Protein AF-S7SPP4-F1 (afdb_monomer)

Mean predicted aligned error: 5.61 Å

Secondary structure (DSSP, 8-state):
--HHHHHHHHHHHHTSHHHHHHHHHHHHHHHHHHTSTT--HHHHHHHHHHHHHHHHTTS-HHHHHHHHHHHHHHHHHHHHHHHHHHHHHHS--SSGGGHHHHHHHHHHIIIIIHHHHHHHHHHHHHHHHHHHHHHHHHHHHHHHHHHTT--HHHHHHHHHHHHHHHHHHSSS-HHHHHHHHHHHHHHHTSEE-TTT--EES-TT-GGGGG---HHHHHIIIIIIHHHHHHHHS-----PPPPP----SPPHHHHHHHHHHHHHHHHHHHHHHHSTTTHHHHHHHHHHHHHHHH-S-GGGTTTT-THHHHHHHHHHHHHHHHTHHHHHHHS--SSHHHHHHHHHHHHTT---STTHHHH-HHHHHHHHHHHHHHHHHHHHHHHHHHHHHHHHHTS-HHHHHHHHHHHHHHHHHHHH--HHHHHHHHHHHHHHHHHHHTT--HHHHHHHHHHT-

Foldseek 3Di:
DDLVVLLVLLLVLCPDPLNVVLLLQLLVQLLLQLLAFLRALLLQLLLCLLVLCVVLVPDDLLNSLQSSLSSSLSSNLSSLLNQLLCLLFQVRGSDLLNNLSNLQSVLCLQVLNNLLLSLLLLVLLLLLLVLLLVVLSVCQQVLLVVLVPDDPVRLVVVLVQLLQQQLCQFFDDSVLSVVLLVLLLVQLLFAQDPPPRDHDPCPPPPVRNHGQQLSLLSNLQRLLLSLVLCVVPVPPSPGDGRDNHDNDHDPVLCVQLVVLSVQLSVQLLVLLLRANSALNVSLVVSQVVLLVPDPCVVCGSNNDSSSSSNSSSSSSNSSSNQVNCCQAQVRGRHLSSLSSSSSCVVSVQHHHSCNCVPSSNSSSNSSSSSNVSSVSSSVCSRPCSVVSSVSNVPDSVVVSVVSVVSSQVSQCVVPVDVVSSVSSNVSNVVSNVCVVVRRGNSSSSSSNSSSD

Structure (mmCIF, N/CA/C/O backbone):
data_AF-S7SPP4-F1
#
_entry.id   AF-S7SPP4-F1
#
loop_
_atom_site.group_PDB
_atom_site.id
_atom_site.type_symbol
_atom_site.label_atom_id
_atom_site.label_alt_id
_atom_site.label_comp_id
_atom_site.label_asym_id
_atom_site.label_entity_id
_atom_site.label_seq_id
_atom_site.pdbx_PDB_ins_code
_atom_site.Cartn_x
_atom_si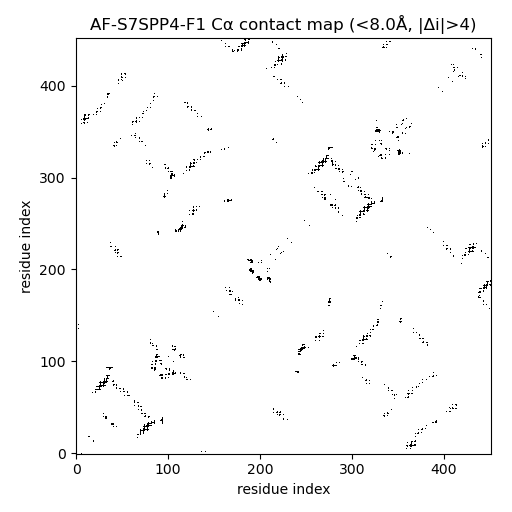te.Cartn_y
_atom_site.Cartn_z
_atom_site.occupancy
_atom_site.B_iso_or_equiv
_atom_site.auth_seq_id
_atom_site.auth_comp_id
_atom_site.auth_asym_id
_atom_site.auth_atom_id
_atom_site.pdbx_PDB_model_num
ATOM 1 N N . MET A 1 1 ? 26.192 -13.411 9.322 1.00 55.06 1 MET A N 1
ATOM 2 C CA . MET A 1 1 ? 25.969 -12.435 10.412 1.00 55.06 1 MET A CA 1
ATOM 3 C C . MET A 1 1 ? 24.574 -12.689 10.944 1.00 55.06 1 MET A C 1
ATOM 5 O O . MET A 1 1 ? 23.734 -13.089 10.152 1.00 55.06 1 MET A O 1
ATOM 9 N N . ASP A 1 2 ? 24.327 -12.522 12.241 1.00 80.06 2 ASP A N 1
ATOM 10 C CA . ASP A 1 2 ? 22.993 -12.778 12.797 1.00 80.06 2 ASP A CA 1
ATOM 11 C C . ASP A 1 2 ? 21.973 -11.763 12.252 1.00 80.06 2 ASP A C 1
ATOM 13 O O . ASP A 1 2 ? 22.281 -10.574 12.165 1.00 80.06 2 ASP A O 1
ATOM 17 N N . THR A 1 3 ? 20.745 -12.203 11.947 1.00 78.31 3 THR A N 1
ATOM 18 C CA . THR A 1 3 ? 19.615 -11.356 11.494 1.00 78.31 3 THR A CA 1
ATOM 19 C C . THR A 1 3 ? 19.429 -10.083 12.342 1.00 78.31 3 THR A C 1
ATOM 21 O O . THR A 1 3 ? 19.092 -9.018 11.826 1.00 78.31 3 THR A O 1
ATOM 24 N N . LEU A 1 4 ? 19.702 -10.148 13.651 1.00 81.06 4 LEU A N 1
ATOM 25 C CA . LEU A 1 4 ? 19.626 -8.982 14.541 1.00 81.06 4 LEU A CA 1
ATOM 26 C C . LEU A 1 4 ? 20.704 -7.923 14.260 1.00 81.06 4 LEU A C 1
ATOM 28 O O . LEU A 1 4 ? 20.439 -6.736 14.436 1.00 81.06 4 LEU A O 1
ATOM 32 N N . SER A 1 5 ? 21.895 -8.331 13.814 1.00 82.38 5 SER A N 1
ATOM 33 C CA . SER A 1 5 ? 22.956 -7.406 13.400 1.00 82.38 5 SER A CA 1
ATOM 34 C C . SER A 1 5 ? 22.534 -6.648 12.148 1.00 82.38 5 SER A C 1
ATOM 36 O O . SER A 1 5 ? 22.626 -5.427 12.116 1.00 82.38 5 SER A O 1
ATOM 38 N N . PHE A 1 6 ? 21.983 -7.352 11.159 1.00 82.62 6 PHE A N 1
ATOM 39 C CA . PHE A 1 6 ? 21.482 -6.710 9.948 1.00 82.62 6 PHE A CA 1
ATOM 40 C C . PHE A 1 6 ? 20.327 -5.746 10.228 1.00 82.62 6 PHE A C 1
ATOM 42 O O . PHE A 1 6 ? 20.269 -4.658 9.659 1.00 82.62 6 PHE A O 1
ATOM 49 N N . LEU A 1 7 ? 19.428 -6.100 11.152 1.00 84.38 7 LEU A N 1
ATOM 50 C CA . LEU A 1 7 ? 18.371 -5.190 11.583 1.00 84.38 7 LEU A CA 1
ATOM 51 C C . LEU A 1 7 ? 18.943 -3.940 12.267 1.00 84.38 7 LEU A C 1
ATOM 53 O O . LEU A 1 7 ? 18.442 -2.839 12.039 1.00 84.38 7 LEU A O 1
ATOM 57 N N . PHE A 1 8 ? 19.988 -4.088 13.085 1.00 89.44 8 PHE A N 1
ATOM 58 C CA . PHE A 1 8 ? 20.670 -2.956 13.712 1.00 89.44 8 PHE A CA 1
ATOM 59 C C . PHE A 1 8 ? 21.286 -2.016 12.668 1.00 89.44 8 PHE A C 1
ATOM 61 O O . PHE A 1 8 ? 21.084 -0.804 12.750 1.00 89.44 8 PHE A O 1
ATOM 68 N N . ASP A 1 9 ? 21.943 -2.566 11.647 1.00 85.25 9 ASP A N 1
ATOM 69 C CA . ASP A 1 9 ? 22.477 -1.797 10.516 1.00 85.25 9 ASP A CA 1
ATOM 70 C C . ASP A 1 9 ? 21.346 -1.117 9.720 1.00 85.25 9 ASP A C 1
ATOM 72 O O . ASP A 1 9 ? 21.438 0.054 9.344 1.00 85.25 9 ASP A O 1
ATOM 76 N N . GLY A 1 10 ? 20.210 -1.801 9.558 1.00 86.25 10 GLY A N 1
ATOM 77 C CA . GLY A 1 10 ? 18.984 -1.224 9.009 1.00 86.25 10 GLY A CA 1
ATOM 78 C C . GLY A 1 10 ? 18.494 -0.006 9.795 1.00 86.25 10 GLY A C 1
ATOM 79 O O . GLY A 1 10 ? 18.165 1.022 9.202 1.00 86.25 10 GLY A O 1
ATOM 80 N N . PHE A 1 11 ? 18.496 -0.071 11.130 1.00 91.50 11 PHE A N 1
ATOM 81 C CA . PHE A 1 11 ? 18.153 1.074 11.979 1.00 91.50 11 PHE A CA 1
ATOM 82 C C . PHE A 1 11 ? 19.154 2.222 11.847 1.00 91.50 11 PHE A C 1
ATOM 84 O O . PHE A 1 11 ? 18.726 3.375 11.873 1.00 91.50 11 PHE A O 1
ATOM 91 N N . GLN A 1 12 ? 20.448 1.948 11.655 1.00 89.88 12 GLN A N 1
ATOM 92 C CA . GLN A 1 12 ? 21.425 3.007 11.382 1.00 89.88 12 GLN A CA 1
ATOM 93 C C . GLN A 1 12 ? 21.085 3.759 10.097 1.00 89.88 12 GLN A C 1
ATOM 95 O O . GLN A 1 12 ? 21.124 4.987 10.092 1.00 89.88 12 GLN A O 1
ATOM 100 N N . THR A 1 13 ? 20.693 3.043 9.040 1.00 86.00 13 THR A N 1
ATOM 101 C CA . THR A 1 13 ? 20.234 3.646 7.782 1.00 86.00 13 THR A CA 1
ATOM 102 C C . THR A 1 13 ? 18.927 4.413 7.976 1.00 86.00 13 THR A C 1
ATOM 104 O O . THR A 1 13 ? 18.831 5.581 7.600 1.00 86.00 13 THR A O 1
ATOM 107 N N . ALA A 1 14 ? 17.923 3.804 8.610 1.00 87.94 14 ALA A N 1
ATOM 108 C CA . ALA A 1 14 ? 16.598 4.401 8.765 1.00 87.94 14 ALA A CA 1
ATOM 109 C C . ALA A 1 14 ? 16.587 5.640 9.679 1.00 87.94 14 ALA A C 1
ATOM 111 O O . ALA A 1 14 ? 15.794 6.555 9.460 1.00 87.94 14 ALA A O 1
ATOM 112 N N . LEU A 1 15 ? 17.475 5.696 10.678 1.00 91.56 15 LEU A N 1
ATOM 113 C CA . LEU A 1 15 ? 17.621 6.835 11.592 1.00 91.56 15 LEU A CA 1
ATOM 114 C C . LEU A 1 15 ? 18.440 7.991 11.003 1.00 91.56 15 LEU A C 1
ATOM 116 O O . LEU A 1 15 ? 18.564 9.035 11.650 1.00 91.56 15 LEU A O 1
ATOM 120 N N . GLN A 1 16 ? 18.985 7.851 9.790 1.00 91.31 16 GLN A N 1
ATOM 121 C CA . GLN A 1 16 ? 19.634 8.975 9.121 1.00 91.31 16 GLN A CA 1
ATOM 122 C C . GLN A 1 16 ? 18.628 10.128 8.953 1.00 91.31 16 GLN A C 1
ATOM 124 O O . GLN A 1 16 ? 17.482 9.883 8.570 1.00 91.31 16 GLN A O 1
ATOM 129 N N . PRO A 1 17 ? 19.024 11.394 9.196 1.00 90.38 17 PRO A N 1
ATOM 130 C CA . PRO A 1 17 ? 18.084 12.516 9.217 1.00 90.38 17 PRO A CA 1
ATOM 131 C C . PRO A 1 17 ? 17.241 12.662 7.945 1.00 90.38 17 PRO A C 1
ATOM 133 O O . PRO A 1 17 ? 16.060 12.992 8.025 1.00 90.38 17 PRO A O 1
ATOM 136 N N . HIS A 1 18 ? 17.826 12.385 6.775 1.00 88.88 18 HIS A N 1
ATOM 137 C CA . HIS A 1 18 ? 17.092 12.419 5.513 1.00 88.88 18 HIS A CA 1
ATOM 138 C C . HIS A 1 18 ? 16.077 11.270 5.415 1.00 88.88 18 HIS A C 1
ATOM 140 O O . HIS A 1 18 ? 14.932 11.526 5.063 1.00 88.88 18 HIS A O 1
ATOM 146 N N . ASN A 1 19 ? 16.432 10.041 5.804 1.00 92.06 19 ASN A N 1
ATOM 147 C CA . ASN A 1 19 ? 15.516 8.893 5.795 1.00 92.06 19 ASN A CA 1
ATOM 148 C C . ASN A 1 19 ? 14.365 9.055 6.791 1.00 92.06 19 ASN A C 1
ATOM 150 O O . ASN A 1 19 ? 13.228 8.726 6.463 1.00 92.06 19 ASN A O 1
ATOM 154 N N . LEU A 1 20 ? 14.619 9.642 7.964 1.00 93.12 20 LEU A N 1
ATOM 155 C CA . LEU A 1 20 ? 13.560 10.020 8.903 1.00 93.12 20 LEU A CA 1
ATOM 156 C C . LEU A 1 20 ? 12.610 11.062 8.310 1.00 93.12 20 LEU A C 1
ATOM 158 O O . LEU A 1 20 ? 11.398 10.956 8.493 1.00 93.12 20 LEU A O 1
ATOM 162 N N . LEU A 1 21 ? 13.142 12.053 7.589 1.00 93.19 21 LEU A N 1
ATOM 163 C CA . LEU A 1 21 ? 12.332 13.054 6.900 1.00 93.19 21 LEU A CA 1
ATOM 164 C C . LEU A 1 21 ? 11.496 12.421 5.779 1.00 93.19 21 LEU A C 1
ATOM 166 O O . LEU A 1 21 ? 10.303 12.696 5.688 1.00 93.19 21 LEU A O 1
ATOM 170 N N . PHE A 1 22 ? 12.087 11.546 4.964 1.00 93.88 22 PHE A N 1
ATOM 171 C CA . PHE A 1 22 ? 11.386 10.814 3.907 1.00 93.88 22 PHE A CA 1
ATOM 172 C C . PHE A 1 22 ? 10.305 9.886 4.468 1.00 93.88 22 PHE A C 1
ATOM 174 O O . PHE A 1 22 ? 9.185 9.893 3.960 1.00 93.88 22 PHE A O 1
ATOM 181 N N . ALA A 1 23 ? 10.594 9.161 5.553 1.00 95.06 23 ALA A N 1
ATOM 182 C CA . ALA A 1 23 ? 9.609 8.353 6.264 1.00 95.06 23 ALA A CA 1
ATOM 183 C C . ALA A 1 23 ? 8.459 9.224 6.785 1.00 95.06 23 ALA A C 1
ATOM 185 O O . ALA A 1 23 ? 7.300 8.905 6.536 1.00 95.06 23 ALA A O 1
ATOM 186 N N . PHE A 1 24 ? 8.767 10.353 7.436 1.00 94.56 24 PHE A N 1
ATOM 187 C CA . PHE A 1 24 ? 7.776 11.302 7.951 1.00 94.56 24 PHE A CA 1
ATOM 188 C C . PHE A 1 24 ? 6.881 11.881 6.845 1.00 94.56 24 PHE A C 1
ATOM 190 O O . PHE A 1 24 ? 5.657 11.888 6.974 1.00 94.56 24 PHE A O 1
ATOM 197 N N . ILE A 1 25 ? 7.479 12.344 5.744 1.00 94.06 25 ILE A N 1
ATOM 198 C CA . ILE A 1 25 ? 6.752 12.868 4.582 1.00 94.06 25 ILE A CA 1
ATOM 199 C C . ILE A 1 25 ? 5.885 11.767 3.969 1.00 94.06 25 ILE A C 1
ATOM 201 O O . ILE A 1 25 ? 4.707 11.999 3.704 1.00 94.06 25 ILE A O 1
ATOM 205 N N . GLY A 1 26 ? 6.439 10.565 3.801 1.00 94.75 26 GLY A N 1
ATOM 206 C CA . GLY A 1 26 ? 5.733 9.406 3.268 1.00 94.75 26 GLY A CA 1
ATOM 207 C C . GLY A 1 26 ? 4.500 9.054 4.092 1.00 94.75 26 GLY A C 1
ATOM 208 O O . GLY A 1 26 ? 3.405 8.984 3.543 1.00 94.75 26 GLY A O 1
ATOM 209 N N . VAL A 1 27 ? 4.635 8.908 5.415 1.00 94.38 27 VAL A N 1
ATOM 210 C CA . VAL A 1 27 ? 3.492 8.589 6.289 1.00 94.38 27 VAL A CA 1
ATOM 211 C C . VAL A 1 27 ? 2.464 9.716 6.346 1.00 94.38 27 VAL A C 1
ATOM 213 O O . VAL A 1 27 ? 1.263 9.442 6.395 1.00 94.38 27 VAL A O 1
ATOM 216 N N . LEU A 1 28 ? 2.901 10.979 6.306 1.00 92.50 28 LEU A N 1
ATOM 217 C CA . LEU A 1 28 ? 2.010 12.138 6.318 1.00 92.50 28 LEU A CA 1
ATOM 218 C C . LEU A 1 28 ? 1.191 12.223 5.026 1.00 92.50 28 LEU A C 1
ATOM 220 O O . LEU A 1 28 ? -0.036 12.326 5.089 1.00 92.50 28 LEU A O 1
ATOM 224 N N . ILE A 1 29 ? 1.856 12.156 3.868 1.00 91.31 29 ILE A N 1
ATOM 225 C CA . ILE A 1 29 ? 1.184 12.183 2.565 1.00 91.31 29 ILE A CA 1
ATOM 226 C C . ILE A 1 29 ? 0.342 10.924 2.389 1.00 91.31 29 ILE A C 1
ATOM 228 O O . ILE A 1 29 ? -0.805 11.032 1.978 1.00 91.31 29 ILE A O 1
ATOM 232 N N . GLY A 1 30 ? 0.856 9.752 2.761 1.00 92.31 30 GLY A N 1
ATOM 233 C CA . GLY A 1 30 ? 0.106 8.499 2.744 1.00 92.31 30 GLY A CA 1
ATOM 234 C C . GLY A 1 30 ? -1.192 8.597 3.522 1.00 92.31 30 GLY A C 1
ATOM 235 O O . GLY A 1 30 ? -2.253 8.288 2.991 1.00 92.31 30 GLY A O 1
ATOM 236 N N . THR A 1 31 ? -1.127 9.099 4.757 1.00 91.31 31 THR A N 1
ATOM 237 C CA . THR A 1 31 ? -2.329 9.294 5.578 1.00 91.31 31 THR A CA 1
ATOM 238 C C . THR A 1 31 ? -3.289 10.277 4.918 1.00 91.31 31 THR A C 1
ATOM 240 O O . THR A 1 31 ? -4.483 10.003 4.851 1.00 91.31 31 THR A O 1
ATOM 243 N N . ALA A 1 32 ? -2.787 11.389 4.373 1.00 88.62 32 ALA A N 1
ATOM 244 C CA . ALA A 1 32 ? -3.621 12.340 3.643 1.00 88.62 32 ALA A CA 1
ATOM 245 C C . ALA A 1 32 ? -4.289 11.704 2.412 1.00 88.62 32 ALA A C 1
ATOM 247 O O . ALA A 1 32 ? -5.474 11.935 2.199 1.00 88.62 32 ALA A O 1
ATOM 248 N N . VAL A 1 33 ? -3.571 10.875 1.648 1.00 87.25 33 VAL A N 1
ATOM 249 C CA . VAL A 1 33 ? -4.111 10.135 0.499 1.00 87.25 33 VAL A CA 1
ATOM 250 C C . VAL A 1 33 ? -5.182 9.144 0.940 1.00 87.25 33 VAL A C 1
ATOM 252 O O . VAL A 1 33 ? -6.273 9.176 0.390 1.00 87.25 33 VAL A O 1
ATOM 255 N N . GLY A 1 34 ? -4.932 8.327 1.966 1.00 86.44 34 GLY A N 1
ATOM 256 C CA . GLY A 1 34 ? -5.924 7.355 2.450 1.00 86.44 34 GLY A CA 1
ATOM 257 C C . GLY A 1 34 ? -7.200 8.001 2.999 1.00 86.44 34 GLY A C 1
ATOM 258 O O . GLY A 1 34 ? -8.273 7.402 2.983 1.00 86.44 34 GLY A O 1
ATOM 259 N N . VAL A 1 35 ? -7.097 9.246 3.470 1.00 85.56 35 VAL A N 1
ATOM 260 C CA . VAL A 1 35 ? -8.230 10.059 3.930 1.00 85.56 35 VAL A CA 1
ATOM 261 C C . VAL A 1 35 ? -9.017 10.671 2.759 1.00 85.56 35 VAL A C 1
ATOM 263 O O . VAL A 1 35 ? -10.101 11.206 2.966 1.00 85.56 35 VAL A O 1
ATOM 266 N N . LEU A 1 36 ? -8.531 10.621 1.522 1.00 82.50 36 LEU A N 1
ATOM 267 C CA . LEU A 1 36 ? -9.262 11.144 0.370 1.00 82.50 36 LEU A CA 1
ATOM 268 C C . LEU A 1 36 ? -10.137 10.034 -0.233 1.00 82.50 36 LEU A C 1
ATOM 270 O O . LEU A 1 36 ? -9.607 9.024 -0.696 1.00 82.50 36 LEU A O 1
ATOM 274 N N . PRO A 1 37 ? -11.477 10.187 -0.244 1.00 70.94 37 PRO A N 1
ATOM 275 C CA . PRO A 1 37 ? -12.360 9.195 -0.846 1.00 70.94 37 PRO A CA 1
ATOM 276 C C . PRO A 1 37 ? -12.009 8.964 -2.317 1.00 70.94 37 PRO A C 1
ATOM 278 O O . PRO A 1 37 ? -11.804 9.919 -3.066 1.00 70.94 37 PRO A O 1
ATOM 281 N N . GLY A 1 38 ? -11.943 7.697 -2.721 1.00 70.12 38 GLY A N 1
ATOM 282 C CA . GLY A 1 38 ? -11.657 7.310 -4.103 1.00 70.12 38 GLY A CA 1
ATOM 283 C C . GLY A 1 38 ? -10.181 7.361 -4.508 1.00 70.12 38 GLY A C 1
ATOM 284 O O . GLY A 1 38 ? -9.859 6.912 -5.602 1.00 70.12 38 GLY A O 1
ATOM 285 N N . ILE A 1 39 ? -9.266 7.839 -3.652 1.00 79.69 39 ILE A N 1
ATOM 286 C CA . ILE A 1 39 ? -7.822 7.782 -3.925 1.00 79.69 39 ILE A CA 1
ATOM 287 C C . ILE A 1 39 ? -7.189 6.704 -3.051 1.00 79.69 39 ILE A C 1
ATOM 289 O O . ILE A 1 39 ? -6.845 6.922 -1.892 1.00 79.69 39 ILE A O 1
ATOM 293 N N . GLY A 1 40 ? -7.022 5.521 -3.636 1.00 83.12 40 GLY A N 1
ATOM 294 C CA . GLY A 1 40 ? -6.407 4.388 -2.959 1.00 83.12 40 GLY A CA 1
ATOM 295 C C . GLY A 1 40 ? -4.880 4.509 -2.805 1.00 83.12 40 GLY A C 1
ATOM 296 O O . GLY A 1 40 ? -4.230 5.364 -3.417 1.00 83.12 40 GLY A O 1
ATOM 297 N N . PRO A 1 41 ? -4.260 3.586 -2.053 1.00 88.44 41 PRO A N 1
ATOM 298 C CA . PRO A 1 41 ? -2.814 3.503 -1.855 1.00 88.44 41 PRO A CA 1
ATOM 299 C C . PRO A 1 41 ? -2.063 3.262 -3.163 1.00 88.44 41 PRO A C 1
ATOM 301 O O . PRO A 1 41 ? -0.945 3.740 -3.307 1.00 88.44 41 PRO A O 1
ATOM 304 N N . MET A 1 42 ? -2.662 2.551 -4.127 1.00 89.19 42 MET A N 1
ATOM 305 C CA . ME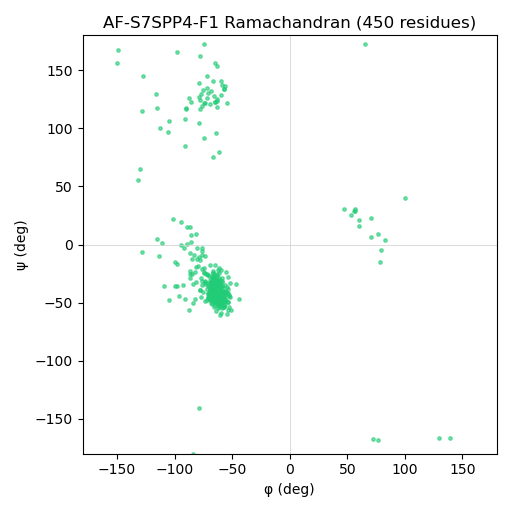T A 1 42 ? -2.056 2.314 -5.437 1.00 89.19 42 MET A CA 1
ATOM 306 C C . MET A 1 42 ? -1.823 3.639 -6.164 1.00 89.19 42 MET A C 1
ATOM 308 O O . MET A 1 42 ? -0.708 3.925 -6.594 1.00 89.19 42 MET A O 1
ATOM 312 N N . SER A 1 43 ? -2.856 4.481 -6.216 1.00 89.06 43 SER A N 1
ATOM 313 C CA . SER A 1 43 ? -2.791 5.830 -6.777 1.00 89.06 43 SER A CA 1
ATOM 314 C C . SER A 1 43 ? -1.833 6.720 -5.989 1.00 89.06 43 SER A C 1
ATOM 316 O O . SER A 1 43 ? -1.047 7.441 -6.594 1.00 89.06 43 SER A O 1
ATOM 318 N N . GLY A 1 44 ? -1.851 6.635 -4.653 1.00 91.31 44 GLY A N 1
ATOM 319 C CA . GLY A 1 44 ? -0.946 7.383 -3.778 1.00 91.31 44 GLY A CA 1
ATOM 320 C C . GLY A 1 44 ? 0.527 7.074 -4.016 1.00 91.31 44 GLY A C 1
ATOM 321 O O . GLY A 1 44 ? 1.326 7.987 -4.221 1.00 91.31 44 GLY A O 1
ATOM 322 N N . VAL A 1 45 ? 0.882 5.786 -4.012 1.00 93.75 45 VAL A N 1
ATOM 323 C CA . VAL A 1 45 ? 2.250 5.331 -4.274 1.00 93.75 45 VAL A CA 1
ATOM 324 C C . VAL A 1 45 ? 2.652 5.729 -5.689 1.00 93.75 45 VAL A C 1
ATOM 326 O O . VAL A 1 45 ? 3.676 6.385 -5.834 1.00 93.75 45 VAL A O 1
ATOM 329 N N . ALA A 1 46 ? 1.835 5.424 -6.706 1.00 90.81 46 ALA A N 1
ATOM 330 C CA . ALA A 1 46 ? 2.133 5.759 -8.100 1.00 90.81 46 ALA A CA 1
ATOM 331 C C . ALA A 1 46 ? 2.380 7.263 -8.296 1.00 90.81 46 ALA A C 1
ATOM 333 O O . ALA A 1 46 ? 3.395 7.646 -8.872 1.00 90.81 46 ALA A O 1
ATOM 334 N N . LEU A 1 47 ? 1.500 8.115 -7.760 1.00 91.06 47 LEU A N 1
ATOM 335 C CA . LEU A 1 47 ? 1.604 9.573 -7.859 1.00 91.06 47 LEU A CA 1
ATOM 336 C C . LEU A 1 47 ? 2.901 10.114 -7.246 1.00 91.06 47 LEU A C 1
ATOM 338 O O . LEU A 1 47 ? 3.460 11.087 -7.755 1.00 91.06 47 LEU A O 1
ATOM 342 N N . LEU A 1 48 ? 3.381 9.503 -6.158 1.00 92.38 48 LEU A N 1
ATOM 343 C CA . LEU A 1 48 ? 4.608 9.944 -5.504 1.00 92.38 48 LEU A CA 1
ATOM 344 C C . LEU A 1 48 ? 5.883 9.370 -6.113 1.00 92.38 48 LEU A C 1
ATOM 346 O O . LEU A 1 48 ? 6.939 9.919 -5.809 1.00 92.38 48 LEU A O 1
ATOM 350 N N . ILE A 1 49 ? 5.841 8.353 -6.982 1.00 91.62 49 ILE A N 1
ATOM 351 C CA . ILE A 1 49 ? 7.052 7.850 -7.659 1.00 91.62 49 ILE A CA 1
ATOM 352 C C . ILE A 1 49 ? 7.846 8.996 -8.316 1.00 91.62 49 ILE A C 1
ATOM 354 O O . ILE A 1 49 ? 9.009 9.179 -7.951 1.00 91.62 49 ILE A O 1
ATOM 358 N N . PRO A 1 50 ? 7.270 9.820 -9.217 1.00 88.31 50 PRO A N 1
ATOM 359 C CA . PRO A 1 50 ? 8.046 10.871 -9.873 1.00 88.31 50 PRO A CA 1
ATOM 360 C C . PRO A 1 50 ? 8.495 11.994 -8.929 1.00 88.31 50 PRO A C 1
ATOM 362 O O . PRO A 1 50 ? 9.585 12.549 -9.091 1.00 88.31 50 PRO A O 1
ATOM 365 N N . VAL A 1 51 ? 7.676 12.328 -7.926 1.00 90.38 51 VAL A N 1
ATOM 366 C CA . VAL A 1 51 ? 8.033 13.327 -6.904 1.00 90.38 51 VAL A CA 1
ATOM 367 C C . VAL A 1 51 ? 9.249 12.846 -6.121 1.00 90.38 51 VAL A C 1
ATOM 369 O O . VAL A 1 51 ? 10.204 13.592 -5.923 1.00 90.38 51 VAL A O 1
ATOM 372 N N . THR A 1 52 ? 9.237 11.577 -5.733 1.00 89.75 52 THR A N 1
ATOM 373 C CA . THR A 1 52 ? 10.300 10.953 -4.952 1.00 89.75 52 THR A CA 1
ATOM 374 C C . THR A 1 52 ? 11.586 10.859 -5.764 1.00 89.75 52 THR A C 1
ATOM 376 O O . THR A 1 52 ? 12.621 11.313 -5.286 1.00 89.75 52 THR A O 1
ATOM 379 N N . ALA A 1 53 ? 11.508 10.407 -7.020 1.00 86.88 53 ALA A N 1
ATOM 380 C CA . ALA A 1 53 ? 12.646 10.380 -7.941 1.00 86.88 53 ALA A CA 1
ATOM 381 C C . ALA A 1 53 ? 13.303 11.757 -8.099 1.00 86.88 53 ALA A C 1
ATOM 383 O O . ALA A 1 53 ? 14.530 11.875 -8.064 1.00 86.88 53 ALA A O 1
ATOM 384 N N . SER A 1 54 ? 12.490 12.814 -8.174 1.00 85.31 54 SER A N 1
ATOM 385 C CA . SER A 1 54 ? 12.985 14.191 -8.238 1.00 85.31 54 SER A CA 1
ATOM 386 C C . SER A 1 54 ? 13.669 14.619 -6.931 1.00 85.31 54 SER A C 1
ATOM 388 O O . SER A 1 54 ? 14.744 15.219 -6.967 1.00 85.31 54 SER A O 1
ATOM 390 N N . MET A 1 55 ? 13.090 14.278 -5.772 1.00 86.69 55 MET A N 1
ATOM 391 C CA . MET A 1 55 ? 13.626 14.623 -4.446 1.00 86.69 55 MET A CA 1
ATOM 392 C C . MET A 1 55 ? 14.924 13.883 -4.101 1.00 86.69 55 MET A C 1
ATOM 394 O O . MET A 1 55 ? 15.752 14.420 -3.368 1.00 86.69 55 MET A O 1
ATOM 398 N N . THR A 1 56 ? 15.110 12.664 -4.610 1.00 86.81 56 THR A N 1
ATOM 399 C CA . THR A 1 56 ? 16.288 11.832 -4.321 1.00 86.81 56 THR A CA 1
ATOM 400 C C . THR A 1 56 ? 17.402 11.957 -5.355 1.00 86.81 56 THR A C 1
ATOM 402 O O . THR A 1 56 ? 18.444 11.330 -5.191 1.00 86.81 56 THR A O 1
ATOM 405 N N . SER A 1 57 ? 17.220 12.764 -6.404 1.00 79.75 57 SER A N 1
ATOM 406 C CA . SER A 1 57 ? 18.171 12.895 -7.522 1.00 79.75 57 SER A CA 1
ATOM 407 C C . SER A 1 57 ? 19.578 13.367 -7.114 1.00 79.75 57 SER A C 1
ATOM 409 O O . SER A 1 57 ? 20.541 13.109 -7.829 1.00 79.75 57 SER A O 1
ATOM 411 N N . GLY A 1 58 ? 19.717 14.025 -5.957 1.00 81.56 58 GLY A N 1
ATOM 412 C CA . GLY A 1 58 ? 21.000 14.489 -5.415 1.00 81.56 58 GLY A CA 1
ATOM 413 C C . GLY A 1 58 ? 21.746 13.487 -4.523 1.00 81.56 58 GLY A C 1
ATOM 414 O O . GLY A 1 58 ? 22.798 13.837 -3.991 1.00 81.56 58 GLY A O 1
ATOM 415 N N . LEU A 1 59 ? 21.205 12.285 -4.306 1.00 87.56 59 LEU A N 1
ATOM 416 C CA . LEU A 1 59 ? 21.804 11.245 -3.459 1.00 87.56 59 LEU A CA 1
ATOM 417 C C . LEU A 1 59 ? 22.574 10.213 -4.297 1.00 87.56 59 LEU A C 1
ATOM 419 O O . LEU A 1 59 ? 22.407 10.137 -5.515 1.00 87.56 59 LEU A O 1
ATOM 423 N N . SER A 1 60 ? 23.410 9.389 -3.653 1.00 86.81 60 SER A N 1
ATOM 424 C CA . SER A 1 60 ? 24.002 8.233 -4.341 1.00 86.81 60 SER A CA 1
ATOM 425 C C . SER A 1 60 ? 22.901 7.247 -4.774 1.00 86.81 60 SER A C 1
ATOM 427 O O . SER A 1 60 ? 21.857 7.205 -4.122 1.00 86.81 60 SER A O 1
ATOM 429 N N . PRO A 1 61 ? 23.097 6.431 -5.829 1.00 84.00 61 PRO A N 1
ATOM 430 C CA . PRO A 1 61 ? 22.049 5.539 -6.338 1.00 84.00 61 PRO A CA 1
ATOM 431 C C . PRO A 1 61 ? 21.427 4.629 -5.269 1.00 84.00 61 PRO A C 1
ATOM 433 O O . PRO A 1 61 ? 20.207 4.519 -5.179 1.00 84.00 61 PRO A O 1
ATOM 436 N N . GLU A 1 62 ? 22.251 4.046 -4.398 1.00 82.75 62 GLU A N 1
ATOM 437 C CA . GLU A 1 62 ? 21.785 3.171 -3.318 1.00 82.75 62 GLU A CA 1
ATOM 438 C C . GLU A 1 62 ? 21.017 3.943 -2.229 1.00 82.75 62 GLU A C 1
ATOM 440 O O . GLU A 1 62 ? 19.966 3.500 -1.765 1.00 82.75 62 GLU A O 1
ATOM 445 N N . GLN A 1 63 ? 21.483 5.144 -1.863 1.00 86.75 63 GLN A N 1
ATOM 446 C CA . GLN A 1 63 ? 20.784 6.013 -0.910 1.00 86.75 63 GLN A CA 1
ATOM 447 C C . GLN A 1 63 ? 19.470 6.550 -1.478 1.00 86.75 63 GLN A C 1
ATOM 449 O O . GLN A 1 63 ? 18.487 6.668 -0.744 1.00 86.75 63 GLN A O 1
ATOM 454 N N . ALA A 1 64 ? 19.445 6.867 -2.774 1.00 88.44 64 ALA A N 1
ATOM 455 C CA . ALA A 1 64 ? 18.252 7.286 -3.486 1.00 88.44 64 ALA A CA 1
ATOM 456 C C . ALA A 1 64 ? 17.216 6.160 -3.492 1.00 88.44 64 ALA A C 1
ATOM 458 O O . ALA A 1 64 ? 16.065 6.414 -3.142 1.00 88.44 64 ALA A O 1
ATOM 459 N N . ALA A 1 65 ? 17.626 4.924 -3.792 1.00 89.44 65 ALA A N 1
ATOM 460 C CA . ALA A 1 65 ? 16.755 3.755 -3.729 1.00 89.44 65 ALA A CA 1
ATOM 461 C C . ALA A 1 65 ? 16.190 3.553 -2.314 1.00 89.44 65 ALA A C 1
ATOM 463 O O . ALA A 1 65 ? 14.972 3.514 -2.140 1.00 89.44 65 ALA A O 1
ATOM 464 N N . ALA A 1 66 ? 17.049 3.520 -1.289 1.00 91.00 66 ALA A N 1
ATOM 465 C CA . ALA A 1 66 ? 16.617 3.364 0.101 1.00 91.00 66 ALA A CA 1
ATOM 466 C C . ALA A 1 66 ? 15.629 4.470 0.514 1.00 91.00 66 ALA A C 1
ATOM 468 O O . ALA A 1 66 ? 14.507 4.173 0.919 1.00 91.00 66 ALA A O 1
ATOM 469 N N . SER A 1 67 ? 15.999 5.741 0.333 1.00 92.94 67 SER A N 1
ATOM 470 C CA . SER A 1 67 ? 15.160 6.900 0.680 1.00 92.94 67 SER A CA 1
ATOM 471 C C . SER A 1 67 ? 13.809 6.870 -0.033 1.00 92.94 67 SER A C 1
ATOM 473 O O . SER A 1 67 ? 12.769 7.151 0.568 1.00 92.94 67 SER A O 1
ATOM 475 N N . SER A 1 68 ? 13.820 6.506 -1.318 1.00 93.38 68 SER A N 1
ATOM 476 C CA . SER A 1 68 ? 12.620 6.507 -2.146 1.00 93.38 68 SER A CA 1
ATOM 477 C C . SER A 1 68 ? 11.647 5.428 -1.724 1.00 93.38 68 SER A C 1
ATOM 479 O O . SER A 1 68 ? 10.464 5.697 -1.523 1.00 93.38 68 SER A O 1
ATOM 481 N N . ILE A 1 69 ? 12.144 4.209 -1.529 1.00 94.50 69 ILE A N 1
ATOM 482 C CA . ILE A 1 69 ? 11.309 3.087 -1.113 1.00 94.50 69 ILE A CA 1
ATOM 483 C C . ILE A 1 69 ? 10.822 3.276 0.326 1.00 94.50 69 ILE A C 1
ATOM 485 O O . ILE A 1 69 ? 9.676 2.943 0.613 1.00 94.50 69 ILE A O 1
ATOM 489 N N . ILE A 1 70 ? 11.616 3.896 1.207 1.00 95.62 70 ILE A N 1
ATOM 490 C CA . ILE A 1 70 ? 11.175 4.303 2.551 1.00 95.62 70 ILE A CA 1
ATOM 491 C C . ILE A 1 70 ? 9.986 5.273 2.470 1.00 95.62 70 ILE A C 1
ATOM 493 O O . ILE A 1 70 ? 8.982 5.063 3.155 1.00 95.62 70 ILE A O 1
ATOM 497 N N . LEU A 1 71 ? 10.060 6.307 1.624 1.00 96.31 71 LEU A N 1
ATOM 498 C CA . LEU A 1 71 ? 8.951 7.247 1.436 1.00 96.31 71 LEU A CA 1
ATOM 499 C C . LEU A 1 71 ? 7.720 6.546 0.849 1.00 96.31 71 LEU A C 1
ATOM 501 O O . LEU A 1 71 ? 6.626 6.692 1.393 1.00 96.31 71 LEU A O 1
ATOM 505 N N . LEU A 1 72 ? 7.883 5.767 -0.224 1.00 95.75 72 LEU A N 1
ATOM 506 C CA . LEU A 1 72 ? 6.778 5.077 -0.900 1.00 95.75 72 LEU A CA 1
ATOM 507 C C . LEU A 1 72 ? 6.116 4.021 -0.002 1.00 95.75 72 LEU A C 1
ATOM 509 O O . LEU A 1 72 ? 4.891 3.893 0.009 1.00 95.75 72 LEU A O 1
ATOM 513 N N . ALA A 1 73 ? 6.895 3.308 0.812 1.00 95.12 73 ALA A N 1
ATOM 514 C CA . ALA A 1 73 ? 6.366 2.427 1.845 1.00 95.12 73 ALA A CA 1
ATOM 515 C C . ALA A 1 73 ? 5.604 3.225 2.910 1.00 95.12 73 ALA A C 1
ATOM 517 O O . ALA A 1 73 ? 4.495 2.845 3.283 1.00 95.12 73 ALA A O 1
ATOM 518 N N . GLY A 1 74 ? 6.136 4.373 3.343 1.00 95.75 74 GLY A N 1
ATOM 519 C CA . GLY A 1 74 ? 5.426 5.314 4.211 1.00 95.75 74 GLY A CA 1
ATOM 520 C C . GLY A 1 74 ? 4.069 5.737 3.638 1.00 95.75 74 GLY A C 1
ATOM 521 O O . GLY A 1 74 ? 3.082 5.753 4.373 1.00 95.75 74 GLY A O 1
ATOM 522 N N . VAL A 1 75 ? 3.992 5.993 2.327 1.00 95.44 75 VAL A N 1
ATOM 523 C CA . VAL A 1 75 ? 2.729 6.296 1.633 1.00 95.44 75 VAL A CA 1
ATOM 524 C C . VAL A 1 75 ? 1.764 5.122 1.711 1.00 95.44 75 VAL A C 1
ATOM 526 O O . VAL A 1 75 ? 0.599 5.314 2.052 1.00 95.44 75 VAL A O 1
ATOM 529 N N . TYR A 1 76 ? 2.246 3.909 1.436 1.00 94.12 76 TYR A N 1
ATOM 530 C CA . TYR A 1 76 ? 1.433 2.700 1.494 1.00 94.12 76 TYR A CA 1
ATOM 531 C C . TYR A 1 76 ? 0.827 2.483 2.886 1.00 94.12 76 TYR A C 1
ATOM 533 O O . TYR A 1 76 ? -0.396 2.401 3.010 1.00 94.12 76 TYR A O 1
ATOM 541 N N . TYR A 1 77 ? 1.649 2.450 3.939 1.00 90.88 77 TYR A N 1
ATOM 542 C CA . TYR A 1 77 ? 1.153 2.259 5.306 1.00 90.88 77 TYR A CA 1
ATOM 543 C C . TYR A 1 77 ? 0.302 3.435 5.777 1.00 90.88 77 TYR A C 1
ATOM 545 O O . TYR A 1 77 ? -0.734 3.231 6.404 1.00 90.88 77 TYR A O 1
ATOM 553 N N . GLY A 1 78 ? 0.688 4.666 5.441 1.00 92.62 78 GLY A N 1
ATOM 554 C CA . GLY A 1 78 ? -0.115 5.839 5.758 1.00 92.62 78 GLY A CA 1
ATOM 555 C C . GLY A 1 78 ? -1.501 5.768 5.137 1.00 92.62 78 GLY A C 1
ATOM 556 O O . GLY A 1 78 ? -2.483 6.024 5.828 1.00 92.62 78 GLY A O 1
ATOM 557 N N . ALA A 1 79 ? -1.606 5.342 3.879 1.00 92.19 79 ALA A N 1
ATOM 558 C CA . ALA A 1 79 ? -2.890 5.194 3.207 1.00 92.19 79 ALA A CA 1
ATOM 559 C C . ALA A 1 79 ? -3.762 4.110 3.860 1.00 92.19 79 ALA A C 1
ATOM 561 O O . ALA A 1 79 ? -4.952 4.349 4.073 1.00 92.19 79 ALA A O 1
ATOM 562 N N . MET A 1 80 ? -3.169 2.981 4.280 1.00 90.69 80 MET A N 1
ATOM 563 C CA . MET A 1 80 ? -3.878 1.940 5.044 1.00 90.69 80 MET A CA 1
ATOM 564 C C . MET A 1 80 ? -4.482 2.479 6.347 1.00 90.69 80 MET A C 1
ATOM 566 O O . MET A 1 80 ? -5.612 2.142 6.691 1.00 90.69 80 MET A O 1
ATOM 570 N N . TYR A 1 81 ? -3.747 3.329 7.069 1.00 89.81 81 TYR A N 1
ATOM 571 C CA . TYR A 1 81 ? -4.240 3.965 8.295 1.00 89.81 81 TYR A CA 1
ATOM 572 C C . TYR A 1 81 ? -5.311 5.016 7.985 1.00 89.81 81 TYR A C 1
ATOM 574 O O . TYR A 1 81 ? -6.361 5.054 8.633 1.00 89.81 81 TYR A O 1
ATOM 582 N N . GLY A 1 82 ? -5.061 5.859 6.980 1.00 86.56 82 GLY A N 1
ATOM 583 C CA . GLY A 1 82 ? -5.944 6.949 6.576 1.00 86.56 82 GLY A CA 1
ATOM 584 C C . GLY A 1 82 ? -7.325 6.471 6.124 1.00 86.56 82 GLY A C 1
ATOM 585 O O . GLY A 1 82 ? -8.325 7.093 6.489 1.00 86.56 82 GLY A O 1
ATOM 586 N N . GLY A 1 83 ? -7.398 5.328 5.430 1.00 85.75 83 GLY A N 1
ATOM 587 C CA . GLY A 1 83 ? -8.651 4.738 4.938 1.00 85.75 83 GLY A CA 1
ATOM 588 C C . GLY A 1 83 ? -9.669 4.417 6.037 1.00 85.75 83 GLY A C 1
ATOM 589 O O . GLY A 1 83 ? -10.882 4.512 5.823 1.00 85.75 83 GLY A O 1
ATOM 590 N N . SER A 1 84 ? -9.199 4.120 7.253 1.00 87.31 84 SER A N 1
ATOM 591 C CA . SER A 1 84 ? -10.077 3.923 8.412 1.00 87.31 84 SER A CA 1
ATOM 592 C C . SER A 1 84 ? -10.793 5.219 8.823 1.00 87.31 84 SER A C 1
ATOM 594 O O . SER A 1 84 ? -11.945 5.187 9.255 1.00 87.31 84 SER A O 1
ATOM 596 N N . THR A 1 85 ? -10.160 6.381 8.625 1.00 88.75 85 THR A N 1
ATOM 597 C CA . THR A 1 85 ? -10.698 7.681 9.050 1.00 88.75 85 THR A CA 1
ATOM 598 C C . THR A 1 85 ? -11.927 8.072 8.240 1.00 88.75 85 THR A C 1
ATOM 600 O O . THR A 1 85 ? -12.957 8.430 8.815 1.00 88.75 85 THR A O 1
ATOM 603 N N . THR A 1 86 ? -11.852 7.965 6.914 1.00 84.69 86 THR A N 1
ATOM 604 C CA . THR A 1 86 ? -12.996 8.188 6.016 1.00 84.69 86 THR A CA 1
ATOM 605 C C . THR A 1 86 ? -14.097 7.164 6.237 1.00 84.69 86 THR A C 1
ATOM 607 O O . THR A 1 86 ? -15.266 7.534 6.360 1.00 84.69 86 THR A O 1
ATOM 610 N N . SER A 1 87 ? -13.726 5.894 6.407 1.00 87.69 87 SER A N 1
ATOM 611 C CA . SER A 1 87 ? -14.677 4.810 6.673 1.00 87.69 87 SER A CA 1
ATOM 612 C C . SER A 1 87 ? -15.488 5.042 7.953 1.00 87.69 87 SER A C 1
ATOM 614 O O . SER A 1 87 ? -16.707 4.872 7.958 1.00 87.69 87 SER A O 1
ATOM 616 N N . ILE A 1 88 ? -14.829 5.471 9.033 1.00 90.31 88 ILE A N 1
ATOM 617 C CA . ILE A 1 88 ? -15.458 5.711 10.338 1.00 90.31 88 ILE A CA 1
ATOM 618 C C . ILE A 1 88 ? -16.275 7.008 10.346 1.00 90.31 88 ILE A C 1
ATOM 620 O O . ILE A 1 88 ? -17.352 7.046 10.936 1.00 90.31 88 ILE A O 1
ATOM 624 N N . LEU A 1 89 ? -15.783 8.090 9.737 1.00 87.31 89 LEU A N 1
ATOM 625 C CA . LEU A 1 89 ? -16.423 9.406 9.859 1.00 87.31 89 LEU A CA 1
ATOM 626 C C . LEU A 1 89 ? -17.530 9.661 8.834 1.00 87.31 89 LEU A C 1
ATOM 628 O O . LEU A 1 89 ? -18.440 10.440 9.127 1.00 87.31 89 LEU A O 1
ATOM 632 N N . LEU A 1 90 ? -17.439 9.042 7.656 1.00 83.06 90 LEU A N 1
ATOM 633 C CA . LEU A 1 90 ? -18.272 9.368 6.495 1.00 83.06 90 LEU A CA 1
ATOM 634 C C . LEU A 1 90 ? -18.967 8.176 5.852 1.00 83.06 90 LEU A C 1
ATOM 636 O O . LEU A 1 90 ? -19.778 8.388 4.959 1.00 83.06 90 LEU A O 1
ATOM 640 N N . ASN A 1 91 ? -18.676 6.946 6.285 1.00 86.81 91 ASN A N 1
ATOM 641 C CA . ASN A 1 91 ? -19.200 5.732 5.652 1.00 86.81 91 ASN A CA 1
ATOM 642 C C . ASN A 1 91 ? -18.795 5.576 4.171 1.00 86.81 91 ASN A C 1
ATOM 644 O O . ASN A 1 91 ? -19.382 4.771 3.453 1.00 86.81 91 ASN A O 1
ATOM 648 N N . THR A 1 92 ? -17.787 6.328 3.723 1.00 82.00 92 THR A N 1
ATOM 649 C CA . THR A 1 92 ? -17.233 6.258 2.368 1.00 82.00 92 THR A CA 1
ATOM 650 C C . THR A 1 92 ? -15.815 5.714 2.487 1.00 82.00 92 THR A C 1
ATOM 652 O O . THR A 1 92 ? -14.922 6.456 2.898 1.00 82.00 92 THR A O 1
ATOM 655 N N . PRO A 1 93 ? -15.585 4.422 2.219 1.00 75.62 93 PRO A N 1
ATOM 656 C CA . PRO A 1 93 ? -14.274 3.832 2.418 1.00 75.62 93 PRO A CA 1
ATOM 657 C C . PRO A 1 93 ? -13.266 4.400 1.416 1.00 75.62 93 PRO A C 1
ATOM 659 O O . PRO A 1 93 ? -13.539 4.449 0.218 1.00 75.62 93 PRO A O 1
ATOM 662 N N . GLY A 1 94 ? -12.090 4.808 1.907 1.00 71.62 94 GLY A N 1
ATOM 663 C CA . GLY A 1 94 ? -10.972 5.213 1.043 1.00 71.62 94 GLY A CA 1
ATOM 664 C C . GLY A 1 94 ? -10.407 4.044 0.227 1.00 71.62 94 GLY A C 1
ATOM 665 O O . GLY A 1 94 ? -9.864 4.243 -0.855 1.00 71.62 94 GLY A O 1
ATOM 666 N N . GLU A 1 95 ? -10.591 2.812 0.715 1.00 79.75 95 GLU A N 1
ATOM 667 C CA . GLU A 1 95 ? -10.178 1.594 0.029 1.00 79.75 95 GLU A CA 1
ATOM 668 C C . GLU A 1 95 ? -11.075 0.393 0.350 1.00 79.75 95 GLU A C 1
ATOM 670 O O . GLU A 1 95 ? -11.706 0.312 1.405 1.00 79.75 95 GLU A O 1
ATOM 675 N N . SER A 1 96 ? -11.084 -0.587 -0.560 1.00 82.62 96 SER A N 1
ATOM 676 C CA . SER A 1 96 ? -11.837 -1.836 -0.434 1.00 82.62 96 SER A CA 1
ATOM 677 C C . SER A 1 96 ? -11.600 -2.597 0.881 1.00 82.62 96 SER A C 1
ATOM 679 O O . SER A 1 96 ? -12.539 -3.205 1.394 1.00 82.62 96 SER A O 1
ATOM 681 N N . SER A 1 97 ? -10.399 -2.541 1.466 1.00 83.88 97 SER A N 1
ATOM 682 C CA . SER A 1 97 ? -10.087 -3.234 2.722 1.00 83.88 97 SER A CA 1
ATOM 683 C C . SER A 1 97 ? -10.697 -2.575 3.963 1.00 83.88 97 SER A C 1
ATOM 685 O O . SER A 1 97 ? -10.959 -3.276 4.943 1.00 83.88 97 SER A O 1
ATOM 687 N N . SER A 1 98 ? -11.003 -1.275 3.908 1.00 86.12 98 SER A N 1
ATOM 688 C CA . SER A 1 98 ? -11.662 -0.529 4.992 1.00 86.12 98 SER A CA 1
ATOM 689 C C . SER A 1 98 ? -13.192 -0.503 4.870 1.00 86.12 98 SER A C 1
ATOM 691 O O . SER A 1 98 ? -13.873 -0.024 5.777 1.00 86.12 98 SER A O 1
ATOM 693 N N . VAL A 1 99 ? -13.770 -1.079 3.804 1.00 88.12 99 VAL A N 1
ATOM 694 C CA . VAL A 1 99 ? -15.235 -1.234 3.654 1.00 88.12 99 VAL A CA 1
ATOM 695 C C . VAL A 1 99 ? -15.831 -1.933 4.873 1.00 88.12 99 VAL A C 1
ATOM 697 O O . VAL A 1 99 ? -16.864 -1.518 5.388 1.00 88.12 99 VAL A O 1
ATOM 700 N N . VAL A 1 100 ? -15.166 -2.969 5.381 1.00 91.31 100 VAL A N 1
ATOM 701 C CA . VAL A 1 100 ? -15.635 -3.731 6.548 1.00 91.31 100 VAL A CA 1
ATOM 702 C C . VAL A 1 100 ? -15.703 -2.855 7.802 1.00 91.31 100 VAL A C 1
ATOM 704 O O . VAL A 1 100 ? -16.633 -2.971 8.596 1.00 91.31 100 VAL A O 1
ATOM 707 N N . THR A 1 101 ? -14.772 -1.915 7.941 1.00 92.56 101 THR A N 1
ATOM 708 C CA . THR A 1 101 ? -14.709 -0.970 9.059 1.00 92.56 101 THR A CA 1
ATOM 709 C C . THR A 1 101 ? -15.885 -0.001 9.065 1.00 92.56 101 THR A C 1
ATOM 711 O O . THR A 1 101 ? -16.304 0.437 10.135 1.00 92.56 101 THR A O 1
ATOM 714 N N . THR A 1 102 ? -16.473 0.302 7.905 1.00 91.25 102 THR A N 1
ATOM 715 C CA . THR A 1 102 ? -17.675 1.151 7.827 1.00 91.25 102 THR A CA 1
ATOM 716 C C . THR A 1 102 ? -18.861 0.546 8.589 1.00 91.25 102 THR A C 1
ATOM 718 O O . THR A 1 102 ? -19.618 1.280 9.222 1.00 91.25 102 THR A O 1
ATOM 721 N N . LEU A 1 103 ? -18.975 -0.791 8.623 1.00 92.88 103 LEU A N 1
ATOM 722 C CA . LEU A 1 103 ? -20.120 -1.504 9.200 1.00 92.88 103 LEU A CA 1
ATOM 723 C C . LEU A 1 103 ? -20.338 -1.167 10.678 1.00 92.88 103 LEU A C 1
ATOM 725 O O . LEU A 1 103 ? -21.465 -0.913 11.097 1.00 92.88 103 LEU A O 1
ATOM 729 N N . ASP A 1 104 ? -19.262 -1.152 11.464 1.00 95.12 104 ASP A N 1
ATOM 730 C CA . ASP A 1 104 ? -19.313 -0.857 12.898 1.00 95.12 104 ASP A CA 1
ATOM 731 C C . ASP A 1 104 ? -18.698 0.504 13.238 1.00 95.12 104 ASP A C 1
ATOM 733 O O . ASP A 1 104 ? -19.215 1.224 14.093 1.00 95.12 104 ASP A O 1
ATOM 737 N N . GLY A 1 105 ? -17.642 0.914 12.537 1.00 93.38 105 GLY A N 1
ATOM 738 C CA . GLY A 1 105 ? -16.950 2.177 12.775 1.00 93.38 105 GLY A CA 1
ATOM 739 C C . GLY A 1 105 ? -17.851 3.390 12.578 1.00 93.38 105 GLY A C 1
ATOM 740 O O . GLY A 1 105 ? -17.913 4.260 13.451 1.00 93.38 105 GLY A O 1
ATOM 741 N N . TYR A 1 106 ? -18.626 3.412 11.491 1.00 93.19 106 TYR A N 1
ATOM 742 C CA . TYR A 1 106 ? -19.572 4.496 11.242 1.00 93.19 106 TYR A CA 1
ATOM 743 C C . TYR A 1 106 ? -20.711 4.522 12.269 1.00 93.19 106 TYR A C 1
ATOM 745 O O . TYR A 1 106 ? -21.096 5.589 12.751 1.00 93.19 106 TYR A O 1
ATOM 753 N N . GLN A 1 107 ? -21.210 3.359 12.699 1.00 92.56 107 GLN A N 1
ATOM 754 C CA . GLN A 1 107 ? -22.242 3.295 13.741 1.00 92.56 107 GLN A CA 1
ATOM 755 C C . GLN A 1 107 ? -21.714 3.791 15.094 1.00 92.56 107 GLN A C 1
ATOM 757 O O . GLN A 1 107 ? -22.397 4.564 15.770 1.00 92.56 107 GLN A O 1
ATOM 762 N N . MET A 1 108 ? -20.472 3.449 15.461 1.00 92.56 108 MET A N 1
ATOM 763 C CA . MET A 1 108 ? -19.805 4.026 16.635 1.00 92.56 108 MET A CA 1
ATOM 764 C C . MET A 1 108 ? -19.690 5.550 16.522 1.00 92.56 108 MET A C 1
ATOM 766 O O . MET A 1 108 ? -19.917 6.266 17.502 1.00 92.56 108 MET A O 1
ATOM 770 N N . ALA A 1 109 ? -19.365 6.066 15.336 1.00 90.75 109 ALA A N 1
ATOM 771 C CA . ALA A 1 109 ? -19.266 7.499 15.100 1.00 90.75 109 ALA A CA 1
ATOM 772 C C . ALA A 1 109 ? -20.616 8.213 15.269 1.00 90.75 109 ALA A C 1
ATOM 774 O O . ALA A 1 109 ? -20.685 9.223 15.976 1.00 90.75 109 ALA A O 1
ATOM 775 N N . ARG A 1 110 ? -21.705 7.641 14.736 1.00 90.00 110 ARG A N 1
ATOM 776 C CA . ARG A 1 110 ? -23.081 8.143 14.923 1.00 90.00 110 ARG A CA 1
ATOM 777 C C . ARG A 1 110 ? -23.535 8.142 16.383 1.00 90.00 110 ARG A C 1
ATOM 779 O O . ARG A 1 110 ? -24.319 8.998 16.778 1.00 90.00 110 ARG A O 1
ATOM 786 N N . GLN A 1 111 ? -23.004 7.235 17.198 1.00 89.94 111 GLN A N 1
ATOM 787 C CA . GLN A 1 111 ? -23.244 7.174 18.646 1.00 89.94 111 GLN A CA 1
ATOM 788 C C . GLN A 1 111 ? -22.362 8.150 19.453 1.00 89.94 111 GLN A C 1
ATOM 790 O O . GLN A 1 111 ? -22.305 8.070 20.680 1.00 89.94 111 GLN A O 1
ATOM 795 N N . GLY A 1 112 ? -21.625 9.053 18.795 1.00 87.31 112 GLY A N 1
ATOM 796 C CA . GLY A 1 112 ? -20.720 10.006 19.449 1.00 87.31 112 GLY A CA 1
ATOM 797 C C . GLY A 1 112 ? -19.393 9.396 19.918 1.00 87.31 112 GLY A C 1
ATOM 798 O O . GLY A 1 112 ? -18.614 10.062 20.604 1.00 87.31 112 GLY A O 1
ATOM 799 N N . ARG A 1 113 ? -19.100 8.146 19.532 1.00 90.25 113 ARG A N 1
ATOM 800 C CA . ARG A 1 113 ? -17.876 7.402 19.884 1.00 90.25 113 ARG A CA 1
ATOM 801 C C . ARG A 1 113 ? -16.843 7.368 18.751 1.00 90.25 113 ARG A C 1
ATOM 803 O O . ARG A 1 113 ? -15.955 6.520 18.764 1.00 90.25 113 ARG A O 1
ATOM 810 N N . ALA A 1 114 ? -16.914 8.313 17.808 1.00 88.25 114 ALA A N 1
ATOM 811 C CA . ALA A 1 114 ? -15.999 8.412 16.664 1.00 88.25 114 ALA A CA 1
ATOM 812 C C . ALA A 1 114 ? -14.520 8.397 17.084 1.00 88.25 114 ALA A C 1
ATOM 814 O O . ALA A 1 114 ? -13.716 7.660 16.527 1.00 88.25 114 ALA A O 1
ATOM 815 N N . GLY A 1 115 ? -14.170 9.168 18.118 1.00 88.31 115 GLY A N 1
ATOM 816 C CA . GLY A 1 115 ? -12.798 9.246 18.611 1.00 88.31 115 GLY A CA 1
ATOM 817 C C . GLY A 1 115 ? -12.267 7.913 19.148 1.00 88.31 115 GLY A C 1
ATOM 818 O O . GLY A 1 115 ? -11.146 7.537 18.830 1.00 88.31 115 GLY A O 1
ATOM 819 N N . ALA A 1 116 ? -13.094 7.159 19.879 1.00 90.50 116 ALA A N 1
ATOM 820 C CA . ALA A 1 116 ? -12.725 5.828 20.354 1.00 90.50 116 ALA A CA 1
ATOM 821 C C . ALA A 1 116 ? -12.545 4.839 19.192 1.00 90.50 116 ALA A C 1
ATOM 823 O O . ALA A 1 116 ? -11.578 4.087 19.198 1.00 90.50 116 ALA A O 1
ATOM 824 N N . ALA A 1 117 ? -13.428 4.864 18.186 1.00 92.25 117 ALA A N 1
ATOM 825 C CA . ALA A 1 117 ? -13.299 4.011 17.002 1.00 92.25 117 ALA A CA 1
ATOM 826 C C . ALA A 1 117 ? -11.985 4.282 16.249 1.00 92.25 117 ALA A C 1
ATOM 828 O O . ALA A 1 117 ? -11.239 3.349 15.969 1.00 92.25 117 ALA A O 1
ATOM 829 N N . LEU A 1 118 ? -11.660 5.556 16.009 1.00 91.19 118 LEU A N 1
ATOM 830 C CA . LEU A 1 118 ? -10.423 5.970 15.338 1.00 91.19 118 LEU A CA 1
ATOM 831 C C . LEU A 1 118 ? -9.173 5.596 16.136 1.00 91.19 118 LEU A C 1
ATOM 833 O O . LEU A 1 118 ? -8.194 5.116 15.572 1.00 91.19 118 LEU A O 1
ATOM 837 N N . ALA A 1 119 ? -9.205 5.782 17.456 1.00 91.38 119 ALA A N 1
ATOM 838 C CA . ALA A 1 119 ? -8.081 5.420 18.305 1.00 91.38 119 ALA A CA 1
ATOM 839 C C . ALA A 1 119 ? -7.851 3.908 18.352 1.00 91.38 119 ALA A C 1
ATOM 841 O O . ALA A 1 119 ? -6.709 3.460 18.287 1.00 91.38 119 ALA A O 1
ATOM 842 N N . ILE A 1 120 ? -8.920 3.114 18.450 1.00 93.75 120 ILE A N 1
ATOM 843 C CA . ILE A 1 120 ? -8.816 1.653 18.414 1.00 93.75 120 ILE A CA 1
ATOM 844 C C . ILE A 1 120 ? -8.346 1.169 17.041 1.00 93.75 120 ILE A C 1
ATOM 846 O O . ILE A 1 120 ? -7.507 0.273 17.002 1.00 93.75 120 ILE A O 1
ATOM 850 N N . ALA A 1 121 ? -8.813 1.777 15.946 1.00 93.44 121 ALA A N 1
ATOM 851 C CA . ALA A 1 121 ? -8.297 1.498 14.609 1.00 93.44 121 ALA A CA 1
ATOM 852 C C . ALA A 1 121 ? -6.785 1.764 14.547 1.00 93.44 121 ALA A C 1
ATOM 854 O O . ALA A 1 121 ? -6.026 0.844 14.275 1.00 93.44 121 ALA A O 1
ATOM 855 N N . ALA A 1 122 ? -6.326 2.959 14.936 1.00 92.81 122 ALA A N 1
ATOM 856 C CA . ALA A 1 122 ? -4.904 3.314 14.910 1.00 92.81 122 ALA A CA 1
ATOM 857 C C . ALA A 1 122 ? -4.029 2.405 15.797 1.00 92.81 122 ALA A C 1
ATOM 859 O O . ALA A 1 122 ? -2.945 1.994 15.386 1.00 92.81 122 ALA A O 1
ATOM 860 N N . ILE A 1 123 ? -4.493 2.060 17.005 1.00 94.12 123 ILE A N 1
ATOM 861 C CA . ILE A 1 123 ? -3.785 1.131 17.902 1.00 94.12 123 ILE A CA 1
ATOM 862 C C . ILE A 1 123 ? -3.758 -0.280 17.303 1.00 94.12 123 ILE A C 1
ATOM 864 O O . ILE A 1 123 ? -2.721 -0.940 17.332 1.00 94.12 123 ILE A O 1
ATOM 868 N N . GLY A 1 124 ? -4.883 -0.743 16.756 1.00 94.81 124 GLY A N 1
ATOM 869 C CA . GLY A 1 124 ? -4.995 -2.045 16.110 1.00 94.81 124 GLY A CA 1
ATOM 870 C C . GLY A 1 124 ? -4.071 -2.171 14.903 1.00 94.81 124 GLY A C 1
ATOM 871 O O . GLY A 1 124 ? -3.373 -3.180 14.781 1.00 94.81 124 GLY A O 1
ATOM 872 N N . SER A 1 125 ? -4.015 -1.133 14.069 1.00 94.69 125 SER A N 1
ATOM 873 C CA . SER A 1 125 ? -3.108 -1.017 12.928 1.00 94.69 125 SER A CA 1
ATOM 874 C C . SER A 1 125 ? -1.644 -1.017 13.363 1.00 94.69 125 SER A C 1
ATOM 876 O O . SER A 1 125 ? -0.841 -1.737 12.775 1.00 94.69 125 SER A O 1
ATOM 878 N N . PHE A 1 126 ? -1.306 -0.293 14.436 1.00 95.81 126 PHE A N 1
ATOM 879 C CA . PHE A 1 126 ? 0.050 -0.264 14.990 1.00 95.81 126 PHE A CA 1
ATOM 880 C C . PHE A 1 126 ? 0.495 -1.636 15.481 1.00 95.81 126 PHE A C 1
ATOM 882 O O . PHE A 1 126 ? 1.545 -2.129 15.076 1.00 95.81 126 PHE A O 1
ATOM 889 N N . VAL A 1 127 ? -0.317 -2.289 16.316 1.00 96.62 127 VAL A N 1
ATOM 890 C CA . VAL A 1 127 ? 0.009 -3.622 16.838 1.00 96.62 127 VAL A CA 1
ATOM 891 C C . VAL A 1 127 ? 0.144 -4.628 15.694 1.00 96.62 127 VAL A C 1
ATOM 893 O O . VAL A 1 127 ? 1.091 -5.412 15.689 1.00 96.62 127 VAL A O 1
ATOM 896 N N . ALA A 1 128 ? -0.753 -4.591 14.707 1.00 96.25 128 ALA A N 1
ATOM 897 C CA . ALA A 1 128 ? -0.684 -5.471 13.545 1.00 96.25 128 ALA A CA 1
ATOM 898 C C . ALA A 1 128 ? 0.544 -5.224 12.667 1.00 96.25 128 ALA A C 1
ATOM 900 O O . ALA A 1 128 ? 1.179 -6.183 12.220 1.00 96.25 128 ALA A O 1
ATOM 901 N N . GLY A 1 129 ? 0.904 -3.954 12.468 1.00 94.94 129 GLY A N 1
ATOM 902 C CA . GLY A 1 129 ? 2.128 -3.553 11.791 1.00 94.94 129 GLY A CA 1
ATOM 903 C C . GLY A 1 129 ? 3.349 -4.143 12.488 1.00 94.94 129 GLY A C 1
ATOM 904 O O . GLY A 1 129 ? 4.108 -4.876 11.866 1.00 94.94 129 GLY A O 1
ATOM 905 N N . ILE A 1 130 ? 3.489 -3.936 13.801 1.00 96.19 130 ILE A N 1
ATOM 906 C CA . ILE A 1 130 ? 4.610 -4.482 14.582 1.00 96.19 130 ILE A CA 1
ATOM 907 C C . ILE A 1 130 ? 4.658 -6.015 14.529 1.00 96.19 130 ILE A C 1
ATOM 909 O O . ILE A 1 130 ? 5.726 -6.577 14.297 1.00 96.19 130 ILE A O 1
ATOM 913 N N . VAL A 1 131 ? 3.523 -6.704 14.695 1.00 96.06 131 VAL A N 1
ATOM 914 C CA . VAL A 1 131 ? 3.458 -8.175 14.594 1.00 96.06 131 VAL A CA 1
ATOM 915 C C . VAL A 1 131 ? 3.932 -8.652 13.221 1.00 96.06 131 VAL A C 1
ATOM 917 O O . VAL A 1 131 ? 4.716 -9.597 13.134 1.00 96.06 131 VAL A O 1
ATOM 920 N N . SER A 1 132 ? 3.514 -7.972 12.155 1.00 94.62 132 SER A N 1
ATOM 921 C CA . SER A 1 132 ? 3.893 -8.340 10.789 1.00 94.62 132 SER A CA 1
ATOM 922 C C . SER A 1 132 ? 5.356 -8.060 10.493 1.00 94.62 132 SER A C 1
ATOM 924 O O . SER A 1 132 ? 5.995 -8.852 9.810 1.00 94.62 132 SER A O 1
ATOM 926 N N . LEU A 1 133 ? 5.908 -6.979 11.045 1.00 94.56 133 LEU A N 1
ATOM 927 C CA . LEU A 1 133 ? 7.327 -6.654 10.933 1.00 94.56 133 LEU A CA 1
ATOM 928 C C . LEU A 1 133 ? 8.209 -7.646 11.683 1.00 94.56 133 LEU A C 1
ATOM 930 O O . LEU A 1 133 ? 9.247 -8.047 11.167 1.00 94.56 133 LEU A O 1
ATOM 934 N N . ILE A 1 134 ? 7.789 -8.084 12.872 1.00 94.88 134 ILE A N 1
ATOM 935 C CA . ILE A 1 134 ? 8.468 -9.167 13.591 1.00 94.88 134 ILE A CA 1
ATOM 936 C C . ILE A 1 134 ? 8.438 -10.439 12.741 1.00 94.88 134 ILE A C 1
ATOM 938 O O . ILE A 1 134 ? 9.475 -11.067 12.546 1.00 94.88 134 ILE A O 1
ATOM 942 N N . GLY A 1 135 ? 7.276 -10.791 12.184 1.00 94.00 135 GLY A N 1
ATOM 943 C CA . GLY A 1 135 ? 7.156 -11.920 11.264 1.00 94.00 135 GLY A CA 1
ATOM 944 C C . GLY A 1 135 ? 8.057 -11.786 10.033 1.00 94.00 135 GLY A C 1
ATOM 945 O O . GLY A 1 135 ? 8.708 -12.753 9.655 1.00 94.00 135 GLY A O 1
ATOM 946 N N . LEU A 1 136 ? 8.163 -10.588 9.455 1.00 92.44 136 LEU A N 1
ATOM 947 C CA . LEU A 1 136 ? 9.048 -10.294 8.328 1.00 92.44 136 LEU A CA 1
ATOM 948 C C . LEU A 1 136 ? 10.519 -10.489 8.694 1.00 92.44 136 LEU A C 1
ATOM 950 O O . LEU A 1 136 ? 11.211 -11.199 7.978 1.00 92.44 136 LEU A O 1
ATOM 954 N N . VAL A 1 137 ? 10.986 -9.940 9.818 1.00 92.50 137 VAL A N 1
ATOM 955 C CA . VAL A 1 137 ? 12.372 -10.127 10.286 1.00 92.50 137 VAL A CA 1
ATOM 956 C C . VAL A 1 137 ? 12.682 -11.609 10.517 1.00 92.50 137 VAL A C 1
ATOM 958 O O . VAL A 1 137 ? 13.754 -12.074 10.148 1.00 92.50 137 VAL A O 1
ATOM 961 N N . LEU A 1 138 ? 11.742 -12.363 11.095 1.00 91.81 138 LEU A N 1
ATOM 962 C CA . LEU A 1 138 ? 11.933 -13.787 11.386 1.00 91.81 138 LEU A CA 1
ATOM 963 C C . LEU A 1 138 ? 11.876 -14.679 10.138 1.00 91.81 138 LEU A C 1
ATOM 965 O O . LEU A 1 138 ? 12.521 -15.725 10.118 1.00 91.81 138 LEU A O 1
ATOM 969 N N . LEU A 1 139 ? 11.091 -14.306 9.123 1.00 90.62 139 LEU A N 1
ATOM 970 C CA . LEU A 1 139 ? 10.890 -15.111 7.913 1.00 90.62 139 LEU A CA 1
ATOM 971 C C . LEU A 1 139 ? 11.758 -14.679 6.728 1.00 90.62 139 LEU A C 1
ATOM 973 O O . LEU A 1 139 ? 11.905 -15.477 5.805 1.00 90.62 139 LEU A O 1
ATOM 977 N N . ALA A 1 140 ? 12.339 -13.476 6.750 1.00 86.31 140 ALA A N 1
ATOM 978 C CA . ALA A 1 140 ? 13.140 -12.941 5.651 1.00 86.31 140 ALA A CA 1
ATOM 979 C C . ALA A 1 140 ? 14.282 -13.886 5.256 1.00 86.31 140 ALA A C 1
ATOM 981 O O . ALA A 1 140 ? 14.306 -14.398 4.140 1.00 86.31 140 ALA A O 1
ATOM 982 N N . GLU A 1 141 ? 15.186 -14.184 6.191 1.00 84.81 141 GLU A N 1
ATOM 983 C CA . GLU A 1 141 ? 16.345 -15.043 5.934 1.00 84.81 141 GLU A CA 1
ATOM 984 C C . GLU A 1 141 ? 15.950 -16.502 5.600 1.00 84.81 141 GLU A C 1
ATOM 986 O O . GLU A 1 141 ? 16.440 -17.031 4.597 1.00 84.81 141 GLU A O 1
ATOM 991 N N . PRO A 1 142 ? 15.038 -17.177 6.337 1.00 89.12 142 PRO A N 1
ATOM 992 C CA . PRO A 1 142 ? 14.606 -18.529 5.980 1.00 89.12 142 PRO A CA 1
ATOM 993 C C . PRO A 1 142 ? 13.986 -18.641 4.584 1.00 89.1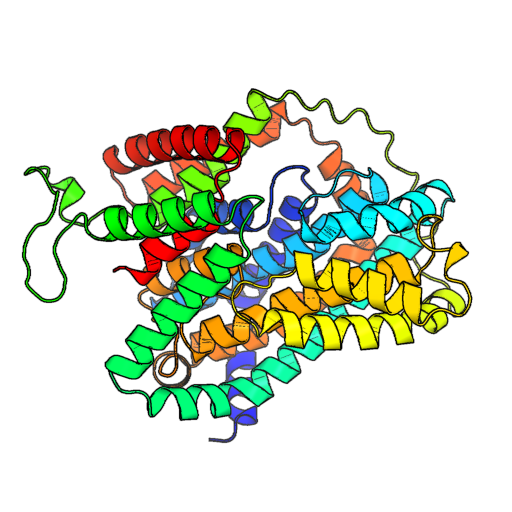2 142 PRO A C 1
ATOM 995 O O . PRO A 1 142 ? 14.294 -19.591 3.863 1.00 89.12 142 PRO A O 1
ATOM 998 N N . LEU A 1 143 ? 13.122 -17.698 4.193 1.00 88.00 143 LEU A N 1
ATOM 999 C CA . LEU A 1 143 ? 12.463 -17.732 2.885 1.00 88.00 143 LEU A CA 1
ATOM 1000 C C . LEU A 1 143 ? 13.441 -17.429 1.752 1.00 88.00 143 LEU A C 1
ATOM 1002 O O . LEU A 1 143 ? 13.440 -18.159 0.759 1.00 88.00 143 LEU A O 1
ATOM 1006 N N . SER A 1 144 ? 14.320 -16.437 1.923 1.00 85.69 144 SER A N 1
ATOM 1007 C CA . SER A 1 144 ? 15.376 -16.145 0.948 1.00 85.69 144 SER A CA 1
ATOM 1008 C C . SER A 1 144 ? 16.290 -17.358 0.748 1.00 85.69 144 SER A C 1
ATOM 1010 O O . SER A 1 144 ? 16.517 -17.778 -0.382 1.00 85.69 144 SER A O 1
ATOM 1012 N N . ASN A 1 145 ? 16.713 -18.030 1.822 1.00 87.06 145 ASN A N 1
ATOM 1013 C CA . ASN A 1 145 ? 17.550 -19.233 1.733 1.00 87.06 145 ASN A CA 1
ATOM 1014 C C . ASN A 1 145 ? 16.874 -20.420 1.027 1.00 87.06 145 ASN A C 1
ATOM 1016 O O . ASN A 1 145 ? 17.551 -21.248 0.412 1.00 87.06 145 ASN A O 1
ATOM 1020 N N . VAL A 1 146 ? 15.549 -20.548 1.131 1.00 87.75 146 VAL A N 1
ATOM 1021 C CA . VAL A 1 146 ? 14.794 -21.554 0.369 1.00 87.75 146 VAL A CA 1
ATOM 1022 C C . VAL A 1 146 ? 14.764 -21.180 -1.108 1.00 87.75 146 VAL A C 1
ATOM 1024 O O . VAL A 1 146 ? 15.033 -22.027 -1.956 1.00 87.75 146 VAL A O 1
ATOM 1027 N N . ALA A 1 147 ? 14.488 -19.918 -1.413 1.00 85.06 147 ALA A N 1
ATOM 1028 C CA . ALA A 1 147 ? 14.364 -19.440 -2.780 1.00 85.06 147 ALA A CA 1
ATOM 1029 C C . ALA A 1 147 ? 15.711 -19.358 -3.525 1.00 85.06 147 ALA A C 1
ATOM 1031 O O . ALA A 1 147 ? 15.750 -19.567 -4.734 1.00 85.06 147 ALA A O 1
ATOM 1032 N N . LEU A 1 148 ? 16.841 -19.203 -2.826 1.00 85.69 148 LEU A N 1
ATOM 1033 C CA . LEU A 1 148 ? 18.184 -19.360 -3.410 1.00 85.69 148 LEU A CA 1
ATOM 1034 C C . LEU A 1 148 ? 18.450 -20.772 -3.962 1.00 85.69 148 LEU A C 1
ATOM 1036 O O . LEU A 1 148 ? 19.337 -20.951 -4.791 1.00 85.69 148 LEU A O 1
ATOM 1040 N N . LYS A 1 149 ? 17.691 -21.785 -3.523 1.00 88.06 149 LYS A N 1
ATOM 1041 C CA . LYS A 1 149 ? 17.806 -23.164 -4.030 1.00 88.06 149 LYS A CA 1
ATOM 1042 C C . LYS A 1 149 ? 16.965 -23.412 -5.281 1.00 88.06 149 LYS A C 1
ATOM 1044 O O . LYS A 1 149 ? 17.040 -24.503 -5.840 1.00 88.06 149 LYS A O 1
ATOM 1049 N N . PHE A 1 150 ? 16.128 -22.458 -5.683 1.00 88.12 150 PHE A N 1
ATOM 1050 C CA . PHE A 1 150 ? 15.251 -22.612 -6.837 1.00 88.12 150 PHE A CA 1
ATOM 1051 C C . PHE A 1 150 ? 16.051 -22.473 -8.130 1.00 88.12 150 PHE A C 1
ATOM 1053 O O . PHE A 1 150 ? 16.849 -21.552 -8.292 1.00 88.12 150 PHE A O 1
ATOM 1060 N N . GLY A 1 151 ? 15.833 -23.401 -9.059 1.00 88.50 151 GLY A N 1
ATOM 1061 C CA . GLY A 1 151 ? 16.325 -23.282 -10.419 1.00 88.50 151 GLY A CA 1
ATOM 1062 C C . GLY A 1 151 ? 15.377 -22.442 -11.281 1.00 88.50 151 GLY A C 1
ATOM 1063 O O . GLY A 1 151 ? 14.325 -21.986 -10.820 1.00 88.50 151 GLY A O 1
ATOM 1064 N N . PRO A 1 152 ? 15.710 -22.251 -12.569 1.00 88.44 152 PRO A N 1
ATOM 1065 C CA . PRO A 1 152 ? 14.875 -21.481 -13.489 1.00 88.44 152 PRO A CA 1
ATOM 1066 C C . PRO A 1 152 ? 13.431 -21.996 -13.598 1.00 88.44 152 PRO A C 1
ATOM 1068 O O . PRO A 1 152 ? 12.505 -21.200 -13.726 1.00 88.44 152 PRO A O 1
ATOM 1071 N N . ALA A 1 153 ? 13.218 -23.316 -13.520 1.00 92.69 153 ALA A N 1
ATOM 1072 C CA . ALA A 1 153 ? 11.887 -23.919 -13.612 1.00 92.69 153 ALA A CA 1
ATOM 1073 C C . ALA A 1 153 ? 11.027 -23.620 -12.373 1.00 92.69 153 ALA A C 1
ATOM 1075 O O . ALA A 1 153 ? 9.841 -23.297 -12.500 1.00 92.69 153 ALA A O 1
ATOM 1076 N N . GLU A 1 154 ? 11.619 -23.692 -11.181 1.00 89.69 154 GLU A N 1
ATOM 1077 C CA . GLU A 1 154 ? 10.958 -23.357 -9.922 1.00 89.69 154 GLU A CA 1
ATOM 1078 C C . GLU A 1 154 ? 10.637 -21.863 -9.857 1.00 89.69 154 GLU A C 1
ATOM 1080 O O . GLU A 1 154 ? 9.507 -21.511 -9.527 1.00 89.69 154 GLU A O 1
ATOM 1085 N N . TYR A 1 155 ? 11.572 -20.990 -10.254 1.00 84.12 155 TYR A N 1
ATOM 1086 C CA . TYR A 1 155 ? 11.324 -19.546 -10.346 1.00 84.12 155 TYR A CA 1
ATOM 1087 C C . TYR A 1 155 ? 10.213 -19.207 -11.340 1.00 84.12 155 TYR A C 1
ATOM 1089 O O . TYR A 1 155 ? 9.311 -18.442 -11.007 1.00 84.12 155 TYR A O 1
ATOM 1097 N N . PHE A 1 156 ? 10.222 -19.811 -12.532 1.00 87.88 156 PHE A N 1
ATOM 1098 C CA . PHE A 1 156 ? 9.153 -19.618 -13.511 1.00 87.88 156 PHE A CA 1
ATOM 1099 C C . PHE A 1 156 ? 7.792 -20.061 -12.957 1.00 87.88 156 PHE A C 1
ATOM 1101 O O . PHE A 1 156 ? 6.805 -19.332 -13.051 1.00 87.88 156 PHE A O 1
ATOM 1108 N N . SER A 1 157 ? 7.740 -21.236 -12.323 1.00 90.06 157 SER A N 1
ATOM 1109 C CA . SER A 1 157 ? 6.516 -21.765 -11.707 1.00 90.06 157 SER A CA 1
ATOM 1110 C C . SER A 1 157 ? 6.022 -20.875 -10.567 1.00 90.06 157 SER A C 1
ATOM 1112 O O . SER A 1 157 ? 4.819 -20.672 -10.411 1.00 90.06 157 SER A O 1
ATOM 1114 N N . LEU A 1 158 ? 6.947 -20.314 -9.790 1.00 85.56 158 LEU A N 1
ATOM 1115 C CA . LEU A 1 158 ? 6.668 -19.397 -8.696 1.00 85.56 158 LEU A CA 1
ATOM 1116 C C . LEU A 1 158 ? 6.108 -18.057 -9.203 1.00 85.56 158 LEU A C 1
ATOM 1118 O O . LEU A 1 158 ? 5.111 -17.571 -8.667 1.00 85.56 158 LEU A O 1
ATOM 1122 N N . MET A 1 159 ? 6.683 -17.491 -10.268 1.00 86.75 159 MET A N 1
ATOM 1123 C CA . MET A 1 159 ? 6.153 -16.294 -10.934 1.00 86.75 159 MET A CA 1
ATOM 1124 C C . MET A 1 159 ? 4.757 -16.549 -11.511 1.00 86.75 159 MET A C 1
ATOM 1126 O O . MET A 1 159 ? 3.851 -15.736 -11.321 1.00 86.75 159 MET A O 1
ATOM 1130 N N . LEU A 1 160 ? 4.551 -17.703 -12.157 1.00 88.69 160 LEU A N 1
ATOM 1131 C CA . LEU A 1 160 ? 3.249 -18.110 -12.683 1.00 88.69 160 LEU A CA 1
ATOM 1132 C C . LEU A 1 160 ? 2.214 -18.273 -11.561 1.00 88.69 160 LEU A C 1
ATOM 1134 O O . LEU A 1 160 ? 1.075 -17.836 -11.714 1.00 88.69 160 LEU A O 1
ATOM 1138 N N . LEU A 1 161 ? 2.609 -18.845 -10.420 1.00 86.38 161 LEU A N 1
ATOM 1139 C CA . LEU A 1 161 ? 1.769 -18.943 -9.228 1.00 86.38 161 LEU A CA 1
ATOM 1140 C C . LEU A 1 161 ? 1.416 -17.557 -8.676 1.00 86.38 161 LEU A C 1
ATOM 1142 O O . LEU A 1 161 ? 0.257 -17.320 -8.352 1.00 86.38 161 LEU A O 1
ATOM 1146 N N . GLY A 1 162 ? 2.380 -16.635 -8.600 1.00 83.94 162 GLY A N 1
ATOM 1147 C CA . GLY A 1 162 ? 2.153 -15.255 -8.165 1.00 83.94 162 GLY A CA 1
ATOM 1148 C C . GLY A 1 162 ? 1.166 -14.514 -9.067 1.00 83.94 162 GLY A C 1
ATOM 1149 O O . GLY A 1 162 ? 0.183 -13.950 -8.583 1.00 83.94 162 GLY A O 1
ATOM 1150 N N . LEU A 1 163 ? 1.372 -14.595 -10.386 1.00 86.56 163 LEU A N 1
ATOM 1151 C CA . LEU A 1 163 ? 0.447 -14.066 -11.389 1.00 86.56 163 LEU A CA 1
ATOM 1152 C C . LEU A 1 163 ? -0.940 -14.696 -11.236 1.00 86.56 163 LEU A C 1
ATOM 1154 O O . LEU A 1 163 ? -1.931 -13.970 -11.175 1.00 86.56 163 LEU A O 1
ATOM 1158 N N . ALA A 1 164 ? -1.026 -16.022 -11.120 1.00 86.50 164 ALA A N 1
ATOM 1159 C CA . ALA A 1 164 ? -2.289 -16.736 -10.969 1.00 86.50 164 ALA A CA 1
ATOM 1160 C C . ALA A 1 164 ? -3.030 -16.356 -9.686 1.00 86.50 164 ALA A C 1
ATOM 1162 O O . ALA A 1 164 ? -4.242 -16.158 -9.720 1.00 86.50 164 ALA A O 1
ATOM 1163 N N . ALA A 1 165 ? -2.321 -16.227 -8.567 1.00 82.12 165 ALA A N 1
ATOM 1164 C CA . ALA A 1 165 ? -2.914 -15.927 -7.274 1.00 82.12 165 ALA A CA 1
ATOM 1165 C C . ALA A 1 165 ? -3.440 -14.486 -7.217 1.00 82.12 165 ALA A C 1
ATOM 1167 O O . ALA A 1 165 ? -4.590 -14.266 -6.835 1.00 82.12 165 ALA A O 1
ATOM 1168 N N . VAL A 1 166 ? -2.646 -13.510 -7.676 1.00 76.38 166 VAL A N 1
ATOM 1169 C CA . VAL A 1 166 ? -3.077 -12.104 -7.745 1.00 76.38 166 VAL A CA 1
ATOM 1170 C C . VAL A 1 166 ? -4.209 -11.927 -8.752 1.00 76.38 166 VAL A C 1
ATOM 1172 O O . VAL A 1 166 ? -5.169 -11.223 -8.460 1.00 76.38 166 VAL A O 1
ATOM 1175 N N . SER A 1 167 ? -4.158 -12.598 -9.905 1.00 81.25 167 SER A N 1
ATOM 1176 C CA . SER A 1 167 ? -5.238 -12.533 -10.901 1.00 81.25 167 SER A CA 1
ATOM 1177 C C . SER A 1 167 ? -6.510 -13.222 -10.411 1.00 81.25 167 SER A C 1
ATOM 1179 O O . SER A 1 167 ? -7.603 -12.688 -10.554 1.00 81.25 167 SER A O 1
ATOM 1181 N N . GLY A 1 168 ? -6.385 -14.405 -9.808 1.00 73.44 168 GLY A N 1
ATOM 1182 C CA . GLY A 1 168 ? -7.515 -15.224 -9.373 1.00 73.44 168 GLY A CA 1
ATOM 1183 C C . GLY A 1 168 ? -8.376 -14.563 -8.299 1.00 73.44 168 GLY A C 1
ATOM 1184 O O . GLY A 1 168 ? -9.569 -14.842 -8.209 1.00 73.44 168 GLY A O 1
ATOM 1185 N N . LEU A 1 169 ? -7.774 -13.670 -7.515 1.00 68.50 169 LEU A N 1
ATOM 1186 C CA . LEU A 1 169 ? -8.409 -12.984 -6.392 1.00 68.50 169 LEU A CA 1
ATOM 1187 C C . LEU A 1 169 ? -8.623 -11.483 -6.656 1.00 68.50 169 LEU A C 1
ATOM 1189 O O . LEU A 1 169 ? -9.166 -10.777 -5.804 1.00 68.50 169 LEU A O 1
ATOM 1193 N N . ALA A 1 170 ? -8.244 -10.988 -7.840 1.00 70.69 170 ALA A N 1
ATOM 1194 C CA . ALA A 1 170 ? -8.435 -9.596 -8.222 1.00 70.69 170 ALA A CA 1
ATOM 1195 C C . ALA A 1 170 ? -9.806 -9.346 -8.864 1.00 70.69 170 ALA A C 1
ATOM 1197 O O . ALA A 1 170 ? -10.167 -9.911 -9.897 1.00 70.69 170 ALA A O 1
ATOM 1198 N N . GLY A 1 171 ? -10.531 -8.378 -8.304 1.00 69.56 171 GLY A N 1
ATOM 1199 C CA . GLY A 1 171 ? -11.784 -7.880 -8.867 1.00 69.56 171 GLY A CA 1
ATOM 1200 C C . GLY A 1 171 ? -12.960 -8.851 -8.727 1.00 69.56 171 GLY A C 1
ATOM 1201 O O . GLY A 1 171 ? -12.931 -9.813 -7.967 1.00 69.56 171 GLY A O 1
ATOM 1202 N N . LYS A 1 172 ? -14.044 -8.558 -9.455 1.00 74.06 172 LYS A N 1
ATOM 1203 C CA . LYS A 1 172 ? -15.296 -9.337 -9.406 1.00 74.06 172 LYS A CA 1
ATOM 1204 C C . LYS A 1 172 ? -15.301 -10.536 -10.360 1.00 74.06 172 LYS A C 1
ATOM 1206 O O . LYS A 1 172 ? -16.087 -11.459 -10.180 1.00 74.06 172 LYS A O 1
ATOM 1211 N N . SER A 1 173 ? -14.478 -10.497 -11.412 1.00 85.06 173 SER A N 1
ATOM 1212 C CA . SER A 1 173 ? -14.447 -11.502 -12.478 1.00 85.06 173 SER A CA 1
ATOM 1213 C C . SER A 1 173 ? -13.027 -12.006 -12.697 1.00 85.06 173 SER A C 1
ATOM 1215 O O . SER A 1 173 ? -12.169 -11.279 -13.198 1.00 85.06 173 SER A O 1
ATOM 1217 N N . MET A 1 174 ? -12.822 -13.289 -12.401 1.00 87.50 174 MET A N 1
ATOM 1218 C CA . MET A 1 174 ? -11.551 -13.977 -12.625 1.00 87.50 174 MET A CA 1
ATOM 1219 C C . MET A 1 174 ? -11.124 -13.931 -14.101 1.00 87.50 174 MET A C 1
ATOM 1221 O O . MET A 1 174 ? -9.949 -13.749 -14.401 1.00 87.50 174 MET A O 1
ATOM 1225 N N . THR A 1 175 ? -12.069 -14.035 -15.041 1.00 91.00 175 THR A N 1
ATOM 1226 C CA . THR A 1 175 ? -11.776 -13.949 -16.481 1.00 91.00 175 THR A CA 1
ATOM 1227 C C . THR A 1 175 ? -11.203 -12.588 -16.859 1.00 91.00 175 THR A C 1
ATOM 1229 O O . THR A 1 175 ? -10.197 -12.526 -17.561 1.00 91.00 175 THR A O 1
ATOM 1232 N N . LYS A 1 176 ? -11.805 -11.495 -16.367 1.00 93.12 176 LYS A N 1
ATOM 1233 C CA . LYS A 1 176 ? -11.287 -10.143 -16.617 1.00 93.12 176 LYS A CA 1
ATOM 1234 C C . LYS A 1 176 ? -9.887 -9.987 -16.041 1.00 93.12 176 LYS A C 1
ATOM 1236 O O . LYS A 1 176 ? -9.023 -9.459 -16.726 1.00 93.12 176 LYS A O 1
ATOM 1241 N N . ALA A 1 177 ? -9.642 -10.495 -14.836 1.00 91.00 177 ALA A N 1
ATOM 1242 C CA . ALA A 1 177 ? -8.321 -10.440 -14.227 1.00 91.00 177 ALA A CA 1
ATOM 1243 C C . ALA A 1 177 ? -7.248 -11.146 -15.067 1.00 91.00 177 ALA A C 1
ATOM 1245 O O . ALA A 1 177 ? -6.214 -10.548 -15.339 1.00 91.00 177 ALA A O 1
ATOM 1246 N N . TRP A 1 178 ? -7.522 -12.354 -15.568 1.00 91.94 178 TRP A N 1
ATOM 1247 C CA . TRP A 1 178 ? -6.600 -13.059 -16.465 1.00 91.94 178 TRP A CA 1
ATOM 1248 C C . TRP A 1 178 ? -6.359 -12.329 -17.789 1.00 91.94 178 TRP A C 1
ATOM 1250 O O . TRP A 1 178 ? -5.221 -12.295 -18.256 1.00 91.94 178 TRP A O 1
ATOM 1260 N N . ILE A 1 179 ? -7.392 -11.709 -18.375 1.00 94.88 179 ILE A N 1
ATOM 1261 C CA . ILE A 1 179 ? -7.230 -10.852 -19.562 1.00 94.88 179 ILE A CA 1
ATOM 1262 C C . ILE A 1 179 ? -6.257 -9.712 -19.253 1.00 94.88 179 ILE A C 1
ATOM 1264 O O . ILE A 1 179 ? -5.351 -9.461 -20.042 1.00 94.88 179 ILE A O 1
ATOM 1268 N N . MET A 1 180 ? -6.402 -9.062 -18.095 1.00 95.12 180 MET A N 1
ATOM 1269 C CA . MET A 1 180 ? -5.516 -7.971 -17.686 1.00 95.12 180 MET A CA 1
ATOM 1270 C C . MET A 1 180 ? -4.076 -8.439 -17.485 1.00 95.12 180 MET A C 1
ATOM 1272 O O . MET A 1 180 ? -3.158 -7.749 -17.914 1.00 95.12 180 MET A O 1
ATOM 1276 N N . THR A 1 181 ? -3.873 -9.621 -16.911 1.00 93.19 181 THR A N 1
ATOM 1277 C CA . THR A 1 181 ? -2.544 -10.221 -16.725 1.00 93.19 181 THR A CA 1
ATOM 1278 C C . THR A 1 181 ? -1.858 -10.507 -18.048 1.00 93.19 181 THR A C 1
ATOM 1280 O O . THR A 1 181 ? -0.721 -10.089 -18.255 1.00 93.19 181 THR A O 1
ATOM 1283 N N . VAL A 1 182 ? -2.558 -11.174 -18.970 1.00 94.81 182 VAL A N 1
ATOM 1284 C CA . VAL A 1 182 ? -2.036 -11.442 -20.317 1.00 94.81 182 VAL A CA 1
ATOM 1285 C C . VAL A 1 182 ? -1.769 -10.133 -21.051 1.00 94.81 182 VAL A C 1
ATOM 1287 O O . VAL A 1 182 ? -0.739 -9.996 -21.699 1.00 94.81 182 VAL A O 1
ATOM 1290 N N . PHE A 1 183 ? -2.654 -9.146 -20.919 1.00 95.88 183 PHE A N 1
ATOM 1291 C CA . PHE A 1 183 ? -2.459 -7.838 -21.530 1.00 95.88 183 PHE A CA 1
ATOM 1292 C C . PHE A 1 183 ? -1.228 -7.111 -20.967 1.00 95.88 183 PHE A C 1
ATOM 1294 O O . PHE A 1 183 ? -0.435 -6.587 -21.742 1.00 95.88 183 PHE A O 1
ATOM 1301 N N . GLY A 1 184 ? -1.005 -7.151 -19.651 1.00 94.81 184 GLY A N 1
ATOM 1302 C CA . GLY A 1 184 ? 0.208 -6.632 -19.013 1.00 94.81 184 GLY A CA 1
ATOM 1303 C C . GLY A 1 184 ? 1.485 -7.306 -19.518 1.00 94.81 184 GLY A C 1
ATOM 1304 O O . GLY A 1 184 ? 2.435 -6.615 -19.879 1.00 94.81 184 GLY A O 1
ATOM 1305 N N . LEU A 1 185 ? 1.477 -8.640 -19.624 1.00 93.69 185 LEU A N 1
ATOM 1306 C CA . LEU A 1 185 ? 2.587 -9.417 -20.194 1.00 93.69 185 LEU A CA 1
ATOM 1307 C C . LEU A 1 185 ? 2.832 -9.078 -21.671 1.00 93.69 185 LEU A C 1
ATOM 1309 O O . LEU A 1 185 ? 3.969 -9.011 -22.112 1.00 93.69 185 LEU A O 1
ATOM 1313 N N . LEU A 1 186 ? 1.785 -8.829 -22.463 1.00 94.81 186 LEU A N 1
ATOM 1314 C CA . LEU A 1 186 ? 1.957 -8.392 -23.852 1.00 94.81 186 LEU A CA 1
ATOM 1315 C C . LEU A 1 186 ? 2.611 -7.008 -23.923 1.00 94.81 186 LEU A C 1
ATOM 1317 O O . LEU A 1 186 ? 3.515 -6.802 -24.732 1.00 94.81 186 LEU A O 1
ATOM 1321 N N . LEU A 1 187 ? 2.196 -6.078 -23.058 1.00 95.31 187 LEU A N 1
ATOM 1322 C CA . LEU A 1 187 ? 2.789 -4.742 -22.980 1.00 95.31 187 LEU A CA 1
ATOM 1323 C C . LEU A 1 187 ? 4.261 -4.779 -22.540 1.00 95.31 187 LEU A C 1
ATOM 1325 O O . LEU A 1 187 ? 5.042 -3.967 -23.035 1.00 95.31 187 LEU A O 1
ATOM 1329 N N . SER A 1 188 ? 4.659 -5.720 -21.674 1.00 92.69 188 SER A N 1
ATOM 1330 C CA . SER A 1 188 ? 6.064 -5.868 -21.259 1.00 92.69 188 SER A CA 1
ATOM 1331 C C . SER A 1 188 ? 6.977 -6.324 -22.397 1.00 92.69 188 SER A C 1
ATOM 1333 O O . SER A 1 188 ? 8.166 -6.028 -22.370 1.00 92.69 188 SER A O 1
ATOM 1335 N N . THR A 1 189 ? 6.435 -6.997 -23.421 1.00 92.50 189 THR A N 1
ATOM 1336 C CA . THR A 1 189 ? 7.224 -7.435 -24.584 1.00 92.50 189 THR A CA 1
ATOM 1337 C C . THR A 1 189 ? 7.571 -6.318 -25.568 1.00 92.50 189 THR A C 1
ATOM 1339 O O . THR A 1 189 ? 8.333 -6.565 -26.501 1.00 92.50 189 THR A O 1
ATOM 1342 N N . ILE A 1 190 ? 7.011 -5.114 -25.411 1.00 95.06 190 ILE A N 1
ATOM 1343 C CA . ILE A 1 190 ? 7.325 -3.962 -26.263 1.00 95.06 190 ILE A CA 1
ATOM 1344 C C . ILE A 1 190 ? 8.708 -3.437 -25.872 1.00 95.06 190 ILE A C 1
ATOM 1346 O O . ILE A 1 190 ? 8.902 -3.040 -24.726 1.00 95.06 190 ILE A O 1
ATOM 1350 N N . GLY A 1 191 ? 9.640 -3.390 -26.825 1.00 93.31 191 GLY A N 1
ATOM 1351 C CA . GLY A 1 191 ? 11.005 -2.905 -26.607 1.00 93.31 191 GLY A CA 1
ATOM 1352 C C . GLY A 1 191 ? 12.081 -3.855 -27.111 1.00 93.31 191 GLY A C 1
ATOM 1353 O O . GLY A 1 191 ? 11.819 -4.769 -27.897 1.00 93.31 191 GLY A O 1
ATOM 1354 N N . LEU A 1 192 ? 13.317 -3.601 -26.693 1.00 90.81 192 LEU A N 1
ATOM 1355 C CA . LEU A 1 192 ? 14.431 -4.521 -26.895 1.00 90.81 192 LEU A CA 1
ATOM 1356 C C . LEU A 1 192 ? 14.373 -5.648 -25.863 1.00 90.81 192 LEU A C 1
ATOM 1358 O O . LEU A 1 192 ? 14.315 -5.403 -24.663 1.00 90.81 192 LEU A O 1
ATOM 1362 N N . ASP A 1 193 ? 14.416 -6.890 -26.335 1.00 88.44 193 ASP A N 1
ATOM 1363 C CA . ASP A 1 193 ? 14.541 -8.052 -25.460 1.00 88.44 193 ASP A CA 1
ATOM 1364 C C . ASP A 1 193 ? 15.941 -8.092 -24.827 1.00 88.44 193 ASP A C 1
ATOM 1366 O O . ASP A 1 193 ? 16.940 -8.168 -25.542 1.00 88.44 193 ASP A O 1
ATOM 1370 N N . ASN A 1 194 ? 16.016 -8.066 -23.493 1.00 80.69 194 ASN A N 1
ATOM 1371 C CA . ASN A 1 194 ? 17.283 -7.977 -22.752 1.00 80.69 194 ASN A CA 1
ATOM 1372 C C . ASN A 1 194 ? 18.232 -9.165 -22.998 1.00 80.69 194 ASN A C 1
ATOM 1374 O O . ASN A 1 194 ? 19.442 -9.029 -22.835 1.00 80.69 194 ASN A O 1
ATOM 1378 N N . VAL A 1 195 ? 17.699 -10.327 -23.390 1.00 84.12 195 VAL A N 1
ATOM 1379 C CA . VAL A 1 195 ? 18.481 -11.559 -23.581 1.00 84.12 195 VAL A CA 1
ATOM 1380 C C . VAL A 1 195 ? 18.984 -11.689 -25.020 1.00 84.12 195 VAL A C 1
ATOM 1382 O O . VAL A 1 195 ? 20.150 -11.998 -25.252 1.00 84.12 195 VAL A O 1
ATOM 1385 N N . SER A 1 196 ? 18.108 -11.473 -26.000 1.00 88.88 196 SER A N 1
ATOM 1386 C CA . SER A 1 196 ? 18.383 -11.681 -27.429 1.00 88.88 196 SER A CA 1
ATOM 1387 C C . SER A 1 196 ? 18.729 -10.401 -28.192 1.00 88.88 196 SER A C 1
ATOM 1389 O O . SER A 1 196 ? 19.214 -10.484 -29.319 1.00 88.88 196 SER A O 1
ATOM 1391 N N . GLY A 1 197 ? 18.459 -9.221 -27.625 1.00 88.38 197 GLY A N 1
ATOM 1392 C CA . GLY A 1 197 ? 18.645 -7.918 -28.271 1.00 88.38 197 GLY A CA 1
ATOM 1393 C C . GLY A 1 197 ? 17.657 -7.627 -29.407 1.00 88.38 197 GLY A C 1
ATOM 1394 O O . GLY A 1 197 ? 17.799 -6.627 -30.109 1.00 88.38 197 GLY A O 1
ATOM 1395 N N . VAL A 1 198 ? 16.660 -8.493 -29.625 1.00 92.06 198 VAL A N 1
ATOM 1396 C CA . VAL A 1 198 ? 15.682 -8.340 -30.709 1.00 92.06 198 VAL A CA 1
ATOM 1397 C C . VAL A 1 198 ? 14.649 -7.280 -30.338 1.00 92.06 198 VAL A C 1
ATOM 1399 O O . VAL A 1 198 ? 14.023 -7.354 -29.282 1.00 92.06 198 VAL A O 1
ATOM 1402 N N . ALA A 1 199 ? 14.423 -6.324 -31.240 1.00 92.81 199 ALA A N 1
ATOM 1403 C CA . ALA A 1 199 ? 13.360 -5.335 -31.107 1.00 92.81 199 ALA A CA 1
ATOM 1404 C C . ALA A 1 199 ? 11.986 -5.967 -31.381 1.00 92.81 199 ALA A C 1
ATOM 1406 O O . ALA A 1 199 ? 11.730 -6.485 -32.471 1.00 92.81 199 ALA A O 1
ATOM 1407 N N . ARG A 1 200 ? 11.085 -5.897 -30.402 1.00 94.06 200 ARG A N 1
ATOM 1408 C CA . ARG A 1 200 ? 9.715 -6.418 -30.472 1.00 94.06 200 ARG A CA 1
ATOM 1409 C C . ARG A 1 200 ? 8.720 -5.269 -30.371 1.00 94.06 200 ARG A C 1
ATOM 1411 O O . ARG A 1 200 ? 8.813 -4.431 -29.481 1.00 94.06 200 ARG A O 1
ATOM 1418 N N . PHE A 1 201 ? 7.771 -5.217 -31.308 1.00 93.38 201 PHE A N 1
ATOM 1419 C CA . PHE A 1 201 ? 6.685 -4.224 -31.334 1.00 93.38 201 PHE A CA 1
ATOM 1420 C C . PHE A 1 201 ? 7.138 -2.750 -31.245 1.00 93.38 201 PHE A C 1
ATOM 1422 O O . PHE A 1 201 ? 6.370 -1.890 -30.826 1.00 93.38 201 PHE A O 1
ATOM 1429 N N . THR A 1 202 ? 8.369 -2.435 -31.668 1.00 91.31 202 THR A N 1
ATOM 1430 C CA . THR A 1 202 ? 8.893 -1.058 -31.659 1.00 91.31 202 THR A CA 1
ATOM 1431 C C . THR A 1 202 ? 8.420 -0.240 -32.858 1.00 91.31 202 THR A C 1
ATOM 1433 O O . THR A 1 202 ? 8.482 0.984 -32.828 1.00 91.31 202 THR A O 1
ATOM 1436 N N . TYR A 1 203 ? 7.967 -0.901 -33.932 1.00 91.56 203 TYR A N 1
ATOM 1437 C CA . TYR A 1 203 ? 7.491 -0.282 -35.180 1.00 91.56 203 TYR A CA 1
ATOM 1438 C C . TYR A 1 203 ? 8.427 0.808 -35.736 1.00 91.56 203 TYR A C 1
ATOM 1440 O O . TYR A 1 203 ? 7.982 1.756 -36.378 1.00 91.56 203 TYR A O 1
ATOM 1448 N N . ASN A 1 204 ? 9.733 0.668 -35.486 1.00 88.56 204 ASN A N 1
ATOM 1449 C CA . ASN A 1 204 ? 10.769 1.633 -35.854 1.00 88.56 204 ASN A CA 1
ATOM 1450 C C . ASN A 1 204 ? 10.604 3.040 -35.230 1.00 88.56 204 ASN A C 1
ATOM 1452 O O . ASN A 1 204 ? 11.170 4.014 -35.724 1.00 88.56 204 ASN A O 1
ATOM 1456 N N . ILE A 1 205 ? 9.848 3.151 -34.134 1.00 91.38 205 ILE A N 1
ATOM 1457 C CA . ILE A 1 205 ? 9.713 4.365 -33.324 1.00 91.38 205 ILE A CA 1
ATOM 1458 C C . ILE A 1 205 ? 10.799 4.339 -32.248 1.00 91.38 205 ILE A C 1
ATOM 1460 O O . ILE A 1 205 ? 10.773 3.478 -31.371 1.00 91.38 205 ILE A O 1
ATOM 1464 N N . SER A 1 206 ? 11.729 5.300 -32.278 1.00 90.19 206 SER A N 1
ATOM 1465 C CA . SER A 1 206 ? 12.887 5.347 -31.366 1.00 90.19 206 SER A CA 1
ATOM 1466 C C . SER A 1 206 ? 12.505 5.276 -29.882 1.00 90.19 206 SER A C 1
ATOM 1468 O O . SER A 1 206 ? 13.163 4.578 -29.119 1.00 90.19 206 SER A O 1
ATOM 1470 N N . TYR A 1 207 ? 11.408 5.927 -29.483 1.00 89.69 207 TYR A N 1
ATOM 1471 C CA . TYR A 1 207 ? 10.922 5.916 -28.097 1.00 89.69 207 TYR A CA 1
ATOM 1472 C C . TYR A 1 207 ? 10.464 4.533 -27.614 1.00 89.69 207 TYR A C 1
ATOM 1474 O O . TYR A 1 207 ? 10.539 4.254 -26.426 1.00 89.69 207 TYR A O 1
ATOM 1482 N N . LEU A 1 208 ? 10.030 3.645 -28.516 1.00 91.88 208 LEU A N 1
ATOM 1483 C CA . LEU A 1 208 ? 9.562 2.309 -28.144 1.00 91.88 208 LEU A CA 1
ATOM 1484 C C . LEU A 1 208 ? 10.698 1.299 -27.963 1.00 91.88 208 LEU A C 1
ATOM 1486 O O . LEU A 1 208 ? 10.434 0.210 -27.471 1.00 91.88 208 LEU A O 1
ATOM 1490 N N . TYR A 1 209 ? 11.945 1.623 -28.325 1.00 90.50 209 TYR A N 1
ATOM 1491 C CA . TYR A 1 209 ? 13.078 0.707 -28.128 1.00 90.50 209 TYR A CA 1
ATOM 1492 C C . TYR A 1 209 ? 13.390 0.463 -26.645 1.00 90.50 209 TYR A C 1
ATOM 1494 O O . TYR A 1 209 ? 13.774 -0.650 -26.294 1.00 90.50 209 TYR A O 1
ATOM 1502 N N . GLY A 1 210 ? 13.172 1.464 -25.783 1.00 86.88 210 GLY A N 1
ATOM 1503 C CA . GLY A 1 210 ? 13.254 1.318 -24.322 1.00 86.88 210 GLY A CA 1
ATOM 1504 C C . GLY A 1 210 ? 12.041 0.615 -23.697 1.00 86.88 210 GLY A C 1
ATOM 1505 O O . GLY A 1 210 ? 12.042 0.323 -22.506 1.00 86.88 210 GLY A O 1
ATOM 1506 N N . GLY A 1 211 ? 11.015 0.315 -24.499 1.00 90.94 211 GLY A N 1
ATOM 1507 C CA . GLY A 1 211 ? 9.747 -0.232 -24.036 1.00 90.94 211 GLY A CA 1
ATOM 1508 C C . GLY A 1 211 ? 8.839 0.804 -23.376 1.00 90.94 211 GLY A C 1
ATOM 1509 O O . GLY A 1 211 ? 9.031 2.011 -23.504 1.00 90.94 211 GLY A O 1
ATOM 1510 N N . LEU A 1 212 ? 7.783 0.328 -22.713 1.00 93.31 212 LEU A N 1
ATOM 1511 C CA . LEU A 1 212 ? 6.821 1.194 -22.025 1.00 93.31 212 LEU A CA 1
ATOM 1512 C C . LEU A 1 212 ? 7.233 1.426 -20.578 1.00 93.31 212 LEU A C 1
ATOM 1514 O O . LEU A 1 212 ? 7.099 0.520 -19.758 1.00 93.31 212 LEU A O 1
ATOM 1518 N N . GLU A 1 213 ? 7.686 2.633 -20.262 1.00 90.69 213 GLU A N 1
ATOM 1519 C CA . GLU A 1 213 ? 8.163 3.009 -18.933 1.00 90.69 213 GLU A CA 1
ATOM 1520 C C . GLU A 1 213 ? 7.144 2.730 -17.819 1.00 90.69 213 GLU A C 1
ATOM 1522 O O . GLU A 1 213 ? 6.023 3.249 -17.819 1.00 90.69 213 GLU A O 1
ATOM 1527 N N . PHE A 1 214 ? 7.550 1.918 -16.835 1.00 91.31 214 PHE A N 1
ATOM 1528 C CA . PHE A 1 214 ? 6.682 1.464 -15.744 1.00 91.31 214 PHE A CA 1
ATOM 1529 C C . PHE A 1 214 ? 6.070 2.639 -14.974 1.00 91.31 214 PHE A C 1
ATOM 1531 O O . PHE A 1 214 ? 4.866 2.639 -14.717 1.00 91.31 214 PHE A O 1
ATOM 1538 N N . LEU A 1 215 ? 6.882 3.654 -14.649 1.00 91.12 215 LEU A N 1
ATOM 1539 C CA . LEU A 1 215 ? 6.430 4.861 -13.955 1.00 91.12 215 LEU A CA 1
ATOM 1540 C C . LEU A 1 215 ? 5.287 5.525 -14.730 1.00 91.12 215 LEU A C 1
ATOM 1542 O O . LEU A 1 215 ? 4.225 5.782 -14.163 1.00 91.12 215 LEU A O 1
ATOM 1546 N N . THR A 1 216 ? 5.479 5.756 -16.031 1.00 94.19 216 THR A N 1
ATOM 1547 C CA . THR A 1 216 ? 4.503 6.413 -16.908 1.00 94.19 216 THR A CA 1
ATOM 1548 C C . THR A 1 216 ? 3.185 5.635 -16.954 1.00 94.19 216 THR A C 1
ATOM 1550 O O . THR A 1 216 ? 2.107 6.217 -16.796 1.00 94.19 216 THR A O 1
ATOM 1553 N N . VAL A 1 217 ? 3.261 4.308 -17.105 1.00 95.19 217 VAL A N 1
ATOM 1554 C CA . VAL A 1 217 ? 2.084 3.428 -17.150 1.00 95.19 217 VAL A CA 1
ATOM 1555 C C . VAL A 1 217 ? 1.358 3.384 -15.803 1.00 95.19 217 VAL A C 1
ATOM 1557 O O . VAL A 1 217 ? 0.134 3.519 -15.766 1.00 95.19 217 VAL A O 1
ATOM 1560 N N . ALA A 1 218 ? 2.083 3.235 -14.691 1.00 93.25 218 ALA A N 1
ATOM 1561 C CA . ALA A 1 218 ? 1.500 3.155 -13.353 1.00 93.25 218 ALA A CA 1
ATOM 1562 C C . ALA A 1 218 ? 0.803 4.463 -12.947 1.00 93.25 218 ALA A C 1
ATOM 1564 O O . ALA A 1 218 ? -0.329 4.430 -12.458 1.00 93.25 218 ALA A O 1
ATOM 1565 N N . VAL A 1 219 ? 1.439 5.616 -13.192 1.00 93.88 219 VAL A N 1
ATOM 1566 C CA . VAL A 1 219 ? 0.846 6.939 -12.931 1.00 93.88 219 VAL A CA 1
ATOM 1567 C C . VAL A 1 219 ? -0.380 7.163 -13.819 1.00 93.88 219 VAL A C 1
ATOM 1569 O O . VAL A 1 219 ? -1.407 7.639 -13.334 1.00 93.88 219 VAL A O 1
ATOM 1572 N N . GLY A 1 220 ? -0.322 6.769 -15.095 1.00 95.62 220 GLY A N 1
ATOM 1573 C CA . GLY A 1 220 ? -1.470 6.848 -15.999 1.00 95.62 220 GLY A CA 1
ATOM 1574 C C . GLY A 1 220 ? -2.649 6.032 -15.485 1.00 95.62 220 GLY A C 1
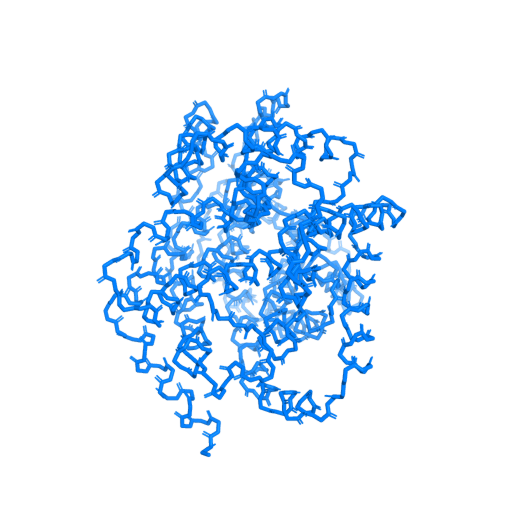ATOM 1575 O O . GLY A 1 220 ? -3.707 6.586 -15.195 1.00 95.62 220 GLY A O 1
ATOM 1576 N N . LEU A 1 221 ? -2.449 4.728 -15.298 1.00 94.75 221 LEU A N 1
ATOM 1577 C CA . LEU A 1 221 ? -3.511 3.804 -14.906 1.00 94.75 221 LEU A CA 1
ATOM 1578 C C . LEU A 1 221 ? -4.134 4.147 -13.546 1.00 94.75 221 LEU A C 1
ATOM 1580 O O . LEU A 1 221 ? -5.358 4.167 -13.438 1.00 94.75 221 LEU A O 1
ATOM 1584 N N . PHE A 1 222 ? -3.317 4.410 -12.519 1.00 89.88 222 PHE A N 1
ATOM 1585 C CA . PHE A 1 222 ? -3.809 4.546 -11.143 1.00 89.88 222 PHE A CA 1
ATOM 1586 C C . PHE A 1 222 ? -4.033 5.987 -10.686 1.00 89.88 222 PHE A C 1
ATOM 1588 O O . PHE A 1 222 ? -4.965 6.222 -9.920 1.00 89.88 222 PHE A O 1
ATOM 1595 N N . ALA A 1 223 ? -3.207 6.953 -11.098 1.00 91.06 223 ALA A N 1
ATOM 1596 C CA . ALA A 1 223 ? -3.389 8.342 -10.671 1.00 91.06 223 ALA A CA 1
ATOM 1597 C C . ALA A 1 223 ? -4.354 9.082 -11.605 1.00 91.06 223 ALA A C 1
ATOM 1599 O O . ALA A 1 223 ? -5.387 9.575 -11.153 1.00 91.06 223 ALA A O 1
ATOM 1600 N N . LEU A 1 224 ? -4.069 9.124 -12.913 1.00 93.38 224 LEU A N 1
ATOM 1601 C CA . LEU A 1 224 ? -4.946 9.821 -13.862 1.00 93.38 224 LEU A CA 1
ATOM 1602 C C . LEU A 1 224 ? -6.264 9.085 -14.108 1.00 93.38 224 LEU A C 1
ATOM 1604 O O . LEU A 1 224 ? -7.299 9.742 -14.193 1.00 93.38 224 LEU A O 1
ATOM 1608 N N . GLY A 1 225 ? -6.242 7.751 -14.183 1.00 91.38 225 GLY A N 1
ATOM 1609 C CA . GLY A 1 225 ? -7.454 6.944 -14.354 1.00 91.38 225 GLY A CA 1
ATOM 1610 C C . GLY A 1 225 ? -8.505 7.218 -13.274 1.00 91.38 225 GLY A C 1
ATOM 1611 O O . GLY A 1 225 ? -9.659 7.505 -13.599 1.00 91.38 225 GLY A O 1
ATOM 1612 N N . GLU A 1 226 ? -8.098 7.233 -12.001 1.00 86.38 226 GLU A N 1
ATOM 1613 C CA . GLU A 1 226 ? -8.996 7.563 -10.885 1.00 86.38 226 GLU A CA 1
ATOM 1614 C C . GLU A 1 226 ? -9.439 9.030 -10.905 1.00 86.38 226 GLU A C 1
ATOM 1616 O O . GLU A 1 226 ? -10.605 9.329 -10.648 1.00 86.38 226 GLU A O 1
ATOM 1621 N N . VAL A 1 227 ? -8.560 9.964 -11.288 1.00 89.38 227 VAL A N 1
ATOM 1622 C CA . VAL A 1 227 ? -8.956 11.372 -11.438 1.00 89.38 227 VAL A CA 1
ATOM 1623 C C . VAL A 1 227 ? -10.031 11.536 -12.511 1.00 89.38 227 VAL A C 1
ATOM 1625 O O . VAL A 1 227 ? -11.036 12.203 -12.268 1.00 89.38 227 VAL A O 1
ATOM 1628 N N . PHE A 1 228 ? -9.859 10.935 -13.688 1.00 91.38 228 PHE A N 1
ATOM 1629 C CA . PHE A 1 228 ? -10.854 11.012 -14.760 1.00 91.38 228 PHE A CA 1
ATOM 1630 C C . PHE A 1 228 ? -12.180 10.385 -14.338 1.00 91.38 228 PHE A C 1
ATOM 1632 O O . PHE A 1 228 ? -13.240 10.972 -14.577 1.00 91.38 228 PHE A O 1
ATOM 1639 N N . ARG A 1 229 ? -12.119 9.255 -13.628 1.00 87.38 229 ARG A N 1
ATOM 1640 C CA . ARG A 1 229 ? -13.297 8.621 -13.043 1.00 87.38 229 ARG A CA 1
ATOM 1641 C C . ARG A 1 229 ? -14.023 9.550 -12.073 1.00 87.38 229 ARG A C 1
ATOM 1643 O O . ARG A 1 229 ? -15.230 9.715 -12.218 1.00 87.38 229 ARG A O 1
ATOM 1650 N N . ALA A 1 230 ? -13.297 10.196 -11.161 1.00 84.19 230 ALA A N 1
ATOM 1651 C CA . ALA A 1 230 ? -13.840 11.125 -10.168 1.00 84.19 230 ALA A CA 1
ATOM 1652 C C . ALA A 1 230 ? -14.400 12.426 -10.777 1.00 84.19 230 ALA A C 1
ATOM 1654 O O . ALA A 1 230 ? -15.303 13.040 -10.214 1.00 84.19 230 ALA A O 1
ATOM 1655 N N . ILE A 1 231 ? -13.887 12.874 -11.930 1.00 86.56 231 ILE A N 1
ATOM 1656 C CA . ILE A 1 231 ? -14.452 14.027 -12.656 1.00 86.56 231 ILE A CA 1
ATOM 1657 C C . ILE A 1 231 ? -15.813 13.666 -13.266 1.00 86.56 231 ILE A C 1
ATOM 1659 O O . ILE A 1 231 ? -16.747 14.470 -13.212 1.00 86.56 231 ILE A O 1
ATOM 1663 N N . LEU A 1 232 ? -15.909 12.480 -13.874 1.00 85.94 232 LEU A N 1
ATOM 1664 C CA . LEU A 1 232 ? -17.101 12.025 -14.595 1.00 85.94 232 LEU A CA 1
ATOM 1665 C C . LEU A 1 232 ? -18.197 11.540 -13.643 1.00 85.94 232 LEU A C 1
ATOM 1667 O O . LEU A 1 232 ? -19.370 11.863 -13.827 1.00 85.94 232 LEU A O 1
ATOM 1671 N N . HIS A 1 233 ? -17.804 10.849 -12.578 1.00 76.56 233 HIS A N 1
ATOM 1672 C CA . HIS A 1 233 ? -18.664 10.495 -11.462 1.00 76.56 233 HIS A CA 1
ATOM 1673 C C . HIS A 1 233 ? -18.561 11.604 -10.427 1.00 76.56 233 HIS A C 1
ATOM 1675 O O . HIS A 1 233 ? -17.757 11.526 -9.503 1.00 76.56 233 HIS A O 1
ATOM 1681 N N . ARG A 1 234 ? -19.360 12.667 -10.604 1.00 61.53 234 ARG A N 1
ATOM 1682 C CA . ARG A 1 234 ? -19.539 13.715 -9.589 1.00 61.53 234 ARG A CA 1
ATOM 1683 C C . ARG A 1 234 ? -20.139 13.104 -8.321 1.00 61.53 234 ARG A C 1
ATOM 1685 O O . ARG A 1 234 ? -21.333 13.232 -8.072 1.00 61.53 234 ARG A O 1
ATOM 1692 N N . GLU A 1 235 ? -19.316 12.461 -7.509 1.00 56.00 235 GLU A N 1
ATOM 1693 C CA . GLU A 1 235 ? -19.672 12.109 -6.146 1.00 56.00 235 GLU A CA 1
ATOM 1694 C C . GLU A 1 235 ? -19.607 13.395 -5.325 1.00 56.00 235 GLU A C 1
ATOM 1696 O O . GLU A 1 235 ? -18.561 13.820 -4.826 1.00 56.00 235 GLU A O 1
ATOM 1701 N N . THR A 1 236 ? -20.741 14.083 -5.230 1.00 51.72 236 THR A N 1
ATOM 1702 C CA . THR A 1 236 ? -20.949 15.048 -4.162 1.00 51.72 236 THR A CA 1
ATOM 1703 C C . THR A 1 236 ? -20.941 14.260 -2.853 1.00 51.72 236 THR A C 1
ATOM 1705 O O . THR A 1 236 ? -21.936 13.660 -2.461 1.00 51.72 236 THR A O 1
ATOM 1708 N N . ASN A 1 237 ? -19.787 14.214 -2.178 1.00 53.22 237 ASN A N 1
ATOM 1709 C CA . ASN A 1 237 ? -19.686 13.741 -0.797 1.00 53.22 237 ASN A CA 1
ATOM 1710 C C . ASN A 1 237 ? -20.430 14.738 0.117 1.00 53.22 237 ASN A C 1
ATOM 1712 O O . ASN A 1 237 ? -19.826 15.562 0.796 1.00 53.22 237 ASN A O 1
ATOM 1716 N N . GLU A 1 238 ? -21.761 14.679 0.089 1.00 51.59 238 GLU A N 1
ATOM 1717 C CA . GLU A 1 238 ? -22.699 15.440 0.929 1.00 51.59 238 GLU A CA 1
ATOM 1718 C C . GLU A 1 238 ? -22.974 14.736 2.271 1.00 51.59 238 GLU A C 1
ATOM 1720 O O . GLU A 1 238 ? -23.920 15.069 2.981 1.00 51.59 238 GLU A O 1
ATOM 1725 N N . GLY A 1 239 ? -22.152 13.751 2.645 1.00 57.19 239 GLY A N 1
ATOM 1726 C CA . GLY A 1 239 ? -22.266 13.081 3.935 1.00 57.19 239 GLY A CA 1
ATOM 1727 C C . GLY A 1 239 ? -21.960 14.035 5.092 1.00 57.19 239 GLY A C 1
ATOM 1728 O O . GLY A 1 239 ? -20.904 14.668 5.129 1.00 57.19 239 GLY A O 1
ATOM 1729 N N . GLU A 1 240 ? -22.860 14.117 6.074 1.00 62.88 240 GLU A N 1
ATOM 1730 C CA . GLU A 1 240 ? -22.561 14.800 7.333 1.00 62.88 240 GLU A CA 1
ATOM 1731 C C . GLU A 1 240 ? -21.410 14.081 8.052 1.00 62.88 240 GLU A C 1
ATOM 1733 O O . GLU A 1 240 ? -21.527 12.918 8.446 1.00 62.88 240 GLU A O 1
ATOM 1738 N N . ILE A 1 241 ? -20.293 14.785 8.252 1.00 70.75 241 ILE A N 1
ATOM 1739 C CA . ILE A 1 241 ? -19.155 14.266 9.019 1.00 70.75 241 ILE A CA 1
ATOM 1740 C C . ILE A 1 241 ? -19.584 14.074 10.471 1.00 70.75 241 ILE A C 1
ATOM 1742 O O . ILE A 1 241 ? -19.981 15.028 11.151 1.00 70.75 241 ILE A O 1
ATOM 1746 N N . ALA A 1 242 ? -19.453 12.844 10.969 1.00 70.44 242 ALA A N 1
ATOM 1747 C CA . ALA A 1 242 ? -19.764 12.531 12.354 1.00 70.44 242 ALA A CA 1
ATOM 1748 C C . ALA A 1 242 ? -18.940 13.403 13.321 1.00 70.44 242 ALA A C 1
ATOM 1750 O O . ALA A 1 242 ? -17.723 13.562 13.182 1.00 70.44 242 ALA A O 1
ATOM 1751 N N . LYS A 1 243 ? -19.601 13.967 14.341 1.00 73.12 243 LYS A N 1
ATOM 1752 C CA . LYS A 1 243 ? -18.938 14.829 15.329 1.00 73.12 243 LYS A CA 1
ATOM 1753 C C . LYS A 1 243 ? -17.884 14.038 16.104 1.00 73.12 243 LYS A C 1
ATOM 1755 O O . LYS A 1 243 ? -18.176 13.026 16.740 1.00 73.12 243 LYS A O 1
ATOM 1760 N N . ILE A 1 244 ? -16.656 14.548 16.105 1.00 73.44 244 ILE A N 1
ATOM 1761 C CA . ILE A 1 244 ? -15.548 13.948 16.850 1.00 73.44 244 ILE A CA 1
ATOM 1762 C C . ILE A 1 244 ? -15.683 14.335 18.328 1.00 73.44 244 ILE A C 1
ATOM 1764 O O . ILE A 1 244 ? -15.406 15.472 18.713 1.00 73.44 244 ILE A O 1
ATOM 1768 N N . GLY A 1 245 ? -16.132 13.380 19.145 1.00 67.88 245 GLY A N 1
ATOM 1769 C CA . GLY A 1 245 ? -16.180 13.486 20.604 1.00 67.88 245 GLY A CA 1
ATOM 1770 C C . GLY A 1 245 ? -14.816 13.247 21.267 1.00 67.88 245 GLY A C 1
ATOM 1771 O O . GLY A 1 245 ? -13.767 13.668 20.778 1.00 67.88 245 GLY A O 1
ATOM 1772 N N . ARG A 1 246 ? -14.811 12.550 22.407 1.00 71.06 246 ARG A N 1
ATOM 1773 C CA . ARG A 1 246 ? -13.576 12.171 23.112 1.00 71.06 246 ARG A CA 1
ATOM 1774 C C . ARG A 1 246 ? -12.719 11.239 22.241 1.00 71.06 246 ARG A C 1
ATOM 1776 O O . ARG A 1 246 ? -13.185 10.179 21.839 1.00 71.06 246 ARG A O 1
ATOM 1783 N N . ILE A 1 247 ? -11.465 11.632 21.998 1.00 69.81 247 ILE A N 1
ATOM 1784 C CA . ILE A 1 247 ? -10.507 10.890 21.156 1.00 69.81 247 ILE A CA 1
ATOM 1785 C C . ILE A 1 247 ? -9.905 9.695 21.904 1.00 69.81 247 ILE A C 1
ATOM 1787 O O . ILE A 1 247 ? -9.739 8.627 21.334 1.00 69.81 247 ILE A O 1
ATOM 1791 N N . LEU A 1 248 ? -9.604 9.842 23.198 1.00 78.62 248 LEU A N 1
ATOM 1792 C CA . LEU A 1 248 ? -8.945 8.775 23.950 1.00 78.62 248 LEU A CA 1
ATOM 1793 C C . LEU A 1 248 ? -9.931 7.666 24.355 1.00 78.62 248 LEU A C 1
ATOM 1795 O O . LEU A 1 248 ? -10.899 7.973 25.071 1.00 78.62 248 LEU A O 1
ATOM 1799 N N . PRO A 1 249 ? -9.660 6.397 23.988 1.00 83.31 249 PRO A N 1
ATOM 1800 C CA . PRO A 1 249 ? -10.502 5.264 24.341 1.00 83.31 249 PRO A CA 1
ATOM 1801 C C . PRO A 1 249 ? -10.512 5.054 25.859 1.00 83.31 249 PRO A C 1
ATOM 1803 O O . PRO A 1 249 ? -9.616 5.489 26.593 1.00 83.31 249 PRO A O 1
ATOM 1806 N N . THR A 1 250 ? -11.561 4.412 26.363 1.00 88.62 250 THR A N 1
ATOM 1807 C CA . THR A 1 250 ? -11.628 4.032 27.776 1.00 88.62 250 THR A CA 1
ATOM 1808 C C . THR A 1 250 ? -10.785 2.783 28.043 1.00 88.62 250 THR A C 1
ATOM 1810 O O . THR A 1 250 ? -10.470 2.012 27.138 1.00 88.62 250 THR A O 1
ATOM 1813 N N . LYS A 1 251 ? -10.442 2.525 29.312 1.00 88.38 251 LYS A N 1
ATOM 1814 C CA . LYS A 1 251 ? -9.775 1.266 29.696 1.00 88.38 251 LYS A CA 1
ATOM 1815 C C . LYS A 1 251 ? -10.612 0.033 29.330 1.00 88.38 251 LYS A C 1
ATOM 1817 O O . LYS A 1 251 ? -10.047 -1.014 29.032 1.00 88.38 251 LYS A O 1
ATOM 1822 N N . SER A 1 252 ? -11.941 0.168 29.346 1.00 89.88 252 SER A N 1
ATOM 1823 C CA . SER A 1 252 ? -12.854 -0.887 28.901 1.00 89.88 252 SER A CA 1
ATOM 1824 C C . SER A 1 252 ? -12.693 -1.153 27.408 1.00 89.88 252 SER A C 1
ATOM 1826 O O . SER A 1 252 ? -12.528 -2.304 27.023 1.00 89.88 252 SER A O 1
ATOM 1828 N N . ASP A 1 253 ? -12.639 -0.094 26.595 1.00 91.12 253 ASP A N 1
ATOM 1829 C CA . ASP A 1 253 ? -12.467 -0.202 25.141 1.00 91.12 253 ASP A CA 1
ATOM 1830 C C . ASP A 1 253 ? -11.150 -0.899 24.778 1.00 91.12 253 ASP A C 1
ATOM 1832 O O . ASP A 1 253 ? -11.116 -1.768 23.910 1.00 91.12 253 ASP A O 1
ATOM 1836 N N . LEU A 1 254 ? -10.064 -0.568 25.484 1.00 91.38 254 LEU A N 1
ATOM 1837 C CA . LEU A 1 254 ? -8.761 -1.214 25.297 1.00 91.38 254 LEU A CA 1
ATOM 1838 C C . LEU A 1 254 ? -8.789 -2.697 25.686 1.00 91.38 254 LEU A C 1
ATOM 1840 O O . LEU A 1 254 ? -8.238 -3.539 24.983 1.00 91.38 254 LEU A O 1
ATOM 1844 N N . LYS A 1 255 ? -9.455 -3.041 26.793 1.00 91.88 255 LYS A N 1
ATOM 1845 C CA . LYS A 1 255 ? -9.573 -4.436 27.235 1.00 91.88 255 LYS A CA 1
ATOM 1846 C C . LYS A 1 255 ? -10.429 -5.267 26.277 1.00 91.88 255 LYS A C 1
ATOM 1848 O O . LYS A 1 255 ? -10.099 -6.420 26.018 1.00 91.88 255 LYS A O 1
ATOM 1853 N N . GLU A 1 256 ? -11.515 -4.693 25.766 1.00 90.56 256 GLU A N 1
ATOM 1854 C CA . GLU A 1 256 ? -12.423 -5.354 24.824 1.00 90.56 256 GLU A CA 1
ATOM 1855 C C . GLU A 1 256 ? -11.791 -5.517 23.433 1.00 90.56 256 GLU A C 1
ATOM 1857 O O . GLU A 1 256 ? -12.013 -6.532 22.780 1.00 90.56 256 GLU A O 1
ATOM 1862 N N . SER A 1 257 ? -10.947 -4.571 23.009 1.00 94.69 257 SER A N 1
ATOM 1863 C CA . SER A 1 257 ? -10.250 -4.615 21.713 1.00 94.69 257 SER A CA 1
ATOM 1864 C C . SER A 1 257 ? -8.983 -5.472 21.696 1.00 94.69 257 SER A C 1
ATOM 1866 O O . SER A 1 257 ? -8.628 -5.968 20.633 1.00 94.69 257 SER A O 1
ATOM 1868 N N . ALA A 1 258 ? -8.317 -5.715 22.830 1.00 95.44 258 ALA A N 1
ATOM 1869 C CA . ALA A 1 258 ? -7.037 -6.436 22.858 1.00 95.44 258 ALA A CA 1
ATOM 1870 C C . ALA A 1 258 ? -7.093 -7.839 22.214 1.00 95.44 258 ALA A C 1
ATOM 1872 O O . ALA A 1 258 ? -6.200 -8.215 21.455 1.00 95.44 258 ALA A O 1
ATOM 1873 N N . GLY A 1 259 ? -8.152 -8.608 22.487 1.00 96.00 259 GLY A N 1
ATOM 1874 C CA . GLY A 1 259 ? -8.365 -9.927 21.878 1.00 96.00 259 GLY A CA 1
ATOM 1875 C C . GLY A 1 259 ? -8.607 -9.863 20.361 1.00 96.00 259 GLY A C 1
ATOM 1876 O O . GLY A 1 259 ? -7.896 -10.547 19.622 1.00 96.00 259 GLY A O 1
ATOM 1877 N N . PRO A 1 260 ? -9.581 -9.054 19.897 1.00 96.69 260 PRO A N 1
ATOM 1878 C CA . PRO A 1 260 ? -9.813 -8.782 18.478 1.00 96.69 260 PRO A CA 1
ATOM 1879 C C . PRO A 1 260 ? -8.561 -8.307 17.728 1.00 96.69 260 PRO A C 1
ATOM 1881 O O . PRO A 1 260 ? -8.272 -8.830 16.657 1.00 96.69 260 PRO A O 1
ATOM 1884 N N . ILE A 1 261 ? -7.781 -7.387 18.312 1.00 97.75 261 ILE A N 1
ATOM 1885 C CA . ILE A 1 261 ? -6.520 -6.894 17.733 1.00 97.75 261 ILE A CA 1
ATOM 1886 C C . ILE A 1 261 ? -5.541 -8.051 17.555 1.00 97.75 261 ILE A C 1
ATOM 1888 O O . ILE A 1 261 ? -5.042 -8.262 16.459 1.00 97.75 261 ILE A O 1
ATOM 1892 N N . ALA A 1 262 ? -5.287 -8.844 18.601 1.00 96.94 262 ALA A N 1
ATOM 1893 C CA . ALA A 1 262 ? -4.328 -9.945 18.518 1.00 96.94 262 ALA A CA 1
ATOM 1894 C C . ALA A 1 262 ? -4.711 -10.982 17.445 1.00 96.94 262 ALA A C 1
ATOM 1896 O O . ALA A 1 262 ? -3.865 -11.388 16.646 1.00 96.94 262 ALA A O 1
ATOM 1897 N N . ARG A 1 263 ? -5.989 -11.387 17.394 1.00 97.00 263 ARG A N 1
ATOM 1898 C CA . ARG A 1 263 ? -6.492 -12.327 16.376 1.00 97.00 263 ARG A CA 1
ATOM 1899 C C . ARG A 1 263 ? -6.438 -11.733 14.974 1.00 97.00 263 ARG A C 1
ATOM 1901 O O . ARG A 1 263 ? -5.979 -12.412 14.061 1.00 97.00 263 ARG A O 1
ATOM 1908 N N . GLY A 1 264 ? -6.874 -10.482 14.821 1.00 96.44 264 GLY A N 1
ATOM 1909 C CA . GLY A 1 264 ? -6.852 -9.756 13.555 1.00 96.44 264 GLY A CA 1
ATOM 1910 C C . GLY A 1 264 ? -5.435 -9.608 13.014 1.00 96.44 264 GLY A C 1
ATOM 1911 O O . GLY A 1 264 ? -5.200 -9.935 11.859 1.00 96.44 264 GLY A O 1
ATOM 1912 N N . SER A 1 265 ? -4.474 -9.221 13.857 1.00 97.06 265 SER A N 1
ATOM 1913 C CA . SER A 1 265 ? -3.059 -9.091 13.487 1.00 97.06 265 SER A CA 1
ATOM 1914 C C . SER A 1 265 ? -2.470 -10.401 12.969 1.00 97.06 265 SER A C 1
ATOM 1916 O O . SER A 1 265 ? -1.831 -10.410 11.922 1.00 97.06 265 SER A O 1
ATOM 1918 N N . LEU A 1 266 ? -2.701 -11.515 13.675 1.00 96.25 266 LEU A N 1
ATOM 1919 C CA . LEU A 1 266 ? -2.183 -12.825 13.269 1.00 96.25 266 LEU A CA 1
ATOM 1920 C C . LEU A 1 266 ? -2.859 -13.335 11.994 1.00 96.25 266 LEU A C 1
ATOM 1922 O O . LEU A 1 266 ? -2.179 -13.776 11.072 1.00 96.25 266 LEU A O 1
ATOM 1926 N N . LEU A 1 267 ? -4.190 -13.261 11.927 1.00 96.12 267 LEU A N 1
ATOM 1927 C CA . LEU A 1 267 ? -4.940 -13.679 10.745 1.00 96.12 267 LEU A CA 1
ATOM 1928 C C . LEU A 1 267 ? -4.533 -12.850 9.521 1.00 96.12 267 LEU A C 1
ATOM 1930 O O . LEU A 1 267 ? -4.254 -13.410 8.464 1.00 96.12 267 LEU A O 1
ATOM 1934 N N . GLY A 1 268 ? -4.466 -11.528 9.687 1.00 95.00 268 GLY A N 1
ATOM 1935 C CA . GLY A 1 268 ? -4.030 -10.594 8.659 1.00 95.00 268 GLY A CA 1
ATOM 1936 C C . GLY A 1 268 ? -2.632 -10.913 8.165 1.00 95.00 268 GLY A C 1
ATOM 1937 O O . GLY A 1 268 ? -2.448 -11.061 6.965 1.00 95.00 268 GLY A O 1
ATOM 1938 N N . PHE A 1 269 ? -1.677 -11.109 9.075 1.00 95.38 269 PHE A N 1
ATOM 1939 C CA . PHE A 1 269 ? -0.311 -11.496 8.734 1.00 95.38 269 PHE A CA 1
ATOM 1940 C C . PHE A 1 269 ? -0.259 -12.736 7.831 1.00 95.38 269 PHE A C 1
ATOM 1942 O O . PHE A 1 269 ? 0.310 -12.676 6.743 1.00 95.38 269 PHE A O 1
ATOM 1949 N N . PHE A 1 270 ? -0.897 -13.841 8.233 1.00 93.44 270 PHE A N 1
ATOM 1950 C CA . PHE A 1 270 ? -0.867 -15.078 7.444 1.00 93.44 270 PHE A CA 1
ATOM 1951 C C . PHE A 1 270 ? -1.569 -14.935 6.094 1.00 93.44 270 PHE A C 1
ATOM 1953 O O . PHE A 1 270 ? -1.082 -15.473 5.105 1.00 93.44 270 PHE A O 1
ATOM 1960 N N . ILE A 1 271 ? -2.681 -14.198 6.033 1.00 91.56 271 ILE A N 1
ATOM 1961 C CA . ILE A 1 271 ? -3.360 -13.916 4.763 1.00 91.56 271 ILE A CA 1
ATOM 1962 C C . ILE A 1 271 ? -2.489 -13.023 3.873 1.00 91.56 271 ILE A C 1
ATOM 1964 O O . ILE A 1 271 ? -2.413 -13.265 2.676 1.00 91.56 271 ILE A O 1
ATOM 1968 N N . GLY A 1 272 ? -1.802 -12.029 4.436 1.00 89.81 272 GLY A N 1
ATOM 1969 C CA . GLY A 1 272 ? -0.927 -11.124 3.690 1.00 89.81 272 GLY A CA 1
ATOM 1970 C C . GLY A 1 272 ? 0.293 -11.808 3.084 1.00 89.81 272 GLY A C 1
ATOM 1971 O O . GLY A 1 272 ? 0.718 -11.434 1.996 1.00 89.81 272 GLY A O 1
ATOM 1972 N N . VAL A 1 273 ? 0.837 -12.823 3.762 1.00 90.56 273 VAL A N 1
ATOM 1973 C CA . VAL A 1 273 ? 1.937 -13.644 3.228 1.00 90.56 273 VAL A CA 1
ATOM 1974 C C . VAL A 1 273 ? 1.502 -14.424 1.982 1.00 90.56 273 VAL A C 1
ATOM 1976 O O . VAL A 1 273 ? 2.335 -14.710 1.124 1.00 90.56 273 VAL A O 1
ATOM 1979 N N . LEU A 1 274 ? 0.212 -14.757 1.856 1.00 86.69 274 LEU A N 1
ATOM 1980 C CA . LEU A 1 274 ? -0.319 -15.443 0.681 1.00 86.69 274 LEU A CA 1
ATOM 1981 C C . LEU A 1 274 ? -0.454 -14.459 -0.494 1.00 86.69 274 LEU A C 1
ATOM 1983 O O . LEU A 1 274 ? -1.231 -13.501 -0.403 1.00 86.69 274 LEU A O 1
ATOM 1987 N N . PRO A 1 275 ? 0.238 -14.697 -1.626 1.00 78.88 275 PRO A N 1
ATOM 1988 C CA . PRO A 1 275 ? 0.120 -13.837 -2.795 1.00 78.88 275 PRO A CA 1
ATOM 1989 C C . PRO A 1 275 ? -1.330 -13.718 -3.268 1.00 78.88 275 PRO A C 1
ATOM 1991 O O . PRO A 1 275 ? -2.062 -14.704 -3.321 1.00 78.88 275 PRO A O 1
ATOM 1994 N N . GLY A 1 276 ? -1.760 -12.504 -3.602 1.00 70.62 276 GLY A N 1
ATOM 1995 C CA . GLY A 1 276 ? -3.077 -12.243 -4.180 1.00 70.62 276 GLY A CA 1
ATOM 1996 C C . GLY A 1 276 ? -4.258 -12.235 -3.213 1.00 70.62 276 GLY A C 1
ATOM 1997 O O . GLY A 1 276 ? -5.301 -11.699 -3.575 1.00 70.62 276 GLY A O 1
ATOM 1998 N N . ALA A 1 277 ? -4.127 -12.749 -1.985 1.00 72.25 277 ALA A N 1
ATOM 1999 C CA . ALA A 1 277 ? -5.235 -12.736 -1.026 1.00 72.25 277 ALA A CA 1
ATOM 2000 C C . ALA A 1 277 ? -5.56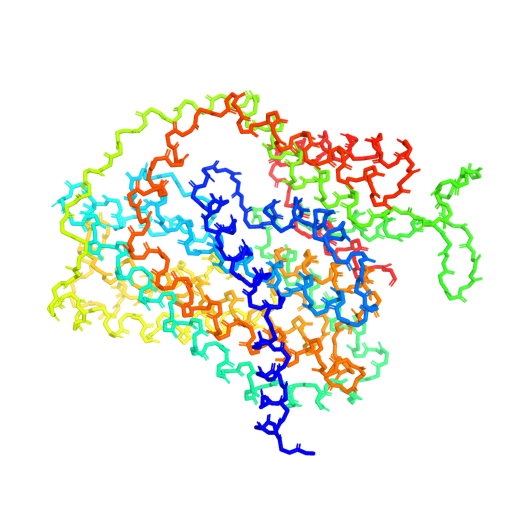7 -11.315 -0.538 1.00 72.25 277 ALA A C 1
ATOM 2002 O O . ALA A 1 277 ? -6.738 -10.952 -0.400 1.00 72.25 277 ALA A O 1
ATOM 2003 N N . GLY A 1 278 ? -4.535 -10.488 -0.357 1.00 77.38 278 GLY A N 1
ATOM 2004 C CA . GLY A 1 278 ? -4.661 -9.057 -0.102 1.00 77.38 278 GLY A CA 1
ATOM 2005 C C . GLY A 1 278 ? -5.337 -8.684 1.224 1.00 77.38 278 GLY A C 1
ATOM 2006 O O . GLY A 1 278 ? -5.878 -9.504 1.968 1.00 77.38 278 GLY A O 1
ATOM 2007 N N . ALA A 1 279 ? -5.314 -7.385 1.523 1.00 87.06 279 ALA A N 1
ATOM 2008 C CA . ALA A 1 279 ? -5.844 -6.851 2.773 1.00 87.06 279 ALA A CA 1
ATOM 2009 C C . ALA A 1 279 ? -7.380 -6.904 2.858 1.00 87.06 279 ALA A C 1
ATOM 2011 O O . ALA A 1 279 ? -7.946 -7.025 3.942 1.00 87.06 279 ALA A O 1
ATOM 2012 N N . THR A 1 280 ? -8.072 -6.888 1.718 1.00 88.56 280 THR A N 1
ATOM 2013 C CA . THR A 1 280 ? -9.539 -6.923 1.666 1.00 88.56 280 THR A CA 1
ATOM 2014 C C . THR A 1 280 ? -10.100 -8.239 2.190 1.00 88.56 280 THR A C 1
ATOM 2016 O O . THR A 1 280 ? -10.955 -8.224 3.077 1.00 88.56 280 THR A O 1
ATOM 2019 N N . LEU A 1 281 ? -9.592 -9.385 1.718 1.00 88.31 281 LEU A N 1
ATOM 2020 C CA . LEU A 1 281 ? -10.024 -10.687 2.238 1.00 88.31 281 LEU A CA 1
ATOM 2021 C C . LEU A 1 281 ? -9.661 -10.844 3.718 1.00 88.31 281 LEU A C 1
ATOM 2023 O O . LEU A 1 281 ? -10.467 -11.373 4.485 1.00 88.31 281 LEU A O 1
ATOM 2027 N N . ALA A 1 282 ? -8.499 -10.331 4.134 1.00 92.88 282 ALA A N 1
ATOM 2028 C CA . ALA A 1 282 ? -8.089 -10.336 5.534 1.00 92.88 282 ALA A CA 1
ATOM 2029 C C . ALA A 1 282 ? -9.094 -9.606 6.438 1.00 92.88 282 ALA A C 1
ATOM 2031 O O . ALA A 1 282 ? -9.548 -10.180 7.432 1.00 92.88 282 ALA A O 1
ATOM 2032 N N . SER A 1 283 ? -9.506 -8.390 6.068 1.00 93.19 283 SER A N 1
ATOM 2033 C CA . SER A 1 283 ? -10.519 -7.622 6.802 1.00 93.19 283 SER A CA 1
ATOM 2034 C C . SER A 1 283 ? -11.851 -8.367 6.909 1.00 93.19 283 SER A C 1
ATOM 2036 O O . SER A 1 283 ? -12.421 -8.466 8.000 1.00 93.19 283 SER A O 1
ATOM 2038 N N . PHE A 1 284 ? -12.344 -8.930 5.798 1.00 92.94 284 PHE A N 1
ATOM 2039 C CA . PHE A 1 284 ? -13.618 -9.660 5.776 1.00 92.94 284 PHE A CA 1
ATOM 2040 C C . PHE A 1 284 ? -13.570 -10.937 6.619 1.00 92.94 284 PHE A C 1
ATOM 2042 O O . PHE A 1 284 ? -14.470 -11.173 7.431 1.00 92.94 284 PHE A O 1
ATOM 2049 N N . PHE A 1 285 ? -12.525 -11.755 6.474 1.00 94.12 285 PHE A N 1
ATOM 2050 C CA . PHE A 1 285 ? -12.391 -12.979 7.263 1.00 94.12 285 PHE A CA 1
ATOM 2051 C C . PHE A 1 285 ? -12.218 -12.688 8.750 1.00 94.12 285 PHE A C 1
ATOM 2053 O O . PHE A 1 285 ? -12.816 -13.385 9.569 1.00 94.12 285 PHE A O 1
ATOM 2060 N N . SER A 1 286 ? -11.477 -11.636 9.101 1.00 96.19 286 SER A N 1
ATOM 2061 C CA . SER A 1 286 ? -11.329 -11.193 10.488 1.00 96.19 286 SER A CA 1
ATOM 2062 C C . SER A 1 286 ? -12.674 -10.816 11.108 1.00 96.19 286 SER A C 1
ATOM 2064 O O . SER A 1 286 ? -13.012 -11.286 12.194 1.00 96.19 286 SER A O 1
ATOM 2066 N N . TYR A 1 287 ? -13.505 -10.066 10.379 1.00 95.50 287 TYR A N 1
ATOM 2067 C CA . TYR A 1 287 ? -14.853 -9.711 10.824 1.00 95.50 287 TYR A CA 1
ATOM 2068 C C . TYR A 1 287 ? -15.756 -10.929 11.032 1.00 95.50 287 TYR A C 1
ATOM 2070 O O . TYR A 1 287 ? -16.428 -11.047 12.057 1.00 95.50 287 TYR A O 1
ATOM 2078 N N . ILE A 1 288 ? -15.761 -11.859 10.072 1.00 94.56 288 ILE A N 1
ATOM 2079 C CA . ILE A 1 288 ? -16.565 -13.087 10.144 1.00 94.56 288 ILE A CA 1
ATOM 2080 C C . ILE A 1 288 ? -16.117 -13.954 11.325 1.00 94.56 288 ILE A C 1
ATOM 2082 O O . ILE A 1 288 ? -16.956 -14.459 12.076 1.00 94.56 288 ILE A O 1
ATOM 2086 N N . LEU A 1 289 ? -14.805 -14.119 11.502 1.00 95.62 289 LEU A N 1
ATOM 2087 C CA . LEU A 1 289 ? -14.223 -14.880 12.601 1.00 95.62 289 LEU A CA 1
ATOM 2088 C C . LEU A 1 289 ? -14.607 -14.272 13.952 1.00 95.62 289 LEU A C 1
ATOM 2090 O O . LEU A 1 289 ? -15.064 -14.987 14.845 1.00 95.62 289 LEU A O 1
ATOM 2094 N N . GLU A 1 290 ? -14.472 -12.955 14.086 1.00 95.69 290 GLU A N 1
ATOM 2095 C CA . GLU A 1 290 ? -14.765 -12.253 15.330 1.00 95.69 290 GLU A CA 1
ATOM 2096 C C . GLU A 1 290 ? -16.263 -12.295 15.658 1.00 95.69 290 GLU A C 1
ATOM 2098 O O . GLU A 1 290 ? -16.639 -12.567 16.800 1.00 95.69 290 GLU A O 1
ATOM 2103 N N . LYS A 1 291 ? -17.131 -12.163 14.648 1.00 94.94 291 LYS A N 1
ATOM 2104 C CA . LYS A 1 291 ? -18.577 -12.357 14.807 1.00 94.94 291 LYS A CA 1
ATOM 2105 C C . LYS A 1 291 ? -18.924 -13.775 15.262 1.00 94.94 291 LYS A C 1
ATOM 2107 O O . LYS A 1 291 ? -19.800 -13.939 16.104 1.00 94.94 291 LYS A O 1
ATOM 2112 N N . LYS A 1 292 ? -18.239 -14.795 14.736 1.00 94.19 292 LYS A N 1
ATOM 2113 C CA . LYS A 1 292 ? -18.474 -16.206 15.084 1.00 94.19 292 LYS A CA 1
ATOM 2114 C C . LYS A 1 292 ? -18.015 -16.559 16.503 1.00 94.19 292 LYS A C 1
ATOM 2116 O O . LYS A 1 292 ? -18.640 -17.395 17.147 1.00 94.19 292 LYS A O 1
ATOM 2121 N N . ILE A 1 293 ? -16.917 -15.964 16.971 1.00 94.06 293 ILE A N 1
ATOM 2122 C CA . ILE A 1 293 ? -16.341 -16.230 18.302 1.00 94.06 293 ILE A CA 1
ATOM 2123 C C . ILE A 1 293 ? -17.010 -15.380 19.390 1.00 94.06 293 ILE A C 1
ATOM 2125 O O . ILE A 1 293 ? -17.008 -15.757 20.566 1.00 94.06 293 ILE A O 1
ATOM 2129 N N . SER A 1 294 ? -17.573 -14.228 19.024 1.00 92.69 294 SER A N 1
ATOM 2130 C CA . SER A 1 294 ? -18.192 -13.321 19.981 1.00 92.69 294 SER A CA 1
ATOM 2131 C C . SER A 1 294 ? -19.347 -13.973 20.739 1.00 92.69 294 SER A C 1
ATOM 2133 O O . SER A 1 294 ? -20.189 -14.669 20.177 1.00 92.69 294 SER A O 1
ATOM 2135 N N . LYS A 1 295 ? -19.435 -13.657 22.035 1.00 90.06 295 LYS A N 1
ATOM 2136 C CA . LYS A 1 295 ? -20.595 -13.988 22.876 1.00 90.06 295 LYS A CA 1
ATOM 2137 C C . LYS A 1 295 ? -21.845 -13.181 22.499 1.00 90.06 295 LYS A C 1
ATOM 2139 O O . LYS A 1 295 ? -22.937 -13.555 22.905 1.00 90.06 295 LYS A O 1
ATOM 2144 N N . HIS A 1 296 ? -21.659 -12.081 21.767 1.00 91.50 296 HIS A N 1
ATOM 2145 C CA . HIS A 1 296 ? -22.692 -11.127 21.364 1.00 91.50 296 HIS A CA 1
ATOM 2146 C C . HIS A 1 296 ? -22.630 -10.848 19.848 1.00 91.50 296 HIS A C 1
ATOM 2148 O O . HIS A 1 296 ? -22.283 -9.731 19.441 1.00 91.50 296 HIS A O 1
ATOM 2154 N N . PRO A 1 297 ? -22.892 -11.850 18.985 1.00 92.00 297 PRO A N 1
ATOM 2155 C CA . PRO A 1 297 ? -22.849 -11.694 17.528 1.00 92.00 297 PRO A CA 1
ATOM 2156 C C . PRO A 1 297 ? -23.877 -10.683 16.991 1.00 92.00 297 PRO A C 1
ATOM 2158 O O . PRO A 1 297 ? -23.694 -10.141 15.900 1.00 92.00 297 PRO A O 1
ATOM 2161 N N . GLU A 1 298 ? -24.937 -10.404 17.748 1.00 92.44 298 GLU A N 1
ATOM 2162 C CA . GLU A 1 298 ? -25.994 -9.447 17.420 1.00 92.44 298 GLU A CA 1
ATOM 2163 C C . GLU A 1 298 ? -25.515 -7.990 17.388 1.00 92.44 298 GLU A C 1
ATOM 2165 O O . GLU A 1 298 ? -26.129 -7.166 16.717 1.00 92.44 298 GLU A O 1
ATOM 2170 N N . LYS A 1 299 ? -24.410 -7.668 18.075 1.00 91.50 299 LYS A N 1
ATOM 2171 C CA . LYS A 1 299 ? -23.871 -6.299 18.156 1.00 91.50 299 LYS A CA 1
ATOM 2172 C C . LYS A 1 299 ? -23.045 -5.885 16.933 1.00 91.50 299 LYS A C 1
ATOM 2174 O O . LYS A 1 299 ? -22.728 -4.707 16.792 1.00 91.50 299 LYS A O 1
ATOM 2179 N N . PHE A 1 300 ? -22.681 -6.834 16.072 1.00 94.62 300 PHE A N 1
ATOM 2180 C CA . PHE A 1 300 ? -21.948 -6.568 14.832 1.00 94.62 300 PHE A CA 1
ATOM 2181 C C . PHE A 1 300 ? -22.853 -5.857 13.824 1.00 94.62 300 PHE A C 1
ATOM 2183 O O . PHE A 1 300 ? -23.979 -6.293 13.582 1.00 94.62 300 PHE A O 1
ATOM 2190 N N . GLY A 1 301 ? -22.362 -4.762 13.252 1.00 91.75 301 GLY A N 1
ATOM 2191 C CA . GLY A 1 301 ? -23.127 -3.831 12.424 1.00 91.75 301 GLY A CA 1
ATOM 2192 C C . GLY A 1 301 ? -23.929 -2.805 13.232 1.00 91.75 301 GLY A C 1
ATOM 2193 O O . GLY A 1 301 ? -24.672 -2.020 12.650 1.00 91.75 301 GLY A O 1
ATOM 2194 N N . GLN A 1 302 ? -23.805 -2.803 14.566 1.00 92.31 302 GLN A N 1
ATOM 2195 C CA . GLN A 1 302 ? -24.455 -1.837 15.463 1.00 92.31 302 GLN A CA 1
ATOM 2196 C C . GLN A 1 302 ? -23.445 -0.942 16.199 1.00 92.31 302 GLN A C 1
ATOM 2198 O O . GLN A 1 302 ? -23.838 -0.147 17.053 1.00 92.31 302 GLN A O 1
ATOM 2203 N N . GLY A 1 303 ? -22.151 -1.050 15.886 1.00 91.06 303 GLY A N 1
ATOM 2204 C CA . GLY A 1 303 ? -21.090 -0.254 16.498 1.00 91.06 303 GLY A CA 1
ATOM 2205 C C . GLY A 1 303 ? -20.323 -0.982 17.598 1.00 91.06 303 GLY A C 1
ATOM 2206 O O . GLY A 1 303 ? -19.996 -0.385 18.628 1.00 91.06 303 GLY A O 1
ATOM 2207 N N . THR A 1 304 ? -20.039 -2.274 17.414 1.00 94.19 304 THR A N 1
ATOM 2208 C CA . THR A 1 304 ? -19.163 -3.012 18.335 1.00 94.19 304 THR A CA 1
ATOM 2209 C C . THR A 1 304 ? -17.684 -2.717 18.071 1.00 94.19 304 THR A C 1
ATOM 2211 O O . THR A 1 304 ? -17.235 -2.673 16.927 1.00 94.19 304 THR A O 1
ATOM 2214 N N . ILE A 1 305 ? -16.895 -2.567 19.141 1.00 94.31 305 ILE A N 1
ATOM 2215 C CA . ILE A 1 305 ? -15.453 -2.270 19.061 1.00 94.31 305 ILE A CA 1
ATOM 2216 C C . ILE A 1 305 ? -14.708 -3.383 18.325 1.00 94.31 305 ILE A C 1
ATOM 2218 O O . ILE A 1 305 ? -13.805 -3.110 17.538 1.00 94.31 305 ILE A O 1
ATOM 2222 N N . ALA A 1 306 ? -15.102 -4.639 18.547 1.00 94.44 306 ALA A N 1
ATOM 2223 C CA . ALA A 1 306 ? -14.483 -5.794 17.907 1.00 94.44 306 ALA A CA 1
ATOM 2224 C C . ALA A 1 306 ? -14.629 -5.760 16.372 1.00 94.44 306 ALA A C 1
ATOM 2226 O O . ALA A 1 306 ? -13.717 -6.179 15.662 1.00 94.44 306 ALA A O 1
ATOM 2227 N N . GLY A 1 307 ? -15.730 -5.188 15.873 1.00 93.31 307 GLY A N 1
ATOM 2228 C CA . GLY A 1 307 ? -16.025 -5.007 14.450 1.00 93.31 307 GLY A CA 1
ATOM 2229 C C . GLY A 1 307 ? -15.205 -3.905 13.774 1.00 93.31 307 GLY A C 1
ATOM 2230 O O . GLY A 1 307 ? -15.208 -3.821 12.553 1.00 93.31 307 GLY A O 1
ATOM 2231 N N . VAL A 1 308 ? -14.471 -3.095 14.545 1.00 95.50 308 VAL A N 1
ATOM 2232 C CA . VAL A 1 308 ? -13.482 -2.120 14.047 1.00 95.50 308 VAL A CA 1
ATOM 2233 C C . VAL A 1 308 ? -12.065 -2.636 14.282 1.00 95.50 308 VAL A C 1
ATOM 2235 O O . VAL A 1 308 ? -11.237 -2.646 13.377 1.00 95.50 308 VAL A O 1
ATOM 2238 N N . ALA A 1 309 ? -11.798 -3.116 15.496 1.00 96.75 309 ALA A N 1
ATOM 2239 C CA . ALA A 1 309 ? -10.482 -3.560 15.930 1.00 96.75 309 ALA A CA 1
ATOM 2240 C C . ALA A 1 309 ? -9.950 -4.747 15.112 1.00 96.75 309 ALA A C 1
ATOM 2242 O O . ALA A 1 309 ? -8.810 -4.713 14.660 1.00 96.75 309 ALA A O 1
ATOM 2243 N N . ALA A 1 310 ? -10.763 -5.791 14.905 1.00 96.62 310 ALA A N 1
ATOM 2244 C CA . ALA A 1 310 ? -10.302 -6.992 14.210 1.00 96.62 310 ALA A CA 1
ATOM 2245 C C . ALA A 1 310 ? -10.053 -6.752 12.708 1.00 96.62 310 ALA A C 1
ATOM 2247 O O . ALA A 1 310 ? -9.003 -7.187 12.223 1.00 96.62 310 ALA A O 1
ATOM 2248 N N . PRO A 1 311 ? -10.953 -6.083 11.954 1.00 95.38 311 PRO A N 1
ATOM 2249 C CA . PRO A 1 311 ? -10.720 -5.823 10.535 1.00 95.38 311 PRO A CA 1
ATOM 2250 C C . PRO A 1 311 ? -9.557 -4.865 10.290 1.00 95.38 311 PRO A C 1
ATOM 2252 O O . PRO A 1 311 ? -8.749 -5.143 9.416 1.00 95.38 311 PRO A O 1
ATOM 2255 N N . GLU A 1 312 ? -9.401 -3.801 11.085 1.00 94.81 312 GLU A N 1
ATOM 2256 C CA . GLU A 1 312 ? -8.289 -2.854 10.893 1.00 94.81 312 GLU A CA 1
ATOM 2257 C C . GLU A 1 312 ? -6.927 -3.455 11.250 1.00 94.81 312 GLU A C 1
ATOM 2259 O O . GLU A 1 312 ? -5.941 -3.236 10.537 1.00 94.81 312 GLU A O 1
ATOM 2264 N N . SER A 1 313 ? -6.866 -4.287 12.296 1.00 97.00 313 SER A N 1
ATOM 2265 C CA . SER A 1 313 ? -5.672 -5.086 12.572 1.00 97.00 313 SER A CA 1
ATOM 2266 C C . SER A 1 313 ? -5.392 -6.091 11.454 1.00 97.00 313 SER A C 1
ATOM 2268 O O . SER A 1 313 ? -4.241 -6.260 11.068 1.00 97.00 313 SER A O 1
ATOM 2270 N N . ALA A 1 314 ? -6.411 -6.733 10.880 1.00 96.62 314 ALA A N 1
ATOM 2271 C CA . ALA A 1 314 ? -6.201 -7.671 9.779 1.00 96.62 314 ALA A CA 1
ATOM 2272 C C . ALA A 1 314 ? -5.758 -6.983 8.481 1.00 96.62 314 ALA A C 1
ATOM 2274 O O . ALA A 1 314 ? -4.848 -7.481 7.824 1.00 96.62 314 ALA A O 1
ATOM 2275 N N . ASN A 1 315 ? -6.336 -5.824 8.157 1.00 94.56 315 ASN A N 1
ATOM 2276 C CA . ASN A 1 315 ? -5.947 -4.967 7.038 1.00 94.56 315 ASN A CA 1
ATOM 2277 C C . ASN A 1 315 ? -4.447 -4.643 7.098 1.00 94.56 315 ASN A C 1
ATOM 2279 O O . ASN A 1 315 ? -3.682 -4.978 6.200 1.00 94.56 315 ASN A O 1
ATOM 2283 N N . ASN A 1 316 ? -4.004 -4.069 8.218 1.00 94.00 316 ASN A N 1
ATOM 2284 C CA . ASN A 1 316 ? -2.617 -3.637 8.388 1.00 94.00 316 ASN A CA 1
ATOM 2285 C C . ASN A 1 316 ? -1.652 -4.812 8.581 1.00 94.00 316 ASN A C 1
ATOM 2287 O O . ASN A 1 316 ? -0.512 -4.755 8.117 1.00 94.00 316 ASN A O 1
ATOM 2291 N N . GLY A 1 317 ? -2.119 -5.896 9.205 1.00 95.06 317 GLY A N 1
ATOM 2292 C CA . GLY A 1 317 ? -1.367 -7.140 9.308 1.00 95.06 317 GLY A CA 1
ATOM 2293 C C . GLY A 1 317 ? -1.100 -7.754 7.935 1.00 95.06 317 GLY A C 1
ATOM 2294 O O . GLY A 1 317 ? 0.022 -8.145 7.621 1.00 95.06 317 GLY A O 1
ATOM 2295 N N . ALA A 1 318 ? -2.113 -7.762 7.068 1.00 94.19 318 ALA A N 1
ATOM 2296 C CA . ALA A 1 318 ? -1.972 -8.236 5.699 1.00 94.19 318 ALA A CA 1
ATOM 2297 C C . ALA A 1 318 ? -1.061 -7.331 4.867 1.00 94.19 318 ALA A C 1
ATOM 2299 O O . ALA A 1 318 ? -0.229 -7.830 4.112 1.00 94.19 318 ALA A O 1
ATOM 2300 N N . SER A 1 319 ? -1.157 -6.013 5.044 1.00 92.00 319 SER A N 1
ATOM 2301 C CA . SER A 1 319 ? -0.300 -5.060 4.338 1.00 92.00 319 SER A CA 1
ATOM 2302 C C . SER A 1 319 ? 1.180 -5.219 4.684 1.00 92.00 319 SER A C 1
ATOM 2304 O O . SER A 1 319 ? 2.014 -5.157 3.781 1.00 92.00 319 SER A O 1
ATOM 2306 N N . GLY A 1 320 ? 1.504 -5.479 5.957 1.00 91.12 320 GLY A N 1
ATOM 2307 C CA . GLY A 1 320 ? 2.862 -5.830 6.383 1.00 91.12 320 GLY A CA 1
ATOM 2308 C C . GLY A 1 320 ? 3.285 -7.231 5.926 1.00 91.12 320 GLY A C 1
ATOM 2309 O O . GLY A 1 320 ? 4.399 -7.406 5.440 1.00 91.12 320 GLY A O 1
ATOM 2310 N N . GLY A 1 321 ? 2.386 -8.218 6.013 1.00 92.38 321 GLY A N 1
ATOM 2311 C CA . GLY A 1 321 ? 2.630 -9.585 5.542 1.00 92.38 321 GLY A CA 1
ATOM 2312 C C . GLY A 1 321 ? 2.937 -9.662 4.043 1.00 92.38 321 GLY A C 1
ATOM 2313 O O . GLY A 1 321 ? 3.821 -10.413 3.642 1.00 92.38 321 GLY A O 1
ATOM 2314 N N . ALA A 1 322 ? 2.295 -8.819 3.228 1.00 92.00 322 ALA A N 1
ATOM 2315 C CA . ALA A 1 322 ? 2.504 -8.744 1.780 1.00 92.00 322 ALA A CA 1
ATOM 2316 C C . ALA A 1 322 ? 3.911 -8.272 1.372 1.00 92.00 322 ALA A C 1
ATOM 2318 O O . ALA A 1 322 ? 4.322 -8.505 0.235 1.00 92.00 322 ALA A O 1
ATOM 2319 N N . MET A 1 323 ? 4.667 -7.644 2.283 1.00 93.25 323 MET A N 1
ATOM 2320 C CA . MET A 1 323 ? 6.075 -7.301 2.039 1.00 93.25 323 MET A CA 1
ATOM 2321 C C . MET A 1 323 ? 6.994 -8.515 2.074 1.00 93.25 323 MET A C 1
ATOM 2323 O O . MET A 1 323 ? 8.047 -8.486 1.447 1.00 93.25 323 MET A O 1
ATOM 2327 N N . ILE A 1 324 ? 6.618 -9.581 2.783 1.00 92.88 324 ILE A N 1
ATOM 2328 C CA . ILE A 1 324 ? 7.449 -10.780 2.904 1.00 92.88 324 ILE A CA 1
ATOM 2329 C C . ILE A 1 324 ? 7.705 -11.408 1.532 1.00 92.88 324 ILE A C 1
ATOM 2331 O O . ILE A 1 324 ? 8.870 -11.462 1.132 1.00 92.88 324 ILE A O 1
ATOM 2335 N N . PRO A 1 325 ? 6.682 -11.846 0.773 1.00 90.81 325 PRO A N 1
ATOM 2336 C CA . PRO A 1 325 ? 6.917 -12.436 -0.541 1.00 90.81 325 PRO A CA 1
ATOM 2337 C C . PRO A 1 325 ? 7.488 -11.419 -1.538 1.00 90.81 325 PRO A C 1
ATOM 2339 O O . PRO A 1 325 ? 8.278 -11.805 -2.397 1.00 90.81 325 PRO A O 1
ATOM 2342 N N . LEU A 1 326 ? 7.176 -10.124 -1.397 1.00 92.44 326 LEU A N 1
ATOM 2343 C CA . LEU A 1 326 ? 7.746 -9.088 -2.258 1.00 92.44 326 LEU A CA 1
ATOM 2344 C C . LEU A 1 326 ? 9.269 -9.023 -2.102 1.00 92.44 326 LEU A C 1
ATOM 2346 O O . LEU A 1 326 ? 9.992 -9.108 -3.089 1.00 92.44 326 LEU A O 1
ATOM 2350 N N . LEU A 1 327 ? 9.746 -8.861 -0.867 1.00 93.31 327 LEU A N 1
ATOM 2351 C CA . LEU A 1 327 ? 11.164 -8.642 -0.590 1.00 93.31 327 LEU A CA 1
ATOM 2352 C C . LEU A 1 327 ? 11.976 -9.932 -0.714 1.00 93.31 327 LEU A C 1
ATOM 2354 O O . LEU A 1 327 ? 13.112 -9.875 -1.162 1.00 93.31 327 LEU A O 1
ATOM 2358 N N . THR A 1 328 ? 11.404 -11.081 -0.338 1.00 91.25 328 THR A N 1
ATOM 2359 C CA . THR A 1 328 ? 12.136 -12.361 -0.309 1.00 91.25 328 THR A CA 1
ATOM 2360 C C . THR A 1 328 ? 12.012 -13.162 -1.597 1.00 91.25 328 THR A C 1
ATOM 2362 O O . THR A 1 328 ? 12.968 -13.816 -1.980 1.00 91.25 328 THR A O 1
ATOM 2365 N N . LEU A 1 329 ? 10.865 -13.131 -2.282 1.00 89.31 329 LEU A N 1
ATOM 2366 C CA . LEU A 1 329 ? 10.607 -13.957 -3.471 1.00 89.31 329 LEU A CA 1
ATOM 2367 C C . LEU A 1 329 ? 10.459 -13.137 -4.757 1.00 89.31 329 LEU A C 1
ATOM 2369 O O . LEU A 1 329 ? 10.380 -13.720 -5.834 1.00 89.31 329 LEU A O 1
ATOM 2373 N N . GLY A 1 330 ? 10.378 -11.806 -4.659 1.00 88.81 330 GLY A N 1
ATOM 2374 C CA . GLY A 1 330 ? 10.067 -10.947 -5.801 1.00 88.81 330 GLY A CA 1
ATOM 2375 C C . GLY A 1 330 ? 8.615 -11.074 -6.267 1.00 88.81 330 GLY A C 1
ATOM 2376 O O . GLY A 1 330 ? 8.317 -10.786 -7.421 1.00 88.81 330 GLY A O 1
ATOM 2377 N N . ILE A 1 331 ? 7.704 -11.523 -5.394 1.00 87.94 331 ILE A N 1
ATOM 2378 C CA . ILE A 1 331 ? 6.287 -11.712 -5.729 1.00 87.94 331 ILE A CA 1
ATOM 2379 C C . ILE A 1 331 ? 5.433 -10.753 -4.903 1.00 87.94 331 ILE A C 1
ATOM 2381 O O . ILE A 1 331 ? 5.369 -10.882 -3.680 1.00 87.94 331 ILE A O 1
ATOM 2385 N N . PRO A 1 332 ? 4.711 -9.821 -5.531 1.00 85.69 332 PRO A N 1
ATOM 2386 C CA . PRO A 1 332 ? 3.863 -8.901 -4.794 1.00 85.69 332 PRO A CA 1
ATOM 2387 C C . PRO A 1 332 ? 2.621 -9.605 -4.232 1.00 85.69 332 PRO A C 1
ATOM 2389 O O . PRO A 1 332 ? 1.926 -10.348 -4.926 1.00 85.69 332 PRO A O 1
ATOM 2392 N N . GLY A 1 333 ? 2.315 -9.334 -2.960 1.00 80.31 333 GLY A N 1
ATOM 2393 C CA . GLY A 1 333 ? 1.122 -9.852 -2.281 1.00 80.31 333 GLY A CA 1
ATOM 2394 C C . GLY A 1 333 ? -0.173 -9.088 -2.593 1.00 80.31 333 GLY A C 1
ATOM 2395 O O . GLY A 1 333 ? -1.268 -9.608 -2.389 1.00 80.31 333 GLY A O 1
ATOM 2396 N N . SER A 1 334 ? -0.064 -7.860 -3.103 1.00 83.94 334 SER A N 1
ATOM 2397 C CA . SER A 1 334 ? -1.169 -6.955 -3.443 1.00 83.94 334 SER A CA 1
ATOM 2398 C C . SER A 1 334 ? -0.827 -6.040 -4.629 1.00 83.94 334 SER A C 1
ATOM 2400 O O . SER A 1 334 ? 0.340 -5.883 -4.997 1.00 83.94 334 SER A O 1
ATOM 2402 N N . GLY A 1 335 ? -1.834 -5.363 -5.192 1.00 84.25 335 GLY A N 1
ATOM 2403 C CA . GLY A 1 335 ? -1.626 -4.371 -6.256 1.00 84.25 335 GLY A CA 1
ATOM 2404 C C . GLY A 1 335 ? -0.662 -3.247 -5.862 1.00 84.25 335 GLY A C 1
ATOM 2405 O O . GLY A 1 335 ? 0.226 -2.904 -6.636 1.00 84.25 335 GLY A O 1
ATOM 2406 N N . THR A 1 336 ? -0.744 -2.734 -4.630 1.00 89.44 336 THR A N 1
ATOM 2407 C CA . THR A 1 336 ? 0.189 -1.701 -4.149 1.00 89.44 336 THR A CA 1
ATOM 2408 C C . THR A 1 336 ? 1.614 -2.229 -4.033 1.00 89.44 336 THR A C 1
ATOM 2410 O O . THR A 1 336 ? 2.556 -1.542 -4.421 1.00 89.44 336 THR A O 1
ATOM 2413 N N . THR A 1 337 ? 1.795 -3.468 -3.561 1.00 91.25 337 THR A N 1
ATOM 2414 C CA . THR A 1 337 ? 3.132 -4.080 -3.529 1.00 91.25 337 THR A CA 1
ATOM 2415 C C . THR A 1 337 ? 3.698 -4.336 -4.926 1.00 91.25 337 THR A C 1
ATOM 2417 O O . THR A 1 337 ? 4.909 -4.280 -5.085 1.00 91.25 337 THR A O 1
ATOM 2420 N N . ALA A 1 338 ? 2.858 -4.533 -5.952 1.00 89.62 338 ALA A N 1
ATOM 2421 C CA . ALA A 1 338 ? 3.318 -4.615 -7.342 1.00 89.62 338 ALA A CA 1
ATOM 2422 C C . ALA A 1 338 ? 3.843 -3.260 -7.841 1.00 89.62 338 ALA A C 1
ATOM 2424 O O . ALA A 1 338 ? 4.836 -3.206 -8.562 1.00 89.62 338 ALA A O 1
ATOM 2425 N N . ILE A 1 339 ? 3.230 -2.155 -7.400 1.00 91.94 339 ILE A N 1
ATOM 2426 C CA . ILE A 1 339 ? 3.742 -0.815 -7.704 1.00 91.94 339 ILE A CA 1
ATOM 2427 C C . ILE A 1 339 ? 5.080 -0.572 -6.991 1.00 91.94 339 ILE A C 1
ATOM 2429 O O . ILE A 1 339 ? 6.015 -0.058 -7.600 1.00 91.94 339 ILE A O 1
ATOM 2433 N N . LEU A 1 340 ? 5.199 -0.987 -5.725 1.00 93.81 340 LEU A N 1
ATOM 2434 C CA . LEU A 1 340 ? 6.459 -0.916 -4.974 1.00 93.81 340 LEU A CA 1
ATOM 2435 C C . LEU A 1 340 ? 7.554 -1.805 -5.585 1.00 93.81 340 LEU A C 1
ATOM 2437 O O . LEU A 1 340 ? 8.709 -1.394 -5.618 1.00 93.81 340 LEU A O 1
ATOM 2441 N N . MET A 1 341 ? 7.197 -2.978 -6.116 1.00 92.12 341 MET A N 1
ATOM 2442 C CA . MET A 1 341 ? 8.103 -3.836 -6.884 1.00 92.12 341 MET A CA 1
ATOM 2443 C C . MET A 1 341 ? 8.647 -3.107 -8.114 1.00 92.12 341 MET A C 1
ATOM 2445 O O . MET A 1 341 ? 9.856 -3.063 -8.320 1.00 92.12 341 MET A O 1
ATOM 2449 N N . GLY A 1 342 ? 7.760 -2.506 -8.912 1.00 90.06 342 GLY A N 1
ATOM 2450 C CA . GLY A 1 342 ? 8.175 -1.742 -10.084 1.00 90.06 342 GLY A CA 1
ATOM 2451 C C . GLY A 1 342 ? 9.017 -0.518 -9.716 1.00 90.06 342 GLY A C 1
ATOM 2452 O O . GLY A 1 342 ? 9.961 -0.199 -10.430 1.00 90.06 342 GLY A O 1
ATOM 2453 N N . ALA A 1 343 ? 8.750 0.122 -8.571 1.00 92.31 343 ALA A N 1
ATOM 2454 C CA . ALA A 1 343 ? 9.597 1.191 -8.049 1.00 92.31 343 ALA A CA 1
ATOM 2455 C C . ALA A 1 343 ? 10.998 0.682 -7.665 1.00 92.31 343 ALA A C 1
ATOM 2457 O O . ALA A 1 343 ? 11.977 1.312 -8.041 1.00 92.31 343 ALA A O 1
ATOM 2458 N N . LEU A 1 344 ? 11.116 -0.460 -6.977 1.00 93.06 344 LEU A N 1
ATOM 2459 C CA . LEU A 1 344 ? 12.413 -1.082 -6.665 1.00 93.06 344 LEU A CA 1
ATOM 2460 C C . LEU A 1 344 ? 13.218 -1.348 -7.948 1.00 93.06 344 LEU A C 1
ATOM 2462 O O . LEU A 1 344 ? 14.361 -0.905 -8.060 1.00 93.06 344 LEU A O 1
ATOM 2466 N N . ILE A 1 345 ? 12.583 -1.959 -8.952 1.00 90.88 345 ILE A N 1
ATOM 2467 C CA . ILE A 1 345 ? 13.209 -2.257 -10.249 1.00 90.88 345 ILE A CA 1
ATOM 2468 C C . ILE A 1 345 ? 13.607 -0.975 -10.993 1.00 90.88 345 ILE A C 1
ATOM 2470 O O . ILE A 1 345 ? 14.674 -0.930 -11.595 1.00 90.88 345 ILE A O 1
ATOM 2474 N N . MET A 1 346 ? 12.809 0.094 -10.907 1.00 88.00 346 MET A N 1
ATOM 2475 C CA . MET A 1 346 ? 13.146 1.403 -11.483 1.00 88.00 346 MET A CA 1
ATOM 2476 C C . MET A 1 346 ? 14.439 1.993 -10.893 1.00 88.00 346 MET A C 1
ATOM 2478 O O . MET A 1 346 ? 15.169 2.691 -11.590 1.00 88.00 346 MET A O 1
ATOM 2482 N N . TYR A 1 347 ? 14.748 1.694 -9.628 1.00 89.31 347 TYR A N 1
ATOM 2483 C CA . TYR A 1 347 ? 16.014 2.064 -8.985 1.00 89.31 347 TYR A CA 1
ATOM 2484 C C . TYR A 1 347 ? 17.121 1.009 -9.166 1.00 89.31 347 TYR A C 1
ATOM 2486 O O . TYR A 1 347 ? 18.127 1.064 -8.462 1.00 89.31 347 TYR A O 1
ATOM 2494 N N . ASN A 1 348 ? 16.959 0.061 -10.098 1.00 88.31 348 ASN A N 1
ATOM 2495 C CA . ASN A 1 348 ? 17.855 -1.081 -10.310 1.00 88.31 348 ASN A CA 1
ATOM 2496 C C . ASN A 1 348 ? 18.050 -1.959 -9.063 1.00 88.31 348 ASN A C 1
ATOM 2498 O O . ASN A 1 348 ? 19.094 -2.584 -8.901 1.00 88.31 348 ASN A O 1
ATOM 2502 N N . VAL A 1 349 ? 17.049 -2.018 -8.185 1.00 91.75 349 VAL A N 1
ATOM 2503 C CA . VAL A 1 349 ? 17.040 -2.913 -7.028 1.00 91.75 349 VAL A CA 1
ATOM 2504 C C . VAL A 1 349 ? 16.091 -4.062 -7.337 1.00 91.75 349 VAL A C 1
ATOM 2506 O O . VAL A 1 349 ? 14.875 -3.884 -7.334 1.00 91.75 349 VAL A O 1
ATOM 2509 N N . GLN A 1 350 ? 16.635 -5.247 -7.611 1.00 89.69 350 GLN A N 1
ATOM 2510 C CA . GLN A 1 350 ? 15.837 -6.437 -7.907 1.00 89.69 350 GLN A CA 1
ATOM 2511 C C . GLN A 1 350 ? 15.283 -7.037 -6.599 1.00 89.69 350 GLN A C 1
ATOM 2513 O O . GLN A 1 350 ? 16.061 -7.495 -5.759 1.00 89.69 350 GLN A O 1
ATOM 2518 N N . PRO A 1 351 ? 13.955 -7.080 -6.388 1.00 90.31 351 PRO A N 1
ATOM 2519 C CA . PRO A 1 351 ? 13.384 -7.757 -5.228 1.00 90.31 351 PRO A CA 1
ATOM 2520 C C . PRO A 1 351 ? 13.516 -9.274 -5.384 1.00 90.31 351 PRO A C 1
ATOM 2522 O O . PRO A 1 351 ? 13.386 -9.796 -6.493 1.00 90.31 351 PRO A O 1
ATOM 2525 N N . GLY A 1 352 ? 13.737 -9.990 -4.282 1.00 88.56 352 GLY A N 1
ATOM 2526 C CA . GLY A 1 352 ? 13.941 -11.436 -4.310 1.00 88.56 352 GLY A CA 1
ATOM 2527 C C . GLY A 1 352 ? 15.040 -11.899 -3.357 1.00 88.56 352 GLY A C 1
ATOM 2528 O O . GLY A 1 352 ? 15.491 -11.132 -2.506 1.00 88.56 352 GLY A O 1
ATOM 2529 N N . PRO A 1 353 ? 15.509 -13.147 -3.493 1.00 83.50 353 PRO A N 1
ATOM 2530 C CA . PRO A 1 353 ? 16.344 -13.757 -2.458 1.00 83.50 353 PRO A CA 1
ATOM 2531 C C . PRO A 1 353 ? 17.701 -13.085 -2.280 1.00 83.50 353 PRO A C 1
ATOM 2533 O O . PRO A 1 353 ? 18.218 -13.043 -1.169 1.00 83.50 353 PRO A O 1
ATOM 2536 N N . LEU A 1 354 ? 18.236 -12.516 -3.364 1.00 88.19 354 LEU A N 1
ATOM 2537 C CA . LEU A 1 354 ? 19.510 -11.798 -3.382 1.00 88.19 354 LEU A CA 1
ATOM 2538 C C . LEU A 1 354 ? 19.414 -10.376 -2.817 1.00 88.19 354 LEU A C 1
ATOM 2540 O O . LEU A 1 354 ? 20.440 -9.784 -2.506 1.00 88.19 354 LEU A O 1
ATOM 2544 N N . LEU A 1 355 ? 18.208 -9.827 -2.627 1.00 91.12 355 LEU A N 1
ATOM 2545 C CA . LEU A 1 355 ? 18.014 -8.443 -2.181 1.00 91.12 355 LEU A CA 1
ATOM 2546 C C . LEU A 1 355 ? 18.736 -8.149 -0.856 1.00 91.12 355 LEU A C 1
ATOM 2548 O O . LEU A 1 355 ? 19.305 -7.075 -0.673 1.00 91.12 355 LEU A O 1
ATOM 2552 N N . PHE A 1 356 ? 18.700 -9.108 0.069 1.00 88.75 356 PHE A N 1
ATOM 2553 C CA . PHE A 1 356 ? 19.291 -8.973 1.400 1.00 88.75 356 PHE A CA 1
ATOM 2554 C C . PHE A 1 356 ? 20.822 -9.074 1.395 1.00 88.75 356 PHE A C 1
ATOM 2556 O O . PHE A 1 356 ? 21.444 -8.578 2.333 1.00 88.75 356 PHE A O 1
ATOM 2563 N N . ASP A 1 357 ? 21.403 -9.654 0.342 1.00 86.75 357 ASP A N 1
ATOM 2564 C CA . ASP A 1 357 ? 22.849 -9.812 0.169 1.00 86.75 357 ASP A CA 1
ATOM 2565 C C . ASP A 1 357 ? 23.439 -8.687 -0.699 1.00 86.75 357 ASP A C 1
ATOM 2567 O O . ASP A 1 357 ? 24.472 -8.115 -0.352 1.00 86.75 357 ASP A O 1
ATOM 2571 N N . GLU A 1 358 ? 22.775 -8.337 -1.806 1.00 89.31 358 GLU A N 1
ATOM 2572 C CA . GLU A 1 358 ? 23.244 -7.338 -2.779 1.00 89.31 358 GLU A CA 1
ATOM 2573 C C . GLU A 1 358 ? 22.889 -5.898 -2.385 1.00 89.31 358 GLU A C 1
ATOM 2575 O O . GLU A 1 358 ? 23.665 -4.977 -2.639 1.00 89.31 358 GLU A O 1
ATOM 2580 N N . HIS A 1 359 ? 21.740 -5.691 -1.733 1.00 91.25 359 HIS A N 1
ATOM 2581 C CA . HIS A 1 359 ? 21.257 -4.369 -1.319 1.00 91.25 359 HIS A CA 1
ATOM 2582 C C . HIS A 1 359 ? 20.805 -4.343 0.154 1.00 91.25 359 HIS A C 1
ATOM 2584 O O . HIS A 1 359 ? 19.677 -3.925 0.460 1.00 91.25 359 HIS A O 1
ATOM 2590 N N . PRO A 1 360 ? 21.671 -4.739 1.110 1.00 89.06 360 PRO A N 1
ATOM 2591 C CA . PRO A 1 360 ? 21.306 -4.851 2.521 1.00 89.06 360 PRO A CA 1
ATOM 2592 C C . PRO A 1 360 ? 20.827 -3.520 3.111 1.00 89.06 360 PRO A C 1
ATOM 2594 O O . PRO A 1 360 ? 19.893 -3.506 3.915 1.00 89.06 360 PRO A O 1
ATOM 2597 N N . ALA A 1 361 ? 21.408 -2.392 2.685 1.00 87.44 361 ALA A N 1
ATOM 2598 C CA . ALA A 1 361 ? 21.010 -1.066 3.152 1.00 87.44 361 ALA A CA 1
ATOM 2599 C C . ALA A 1 361 ? 19.575 -0.704 2.734 1.00 87.44 361 ALA A C 1
ATOM 2601 O O . ALA A 1 361 ? 18.844 -0.100 3.519 1.00 87.44 361 ALA A O 1
ATOM 2602 N N . VAL A 1 362 ? 19.147 -1.109 1.534 1.00 90.94 362 VAL A N 1
ATOM 2603 C CA . VAL A 1 362 ? 17.777 -0.889 1.047 1.00 90.94 362 VAL A CA 1
ATOM 2604 C C . VAL A 1 362 ? 16.809 -1.829 1.763 1.00 90.94 362 VAL A C 1
ATOM 2606 O O . VAL A 1 362 ? 15.797 -1.373 2.291 1.00 90.94 362 VAL A O 1
ATOM 2609 N N . ALA A 1 363 ? 17.134 -3.124 1.835 1.00 92.19 363 ALA A N 1
ATOM 2610 C CA . ALA A 1 363 ? 16.267 -4.146 2.419 1.00 92.19 363 ALA A CA 1
ATOM 2611 C C . ALA A 1 363 ? 16.029 -3.917 3.919 1.00 92.19 363 ALA A C 1
ATOM 2613 O O . ALA A 1 363 ? 14.893 -3.741 4.370 1.00 92.19 363 ALA A O 1
ATOM 2614 N N . TRP A 1 364 ? 17.107 -3.866 4.703 1.00 91.75 364 TRP A N 1
ATOM 2615 C CA . TRP A 1 364 ? 17.024 -3.696 6.151 1.00 91.75 364 TRP A CA 1
ATOM 2616 C C . TRP A 1 364 ? 16.699 -2.257 6.544 1.00 91.75 364 TRP A C 1
ATOM 2618 O O . TRP A 1 364 ? 15.994 -2.049 7.532 1.00 91.75 364 TRP A O 1
ATOM 2628 N N . GLY A 1 365 ? 17.137 -1.268 5.755 1.00 92.44 365 GLY A N 1
ATOM 2629 C CA . GLY A 1 365 ? 16.748 0.131 5.939 1.00 92.44 365 GLY A CA 1
ATOM 2630 C C . GLY A 1 365 ? 15.244 0.340 5.767 1.00 92.44 365 GLY A C 1
ATOM 2631 O O . GLY A 1 365 ? 14.629 1.023 6.586 1.00 92.44 365 GLY A O 1
ATOM 2632 N N . LEU A 1 366 ? 14.625 -0.308 4.775 1.00 94.12 366 LEU A N 1
ATOM 2633 C CA . LEU A 1 366 ? 13.172 -0.327 4.604 1.00 94.12 366 LEU A CA 1
ATOM 2634 C C . LEU A 1 366 ? 12.466 -1.007 5.785 1.00 94.12 366 LEU A C 1
ATOM 2636 O O . LEU A 1 366 ? 11.537 -0.443 6.355 1.00 94.12 366 LEU A O 1
ATOM 2640 N N . ILE A 1 367 ? 12.905 -2.203 6.186 1.00 93.94 367 ILE A N 1
ATOM 2641 C CA . ILE A 1 367 ? 12.283 -2.925 7.309 1.00 93.94 367 ILE A CA 1
ATOM 2642 C C . ILE A 1 367 ? 12.346 -2.087 8.593 1.00 93.94 367 ILE A C 1
ATOM 2644 O O . ILE A 1 367 ? 11.337 -1.923 9.282 1.00 93.94 367 ILE A O 1
ATOM 2648 N N . ALA A 1 368 ? 13.509 -1.509 8.897 1.00 94.06 368 ALA A N 1
ATOM 2649 C CA . ALA A 1 368 ? 13.695 -0.648 10.059 1.00 94.06 368 ALA A CA 1
ATOM 2650 C C . ALA A 1 368 ? 12.855 0.637 9.971 1.00 94.06 368 ALA A C 1
ATOM 2652 O O . ALA A 1 368 ? 12.222 1.034 10.955 1.00 94.06 368 ALA A O 1
ATOM 2653 N N . SER A 1 369 ? 12.776 1.267 8.794 1.00 94.19 369 SER A N 1
ATOM 2654 C CA . SER A 1 369 ? 11.940 2.454 8.594 1.00 94.19 369 SER A CA 1
ATOM 2655 C C . SER A 1 369 ? 10.457 2.143 8.769 1.00 94.19 369 SER A C 1
ATOM 2657 O O . SER A 1 369 ? 9.719 2.999 9.243 1.00 94.19 369 SER A O 1
ATOM 2659 N N . MET A 1 370 ? 10.011 0.921 8.468 1.00 94.25 370 MET A N 1
ATOM 2660 C CA . MET A 1 370 ? 8.627 0.502 8.678 1.00 94.25 370 MET A CA 1
ATOM 2661 C C . MET A 1 370 ? 8.276 0.399 10.170 1.00 94.25 370 MET A C 1
ATOM 2663 O O . MET A 1 370 ? 7.154 0.751 10.547 1.00 94.25 370 MET A O 1
ATOM 2667 N N . PHE A 1 371 ? 9.217 0.012 11.045 1.00 95.06 371 PHE A N 1
ATOM 2668 C CA . PHE A 1 371 ? 9.018 0.103 12.502 1.00 95.06 371 PHE A CA 1
ATOM 2669 C C . PHE A 1 371 ? 8.836 1.558 12.939 1.00 95.06 371 PHE A C 1
ATOM 2671 O O . PHE A 1 371 ? 7.869 1.890 13.628 1.00 95.06 371 PHE A O 1
ATOM 2678 N N . ILE A 1 372 ? 9.743 2.433 12.498 1.00 94.38 372 ILE A N 1
ATOM 2679 C CA . ILE A 1 372 ? 9.711 3.865 12.817 1.00 94.38 372 ILE A CA 1
ATOM 2680 C C . ILE A 1 372 ? 8.428 4.507 12.271 1.00 94.38 372 ILE A C 1
ATOM 2682 O O . ILE A 1 372 ? 7.743 5.241 12.981 1.00 94.38 372 ILE A O 1
ATOM 2686 N N . GLY A 1 373 ? 8.065 4.186 11.033 1.00 93.94 373 GLY A N 1
ATOM 2687 C CA . GLY A 1 373 ? 6.887 4.683 10.337 1.00 93.94 373 GLY A CA 1
ATOM 2688 C C . GLY A 1 373 ? 5.592 4.293 11.038 1.00 93.94 373 GLY A C 1
ATOM 2689 O O . GLY A 1 373 ? 4.725 5.143 11.196 1.00 93.94 373 GLY A O 1
ATOM 2690 N N . ASN A 1 374 ? 5.469 3.063 11.552 1.00 93.88 374 ASN A N 1
ATOM 2691 C CA . ASN A 1 374 ? 4.306 2.664 12.355 1.00 93.88 374 ASN A CA 1
ATOM 2692 C C . ASN A 1 374 ? 4.194 3.485 13.650 1.00 93.88 374 ASN A C 1
ATOM 2694 O O . ASN A 1 374 ? 3.100 3.919 14.015 1.00 93.88 374 ASN A O 1
ATOM 2698 N N . VAL A 1 375 ? 5.318 3.762 14.321 1.00 94.00 375 VAL A N 1
ATOM 2699 C CA . VAL A 1 375 ? 5.333 4.645 15.500 1.00 94.00 375 VAL A CA 1
ATOM 2700 C C . VAL A 1 375 ? 4.914 6.068 15.116 1.00 94.00 375 VAL A C 1
ATOM 2702 O O . VAL A 1 375 ? 4.049 6.649 15.773 1.00 94.00 375 VAL A O 1
ATOM 2705 N N . MET A 1 376 ? 5.468 6.617 14.031 1.00 93.88 376 MET A N 1
ATOM 2706 C CA . MET A 1 376 ? 5.083 7.932 13.510 1.00 93.88 376 MET A CA 1
ATOM 2707 C C . MET A 1 376 ? 3.596 7.981 13.150 1.00 93.88 376 MET A C 1
ATOM 2709 O O . MET A 1 376 ? 2.918 8.932 13.521 1.00 93.88 376 MET A O 1
ATOM 2713 N N . LEU A 1 377 ? 3.063 6.952 12.491 1.00 91.69 377 LEU A N 1
ATOM 2714 C CA . LEU A 1 377 ? 1.653 6.856 12.124 1.00 91.69 377 LEU A CA 1
ATOM 2715 C C . LEU A 1 377 ? 0.748 6.855 13.346 1.00 91.69 377 LEU A C 1
ATOM 2717 O O . LEU A 1 377 ? -0.241 7.584 13.344 1.00 91.69 377 LEU A O 1
ATOM 2721 N N . LEU A 1 378 ? 1.083 6.105 14.396 1.00 90.44 378 LEU A N 1
ATOM 2722 C CA . LEU A 1 378 ? 0.320 6.121 15.643 1.00 90.44 378 LEU A CA 1
ATOM 2723 C C . LEU A 1 378 ? 0.333 7.518 16.287 1.00 90.44 378 LEU A C 1
ATOM 2725 O O . LEU A 1 378 ? -0.712 8.025 16.703 1.00 90.44 378 LEU A O 1
ATOM 2729 N N . ILE A 1 379 ? 1.508 8.154 16.332 1.00 88.88 379 ILE A N 1
ATOM 2730 C CA . ILE A 1 379 ? 1.691 9.497 16.900 1.00 88.88 379 ILE A CA 1
ATOM 2731 C C . ILE A 1 379 ? 0.981 10.565 16.069 1.00 88.88 379 ILE A C 1
ATOM 2733 O O . ILE A 1 379 ? 0.486 11.523 16.648 1.00 88.88 379 ILE A O 1
ATOM 2737 N N . LEU A 1 380 ? 0.920 10.430 14.744 1.00 86.06 380 LEU A N 1
ATOM 2738 C CA . LEU A 1 380 ? 0.297 11.404 13.846 1.00 86.06 380 LEU A CA 1
ATOM 2739 C C . LEU A 1 380 ? -1.218 11.221 13.770 1.00 86.06 380 LEU A C 1
ATOM 2741 O O . LEU A 1 380 ? -1.954 12.198 13.907 1.00 86.06 380 LEU A O 1
ATOM 2745 N N . ASN A 1 381 ? -1.699 9.987 13.602 1.00 82.31 381 ASN A N 1
ATOM 2746 C CA . ASN A 1 381 ? -3.122 9.713 13.407 1.00 82.31 381 ASN A CA 1
ATOM 2747 C C . ASN A 1 381 ? -3.960 10.096 14.627 1.00 82.31 381 ASN A C 1
ATOM 2749 O O . ASN A 1 381 ? -5.042 10.636 14.452 1.00 82.31 381 ASN A O 1
ATOM 2753 N N . MET A 1 382 ? -3.459 9.917 15.852 1.00 76.69 382 MET A N 1
ATOM 2754 C CA . MET A 1 382 ? -4.199 10.237 17.082 1.00 76.69 382 MET A CA 1
ATOM 2755 C C . MET A 1 382 ? -4.513 11.745 17.282 1.00 76.69 382 MET A C 1
ATOM 2757 O O . MET A 1 382 ? -5.675 12.088 17.514 1.00 76.69 382 MET A O 1
ATOM 2761 N N . PRO A 1 383 ? -3.545 12.682 17.212 1.00 77.00 383 PRO A N 1
ATOM 2762 C CA . PRO A 1 383 ? -3.787 14.119 17.359 1.00 77.00 383 PRO A CA 1
ATOM 2763 C C . PRO A 1 383 ? -4.291 14.790 16.075 1.00 77.00 383 PRO A C 1
ATOM 2765 O O . PRO A 1 383 ? -5.076 15.740 16.158 1.00 77.00 383 PRO A O 1
ATOM 2768 N N . LEU A 1 384 ? -3.870 14.320 14.894 1.00 79.06 384 LEU A N 1
ATOM 2769 C CA . LEU A 1 384 ? -4.207 14.964 13.621 1.00 79.06 384 LEU A CA 1
ATOM 2770 C C . LEU A 1 384 ? -5.549 14.513 13.041 1.00 79.06 384 LEU A C 1
ATOM 2772 O O . LEU A 1 384 ? -5.935 15.053 12.010 1.00 79.06 384 LEU A O 1
ATOM 2776 N N . VAL A 1 385 ? -6.323 13.643 13.709 1.00 76.56 385 VAL A N 1
ATOM 2777 C CA . VAL A 1 385 ? -7.690 13.271 13.275 1.00 76.56 385 VAL A CA 1
ATOM 2778 C C . VAL A 1 385 ? -8.503 14.493 12.841 1.00 76.56 385 VAL A C 1
ATOM 2780 O O . VAL A 1 385 ? -9.144 14.482 11.796 1.00 76.56 385 VAL A O 1
ATOM 2783 N N . LYS A 1 386 ? -8.489 15.571 13.638 1.00 74.19 386 LYS A N 1
ATOM 2784 C CA . LYS A 1 386 ? -9.261 16.787 13.333 1.00 74.19 386 LYS A CA 1
ATOM 2785 C C . LYS A 1 386 ? -8.754 17.504 12.082 1.00 74.19 386 LYS A C 1
ATOM 2787 O O . LYS A 1 386 ? -9.544 18.147 11.397 1.00 74.19 386 LYS A O 1
ATOM 2792 N N . LEU A 1 387 ? -7.451 17.430 11.809 1.00 79.25 387 LEU A N 1
ATOM 2793 C CA . LEU A 1 387 ? -6.851 17.971 10.594 1.00 79.25 387 LEU A CA 1
ATOM 2794 C C . LEU A 1 387 ? -7.230 17.104 9.391 1.00 79.25 387 LEU A C 1
ATOM 2796 O O . LEU A 1 387 ? -7.718 17.637 8.403 1.00 79.25 387 LEU A O 1
ATOM 2800 N N . PHE A 1 388 ? -7.100 15.783 9.504 1.00 79.19 388 PHE A N 1
ATOM 2801 C CA . PHE A 1 388 ? -7.500 14.839 8.462 1.00 79.19 388 PHE A CA 1
ATOM 2802 C C . PHE A 1 388 ? -8.991 14.954 8.131 1.00 79.19 388 PHE A C 1
ATOM 2804 O O . PHE A 1 388 ? -9.345 15.045 6.963 1.00 79.19 388 PHE A O 1
ATOM 2811 N N . ALA A 1 389 ? -9.861 15.117 9.129 1.00 72.94 389 ALA A N 1
ATOM 2812 C CA . ALA A 1 389 ? -11.283 15.379 8.907 1.00 72.94 389 ALA A CA 1
ATOM 2813 C C . ALA A 1 389 ? -11.545 16.657 8.084 1.00 72.94 389 ALA A C 1
ATOM 2815 O O . ALA A 1 389 ? -12.498 16.699 7.309 1.00 72.94 389 ALA A O 1
ATOM 2816 N N . LYS A 1 390 ? -10.694 17.689 8.206 1.00 74.94 390 LYS A N 1
ATOM 2817 C CA . LYS A 1 390 ? -10.752 18.873 7.332 1.00 74.94 390 LYS A CA 1
ATOM 2818 C C . LYS A 1 390 ? -10.233 18.586 5.927 1.00 74.94 390 LYS A C 1
ATOM 2820 O O . LYS A 1 390 ? -10.766 19.155 4.983 1.00 74.94 390 LYS A O 1
ATOM 2825 N N . ILE A 1 391 ? -9.232 17.714 5.774 1.00 75.25 391 ILE A N 1
ATOM 2826 C CA . ILE A 1 391 ? -8.748 17.291 4.450 1.00 75.25 391 ILE A CA 1
ATOM 2827 C C . ILE A 1 391 ? -9.881 16.636 3.662 1.00 75.25 391 ILE A C 1
ATOM 2829 O O . ILE A 1 391 ? -10.028 16.952 2.485 1.00 75.25 391 ILE A O 1
ATOM 2833 N N . ILE A 1 392 ? -10.743 15.844 4.309 1.00 71.12 392 ILE A N 1
ATOM 2834 C CA . ILE A 1 392 ? -11.906 15.251 3.631 1.00 71.12 392 ILE A CA 1
ATOM 2835 C C . ILE A 1 392 ? -12.876 16.318 3.097 1.00 71.12 392 ILE A C 1
ATOM 2837 O O . ILE A 1 392 ? -13.494 16.139 2.053 1.00 71.12 392 ILE A O 1
ATOM 2841 N N . GLN A 1 393 ? -12.990 17.456 3.787 1.00 68.25 393 GLN A N 1
ATOM 2842 C CA . GLN A 1 393 ? -13.818 18.587 3.350 1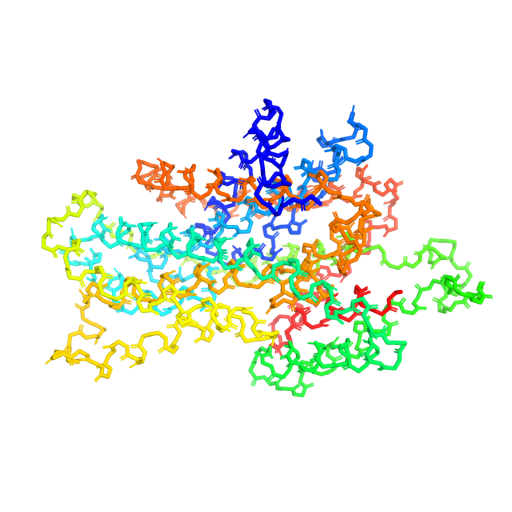.00 68.25 393 GLN A CA 1
ATOM 2843 C C . GLN A 1 393 ? -13.170 19.403 2.221 1.00 68.25 393 GLN A C 1
ATOM 2845 O O . GLN A 1 393 ? -13.774 20.366 1.742 1.00 68.25 393 GLN A O 1
ATOM 2850 N N . THR A 1 394 ? -11.943 19.069 1.806 1.00 72.62 394 THR A N 1
ATOM 2851 C CA . THR A 1 394 ? -11.262 19.785 0.727 1.00 72.62 394 THR A CA 1
ATOM 2852 C C . THR A 1 394 ? -12.032 19.570 -0.571 1.00 72.62 394 THR A C 1
ATOM 2854 O O . THR A 1 394 ? -12.198 18.431 -1.004 1.00 72.62 394 THR A O 1
ATOM 2857 N N . PRO A 1 395 ? -12.480 20.644 -1.238 1.00 72.44 395 PRO A N 1
ATOM 2858 C CA . PRO A 1 395 ? -13.233 20.506 -2.471 1.00 72.44 395 PRO A CA 1
ATOM 2859 C C . PRO A 1 395 ? -12.429 19.774 -3.553 1.00 72.44 395 PRO A C 1
ATOM 2861 O O . PRO A 1 395 ? -11.325 20.198 -3.910 1.00 72.44 395 PRO A O 1
ATOM 2864 N N . THR A 1 396 ? -13.025 18.735 -4.143 1.00 75.38 396 THR A N 1
ATOM 2865 C CA . THR A 1 396 ? -12.433 17.941 -5.238 1.00 75.38 396 THR A CA 1
ATOM 2866 C C . THR A 1 396 ? -11.986 18.807 -6.421 1.00 75.38 396 THR A C 1
ATOM 2868 O O . THR A 1 396 ? -10.991 18.499 -7.073 1.00 75.38 396 THR A O 1
ATOM 2871 N N . LYS A 1 397 ? -12.629 19.968 -6.628 1.00 80.12 397 LYS A N 1
ATOM 2872 C CA . LYS A 1 397 ? -12.245 20.984 -7.627 1.00 80.12 397 LYS A CA 1
ATOM 2873 C C . LYS A 1 397 ? -10.797 21.488 -7.524 1.00 80.12 397 LYS A C 1
ATOM 2875 O O . LYS A 1 397 ? -10.292 21.992 -8.518 1.00 80.12 397 LYS A O 1
ATOM 2880 N N . TYR A 1 398 ? -10.145 21.394 -6.362 1.00 83.88 398 TYR A N 1
ATOM 2881 C CA . TYR A 1 398 ? -8.730 21.771 -6.204 1.00 83.88 398 TYR A CA 1
ATOM 2882 C C . TYR A 1 398 ? -7.798 20.561 -6.241 1.00 83.88 398 TYR A C 1
ATOM 2884 O O . TYR A 1 398 ? -6.702 20.640 -6.789 1.00 83.88 398 TYR A O 1
ATOM 2892 N N . LEU A 1 399 ? -8.248 19.439 -5.683 1.00 82.25 399 LEU A N 1
ATOM 2893 C CA . LEU A 1 399 ? -7.459 18.219 -5.574 1.00 82.25 399 LEU A CA 1
ATOM 2894 C C . LEU A 1 399 ? -7.184 17.585 -6.944 1.00 82.25 399 LEU A C 1
ATOM 2896 O O . LEU A 1 399 ? -6.043 17.252 -7.248 1.00 82.25 399 LEU A O 1
ATOM 2900 N N . LEU A 1 400 ? -8.214 17.454 -7.784 1.00 88.00 400 LEU A N 1
ATOM 2901 C CA . LEU A 1 400 ? -8.095 16.763 -9.070 1.00 88.00 400 LEU A CA 1
ATOM 2902 C C . LEU A 1 400 ? -7.137 17.489 -10.038 1.00 88.00 400 LEU A C 1
ATOM 2904 O O . LEU A 1 400 ? -6.241 16.829 -10.568 1.00 88.00 400 LEU A O 1
ATOM 2908 N N . PRO A 1 401 ? -7.212 18.828 -10.223 1.00 90.19 401 PRO A N 1
ATOM 2909 C CA . PRO A 1 401 ? -6.220 19.545 -11.027 1.00 90.19 401 PRO A CA 1
ATOM 2910 C C . PRO A 1 401 ? -4.795 19.438 -10.479 1.00 90.19 401 PRO A C 1
ATOM 2912 O O . PRO A 1 401 ? -3.851 19.356 -11.261 1.00 90.19 401 PRO A O 1
ATOM 2915 N N . LEU A 1 402 ? -4.626 19.414 -9.151 1.00 89.56 402 LEU A N 1
ATOM 2916 C CA . LEU A 1 402 ? -3.312 19.261 -8.528 1.00 89.56 402 LEU A CA 1
ATOM 2917 C C . LEU A 1 402 ? -2.701 17.888 -8.838 1.00 89.56 402 LEU A C 1
ATOM 2919 O O . LEU A 1 402 ? -1.526 17.818 -9.185 1.00 89.56 402 LEU A O 1
ATOM 2923 N N . ILE A 1 403 ? -3.488 16.811 -8.768 1.00 89.62 403 ILE A N 1
ATOM 2924 C CA . ILE A 1 403 ? -3.021 15.457 -9.107 1.00 89.62 403 ILE A CA 1
ATOM 2925 C C . ILE A 1 403 ? -2.625 15.373 -10.582 1.00 89.62 403 ILE A C 1
ATOM 2927 O O . ILE A 1 403 ? -1.573 14.813 -10.896 1.00 89.62 403 ILE A O 1
ATOM 2931 N N . ILE A 1 404 ? -3.421 15.962 -11.483 1.00 92.88 404 ILE A N 1
ATOM 2932 C CA . ILE A 1 404 ? -3.087 16.026 -12.915 1.00 92.88 404 ILE A CA 1
ATOM 2933 C C . ILE A 1 404 ? -1.767 16.771 -13.112 1.00 92.88 404 ILE A C 1
ATOM 2935 O O . ILE A 1 404 ? -0.887 16.272 -13.810 1.00 92.88 404 ILE A O 1
ATOM 2939 N N . ALA A 1 405 ? -1.602 17.930 -12.467 1.00 92.94 405 ALA A N 1
ATOM 2940 C CA . ALA A 1 405 ? -0.373 18.708 -12.553 1.00 92.94 405 ALA A CA 1
ATOM 2941 C C . ALA A 1 405 ? 0.834 17.899 -12.057 1.00 92.94 405 ALA A C 1
ATOM 2943 O O . ALA A 1 405 ? 1.803 17.750 -12.797 1.00 92.94 405 ALA A O 1
ATOM 2944 N N . ILE A 1 406 ? 0.764 17.315 -10.857 1.00 90.88 406 ILE A N 1
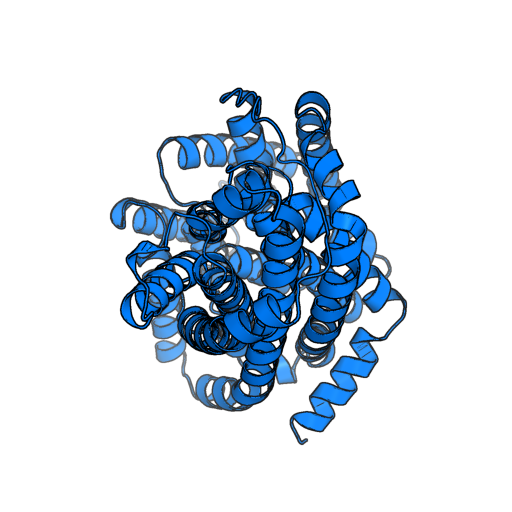ATOM 2945 C CA . ILE A 1 406 ? 1.850 16.497 -10.294 1.00 90.88 406 ILE A CA 1
ATOM 2946 C C . ILE A 1 406 ? 2.175 15.307 -11.206 1.00 90.88 406 ILE A C 1
ATOM 2948 O O . ILE A 1 406 ? 3.347 15.025 -11.429 1.00 90.88 406 ILE A O 1
ATOM 2952 N N . SER A 1 407 ? 1.166 14.646 -11.778 1.00 91.94 407 SER A N 1
ATOM 2953 C CA . SER A 1 407 ? 1.364 13.500 -12.675 1.00 91.94 407 SER A CA 1
ATOM 2954 C C . SER A 1 407 ? 2.077 13.905 -13.967 1.00 91.94 407 SER A C 1
ATOM 2956 O O . SER A 1 407 ? 3.069 13.288 -14.344 1.00 91.94 407 SER A O 1
ATOM 2958 N N . VAL A 1 408 ? 1.607 14.967 -14.630 1.00 93.69 408 VAL A N 1
ATOM 2959 C CA . VAL A 1 408 ? 2.172 15.438 -15.904 1.00 93.69 408 VAL A CA 1
ATOM 2960 C C . VAL A 1 408 ? 3.576 16.005 -15.706 1.00 93.69 408 VAL A C 1
ATOM 2962 O O . VAL A 1 408 ? 4.502 15.600 -16.408 1.00 93.69 408 VAL A O 1
ATOM 2965 N N . PHE A 1 409 ? 3.757 16.908 -14.736 1.00 91.62 409 PHE A N 1
ATOM 2966 C CA . PHE A 1 409 ? 5.072 17.477 -14.438 1.00 91.62 409 PHE A CA 1
ATOM 2967 C C . PHE A 1 409 ? 6.037 16.416 -13.921 1.00 91.62 409 PHE A C 1
ATOM 2969 O O . PHE A 1 409 ? 7.201 16.428 -14.301 1.00 91.62 409 PHE A O 1
ATOM 2976 N N . GLY A 1 410 ? 5.560 15.488 -13.094 1.00 87.81 410 GLY A N 1
ATOM 2977 C CA . GLY A 1 410 ? 6.368 14.420 -12.531 1.00 87.81 410 GLY A CA 1
ATOM 2978 C C . GLY A 1 410 ? 6.898 13.457 -13.590 1.00 87.81 410 GLY A C 1
ATOM 2979 O O . GLY A 1 410 ? 8.099 13.204 -13.635 1.00 87.81 410 GLY A O 1
ATOM 2980 N N . VAL A 1 411 ? 6.030 12.959 -14.476 1.00 91.19 411 VAL A N 1
ATOM 2981 C CA . VAL A 1 411 ? 6.450 12.086 -15.586 1.00 91.19 411 VAL A CA 1
ATOM 2982 C C . VAL A 1 411 ? 7.433 12.811 -16.501 1.00 91.19 411 VAL A C 1
ATOM 2984 O O . VAL A 1 411 ? 8.476 12.257 -16.841 1.00 91.19 411 VAL A O 1
ATOM 2987 N N . TYR A 1 412 ? 7.147 14.068 -16.851 1.00 91.38 412 TYR A N 1
ATOM 2988 C CA . TYR A 1 412 ? 8.042 14.847 -17.704 1.00 91.38 412 TYR A CA 1
ATOM 2989 C C . TYR A 1 412 ? 9.392 15.144 -17.034 1.00 91.38 412 TYR A C 1
ATOM 2991 O O . TYR A 1 412 ? 10.416 15.132 -17.708 1.00 91.38 412 TYR A O 1
ATOM 2999 N N . ALA A 1 413 ? 9.419 15.382 -15.720 1.00 87.75 413 ALA A N 1
ATOM 3000 C CA . ALA A 1 413 ? 10.652 15.643 -14.979 1.00 87.75 413 ALA A CA 1
ATOM 3001 C C . ALA A 1 413 ? 11.582 14.423 -14.924 1.00 87.75 413 ALA A C 1
ATOM 3003 O O . ALA A 1 413 ? 12.797 14.599 -14.938 1.00 87.75 413 ALA A O 1
ATOM 3004 N N . VAL A 1 414 ? 11.024 13.208 -14.872 1.00 85.62 414 VAL A N 1
ATOM 3005 C CA . VAL A 1 414 ? 11.815 11.969 -14.833 1.00 85.62 414 VAL A CA 1
ATOM 3006 C C . VAL A 1 414 ? 12.231 11.531 -16.232 1.00 85.62 414 VAL A C 1
ATOM 3008 O O . VAL A 1 414 ? 13.410 11.284 -16.464 1.00 85.62 414 VAL A O 1
ATOM 3011 N N . GLN A 1 415 ? 11.281 11.453 -17.167 1.00 87.56 415 GLN A N 1
ATOM 3012 C CA . GLN A 1 415 ? 11.549 10.879 -18.488 1.00 87.56 415 GLN A CA 1
ATOM 3013 C C . GLN A 1 415 ? 12.107 11.894 -19.483 1.00 87.56 415 GLN A C 1
ATOM 3015 O O . GLN A 1 415 ? 12.794 11.529 -20.432 1.00 87.56 415 GLN A O 1
ATOM 3020 N N . VAL A 1 416 ? 11.826 13.186 -19.284 1.00 88.75 416 VAL A N 1
ATOM 3021 C CA . VAL A 1 416 ? 12.288 14.275 -20.160 1.00 88.75 416 VAL A CA 1
ATOM 3022 C C . VAL A 1 416 ? 11.865 14.060 -21.625 1.00 88.75 416 VAL A C 1
ATOM 3024 O O . VAL A 1 416 ? 12.508 14.530 -22.562 1.00 88.75 416 VAL A O 1
ATOM 3027 N N . THR A 1 417 ? 10.744 13.365 -21.853 1.00 90.50 417 THR A N 1
ATOM 3028 C CA . THR A 1 417 ? 10.162 13.186 -23.188 1.00 90.50 417 THR A CA 1
ATOM 3029 C C . THR A 1 417 ? 8.688 13.582 -23.221 1.00 90.50 417 THR A C 1
ATOM 3031 O O . THR A 1 417 ? 7.927 13.370 -22.277 1.00 90.50 417 THR A O 1
ATOM 3034 N N . THR A 1 418 ? 8.251 14.155 -24.346 1.00 91.94 418 THR A N 1
ATOM 3035 C CA . THR A 1 418 ? 6.824 14.419 -24.590 1.00 91.94 418 THR A CA 1
ATOM 3036 C C . THR A 1 418 ? 6.063 13.136 -24.931 1.00 91.94 418 THR A C 1
ATOM 3038 O O . THR A 1 418 ? 4.858 13.062 -24.698 1.00 91.94 418 THR A O 1
ATOM 3041 N N . PHE A 1 419 ? 6.754 12.117 -25.454 1.00 93.38 419 PHE A N 1
ATOM 3042 C CA . PHE A 1 419 ? 6.161 10.810 -25.734 1.00 93.38 419 PHE A CA 1
ATOM 3043 C C . PHE A 1 419 ? 5.558 10.204 -24.463 1.00 93.38 419 PHE A C 1
ATOM 3045 O O . PHE A 1 419 ? 4.393 9.812 -24.477 1.00 93.38 419 PHE A O 1
ATOM 3052 N N . ASP A 1 420 ? 6.291 10.242 -23.349 1.00 92.62 420 ASP A N 1
ATOM 3053 C CA . ASP A 1 420 ? 5.812 9.759 -22.052 1.00 92.62 420 ASP A CA 1
ATOM 3054 C C . ASP A 1 420 ? 4.614 10.549 -21.520 1.00 92.62 420 ASP A C 1
ATOM 3056 O O . ASP A 1 420 ? 3.735 9.982 -20.882 1.00 92.62 420 ASP A O 1
ATOM 3060 N N . VAL A 1 421 ? 4.503 11.843 -21.831 1.00 95.00 421 VAL A N 1
ATOM 3061 C CA . VAL A 1 421 ? 3.323 12.639 -21.456 1.00 95.00 421 VAL A CA 1
ATOM 3062 C C . VAL A 1 421 ? 2.083 12.196 -22.241 1.00 95.00 421 VAL A C 1
ATOM 3064 O O . VAL A 1 421 ? 1.000 12.069 -21.668 1.00 95.00 421 VAL A O 1
ATOM 3067 N N . PHE A 1 422 ? 2.218 11.914 -23.539 1.00 95.75 422 PHE A N 1
ATOM 3068 C CA . PHE A 1 422 ? 1.113 11.354 -24.326 1.00 95.75 422 PHE A CA 1
ATOM 3069 C C . PHE A 1 422 ? 0.765 9.931 -23.890 1.00 95.75 422 PHE A C 1
ATOM 3071 O O . PHE A 1 422 ? -0.414 9.589 -23.801 1.00 95.75 422 PHE A O 1
ATOM 3078 N N . LEU A 1 423 ? 1.777 9.123 -23.574 1.00 95.25 423 LEU A N 1
ATOM 3079 C CA . LEU A 1 423 ? 1.608 7.770 -23.061 1.00 95.25 423 LEU A CA 1
ATOM 3080 C C . LEU A 1 423 ? 0.874 7.782 -21.714 1.00 95.25 423 LEU A C 1
ATOM 3082 O O . LEU A 1 423 ? -0.093 7.044 -21.539 1.00 95.25 423 LEU A O 1
ATOM 3086 N N . LEU A 1 424 ? 1.262 8.680 -20.805 1.00 96.50 424 LEU A N 1
ATOM 3087 C CA . LEU A 1 424 ? 0.594 8.935 -19.530 1.00 96.50 424 LEU A CA 1
ATOM 3088 C C . LEU A 1 424 ? -0.898 9.233 -19.733 1.00 96.50 424 LEU A C 1
ATOM 3090 O O . LEU A 1 424 ? -1.740 8.634 -19.066 1.00 96.50 424 LEU A O 1
ATOM 3094 N N . LEU A 1 425 ? -1.238 10.140 -20.655 1.00 96.62 425 LEU A N 1
ATOM 3095 C CA . LEU A 1 425 ? -2.633 10.484 -20.955 1.00 96.62 425 LEU A CA 1
ATOM 3096 C C . LEU A 1 425 ? -3.397 9.302 -21.566 1.00 96.62 425 LEU A C 1
ATOM 3098 O O . LEU A 1 425 ? -4.540 9.052 -21.179 1.00 96.62 425 LEU A O 1
ATOM 3102 N N . ALA A 1 426 ? -2.772 8.554 -22.478 1.00 97.12 426 ALA A N 1
ATOM 3103 C CA . ALA A 1 426 ? -3.366 7.368 -23.090 1.00 97.12 426 ALA A CA 1
ATOM 3104 C C . ALA A 1 426 ? -3.672 6.286 -22.043 1.00 97.12 426 ALA A C 1
ATOM 3106 O O . ALA A 1 426 ? -4.789 5.771 -22.000 1.00 97.12 426 ALA A O 1
ATOM 3107 N N . PHE A 1 427 ? -2.721 5.994 -21.150 1.00 96.94 427 PHE A N 1
ATOM 3108 C CA . PHE A 1 427 ? -2.929 5.070 -20.036 1.00 96.94 427 PHE A CA 1
ATOM 3109 C C . PHE A 1 427 ? -3.877 5.626 -18.969 1.00 96.94 427 PHE A C 1
ATOM 3111 O O . PHE A 1 427 ? -4.577 4.843 -18.339 1.00 96.94 427 PHE A O 1
ATOM 3118 N N . GLY A 1 428 ? -3.982 6.946 -18.807 1.00 96.44 428 GLY A N 1
ATOM 3119 C CA . GLY A 1 428 ? -5.019 7.582 -17.991 1.00 96.44 428 GLY A CA 1
ATOM 3120 C C . GLY A 1 428 ? -6.425 7.308 -18.511 1.00 96.44 428 GLY A C 1
ATOM 3121 O O . GLY A 1 428 ? -7.292 6.852 -17.767 1.00 96.44 428 GLY A O 1
ATOM 3122 N N . LEU A 1 429 ? -6.647 7.523 -19.808 1.00 96.81 429 LEU A N 1
ATOM 3123 C CA . LEU A 1 429 ? -7.930 7.233 -20.454 1.00 96.81 429 LEU A CA 1
ATOM 3124 C C . LEU A 1 429 ? -8.244 5.733 -20.446 1.00 96.81 429 LEU A C 1
ATOM 3126 O O . LEU A 1 429 ? -9.378 5.342 -20.169 1.00 96.81 429 LEU A O 1
ATOM 3130 N N . LEU A 1 430 ? -7.240 4.894 -20.711 1.00 97.00 430 LEU A N 1
ATOM 3131 C CA . LEU A 1 430 ? -7.372 3.442 -20.649 1.00 97.00 430 LEU A CA 1
ATOM 3132 C C . LEU A 1 430 ? -7.680 2.967 -19.226 1.00 97.00 430 LEU A C 1
ATOM 3134 O O . LEU A 1 430 ? -8.575 2.150 -19.046 1.00 97.00 430 LEU A O 1
ATOM 3138 N N . GLY A 1 431 ? -6.980 3.491 -18.220 1.00 94.38 431 GLY A N 1
ATOM 3139 C CA . GLY A 1 431 ? -7.195 3.174 -16.809 1.00 94.38 431 GLY A CA 1
ATOM 3140 C C . GLY A 1 431 ? -8.611 3.516 -16.367 1.00 94.38 431 GLY A C 1
ATOM 3141 O O . GLY A 1 431 ? -9.283 2.670 -15.782 1.00 94.38 431 GLY A O 1
ATOM 3142 N N . TYR A 1 432 ? -9.100 4.702 -16.748 1.00 94.44 432 TYR A N 1
ATOM 3143 C CA . TYR A 1 432 ? -10.498 5.087 -16.556 1.00 94.44 432 TYR A CA 1
ATOM 3144 C C . TYR A 1 432 ? -11.459 4.090 -17.217 1.00 94.44 432 TYR A C 1
ATOM 3146 O O . TYR A 1 432 ? -12.340 3.553 -16.550 1.00 94.44 432 TYR A O 1
ATOM 3154 N N . TRP A 1 433 ? -11.273 3.800 -18.509 1.00 95.88 433 TRP A N 1
ATOM 3155 C CA . TRP A 1 433 ? -12.157 2.896 -19.247 1.00 95.88 433 TRP A CA 1
ATOM 3156 C C . TRP A 1 433 ? -12.176 1.483 -18.649 1.00 95.88 433 TRP A C 1
ATOM 3158 O O . TRP A 1 433 ? -13.241 0.888 -18.493 1.00 95.88 433 TRP A O 1
ATOM 3168 N N . LEU A 1 434 ? -11.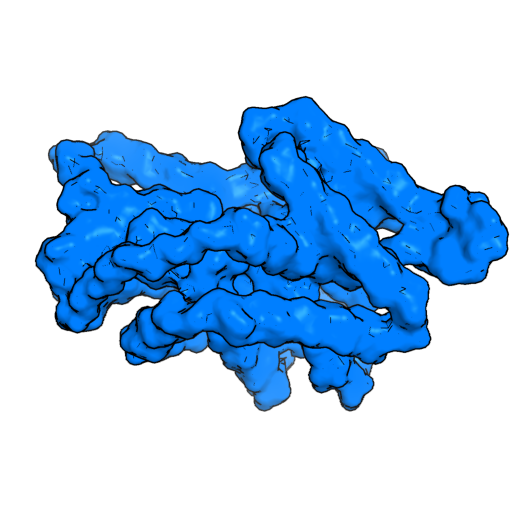015 0.948 -18.274 1.00 94.19 434 LEU A N 1
ATOM 3169 C CA . LEU A 1 434 ? -10.883 -0.365 -17.647 1.00 94.19 434 LEU A CA 1
ATOM 3170 C C . LEU A 1 434 ? -11.576 -0.413 -16.282 1.00 94.19 434 LEU A C 1
ATOM 3172 O O . LEU A 1 434 ? -12.342 -1.344 -16.023 1.00 94.19 434 LEU A O 1
ATOM 3176 N N . ALA A 1 435 ? -11.341 0.594 -15.436 1.00 87.69 435 ALA A N 1
ATOM 3177 C CA . ALA A 1 435 ? -11.955 0.689 -14.115 1.00 87.69 435 ALA A CA 1
ATOM 3178 C C . ALA A 1 435 ? -13.486 0.800 -14.206 1.00 87.69 435 ALA A C 1
ATOM 3180 O O . ALA A 1 435 ? -14.192 0.113 -13.466 1.00 87.69 435 ALA A O 1
ATOM 3181 N N . GLU A 1 436 ? -13.993 1.593 -15.155 1.00 88.94 436 GLU A N 1
ATOM 3182 C CA . GLU A 1 436 ? -15.428 1.750 -15.422 1.00 88.94 436 GLU A CA 1
ATOM 3183 C C . GLU A 1 436 ? -16.103 0.422 -15.789 1.00 88.94 436 GLU A C 1
ATOM 3185 O O . GLU A 1 436 ? -17.231 0.145 -15.389 1.00 88.94 436 GLU A O 1
ATOM 3190 N N . HIS A 1 437 ? -15.389 -0.444 -16.508 1.00 91.81 437 HIS A N 1
ATOM 3191 C CA . HIS A 1 437 ? -15.886 -1.750 -16.934 1.00 91.81 437 HIS A CA 1
ATOM 3192 C C . HIS A 1 437 ? -15.503 -2.888 -15.971 1.00 91.81 437 HIS A C 1
ATOM 3194 O O . HIS A 1 437 ? -15.542 -4.054 -16.372 1.00 91.81 437 HIS A O 1
ATOM 3200 N N . ASP A 1 438 ? -15.145 -2.602 -14.713 1.00 88.31 438 ASP A N 1
ATOM 3201 C CA . ASP A 1 438 ? -14.752 -3.588 -13.690 1.00 88.31 438 ASP A CA 1
ATOM 3202 C C . ASP A 1 438 ? -13.555 -4.489 -14.099 1.00 88.31 438 ASP A C 1
ATOM 3204 O O . ASP A 1 438 ? -13.482 -5.659 -13.698 1.00 88.31 438 ASP A O 1
ATOM 3208 N N . TYR A 1 439 ? -12.618 -3.994 -14.916 1.00 92.50 439 TYR A N 1
ATOM 3209 C CA . TYR A 1 439 ? -11.347 -4.683 -15.166 1.00 92.50 439 TYR A CA 1
ATOM 3210 C C . TYR A 1 439 ? -10.327 -4.311 -14.083 1.00 92.50 439 TYR A C 1
ATOM 3212 O O . TYR A 1 439 ? -10.030 -3.129 -13.899 1.00 92.50 439 TYR A O 1
ATOM 3220 N N . PRO A 1 440 ? -9.760 -5.287 -13.352 1.00 89.06 440 PRO A N 1
ATOM 3221 C CA . PRO A 1 440 ? -8.811 -4.979 -12.292 1.00 89.06 440 PRO A CA 1
ATOM 3222 C C . PRO A 1 440 ? -7.476 -4.508 -12.885 1.00 89.06 440 PRO A C 1
ATOM 3224 O O . PRO A 1 440 ? -6.864 -5.200 -13.694 1.00 89.06 440 PRO A O 1
ATOM 3227 N N . LEU A 1 441 ? -6.995 -3.342 -12.454 1.00 90.00 441 LEU A N 1
ATOM 3228 C CA . LEU A 1 441 ? -5.747 -2.754 -12.959 1.00 90.00 441 LEU A CA 1
ATOM 3229 C C . LEU A 1 441 ? -4.487 -3.409 -12.366 1.00 90.00 441 LEU A C 1
ATOM 3231 O O . LEU A 1 441 ? -3.449 -3.464 -13.021 1.00 90.00 441 LEU A O 1
ATOM 3235 N N . ALA A 1 442 ? -4.574 -3.936 -11.141 1.00 86.81 442 ALA A N 1
ATOM 3236 C CA . ALA A 1 442 ? -3.436 -4.545 -10.448 1.00 86.81 442 ALA A CA 1
ATOM 3237 C C . ALA A 1 442 ? -2.799 -5.727 -11.216 1.00 86.81 442 ALA A C 1
ATOM 3239 O O . ALA A 1 442 ? -1.576 -5.723 -11.352 1.00 86.81 442 ALA A O 1
ATOM 3240 N N . PRO A 1 443 ? -3.561 -6.687 -11.784 1.00 90.38 443 PRO A N 1
ATOM 3241 C CA . PRO A 1 443 ? -2.984 -7.755 -12.601 1.00 90.38 443 PRO A CA 1
ATOM 3242 C C . PRO A 1 443 ? -2.294 -7.278 -13.891 1.00 90.38 443 PRO A C 1
ATOM 3244 O O . PRO A 1 443 ? -1.300 -7.879 -14.288 1.00 90.38 443 PRO A O 1
ATOM 3247 N N . LEU A 1 444 ? -2.752 -6.177 -14.515 1.00 93.50 444 LEU A N 1
ATOM 3248 C CA . LEU A 1 444 ? -2.058 -5.574 -15.668 1.00 93.50 444 LEU A CA 1
ATOM 3249 C C . LEU A 1 444 ? -0.662 -5.121 -15.261 1.00 93.50 444 LEU A C 1
ATOM 3251 O O . LEU A 1 444 ? 0.323 -5.515 -15.880 1.00 93.50 444 LEU A O 1
ATOM 3255 N N . VAL A 1 445 ? -0.573 -4.305 -14.211 1.00 90.00 445 VAL A N 1
ATOM 3256 C CA . VAL A 1 445 ? 0.710 -3.746 -13.772 1.00 90.00 445 VAL A CA 1
ATOM 3257 C C . VAL A 1 445 ? 1.637 -4.838 -13.250 1.00 90.00 445 VAL A C 1
ATOM 3259 O O . VAL A 1 445 ? 2.834 -4.802 -13.517 1.00 90.00 445 VAL A O 1
ATOM 3262 N N . LEU A 1 446 ? 1.082 -5.857 -12.594 1.00 87.38 446 LEU A N 1
ATOM 3263 C CA . LEU A 1 446 ? 1.838 -7.040 -12.217 1.00 87.38 446 LEU A CA 1
ATOM 3264 C C . LEU A 1 446 ? 2.451 -7.751 -13.431 1.00 87.38 446 LEU A C 1
ATOM 3266 O O . LEU A 1 446 ? 3.645 -8.039 -13.426 1.00 87.38 446 LEU A O 1
ATOM 3270 N N . GLY A 1 447 ? 1.650 -8.012 -14.469 1.00 91.12 447 GLY A N 1
ATOM 3271 C CA . GLY A 1 447 ? 2.134 -8.613 -15.712 1.00 91.12 447 GLY A CA 1
ATOM 3272 C C . GLY A 1 447 ? 3.191 -7.748 -16.401 1.00 91.12 447 GLY A C 1
ATOM 3273 O O . GLY A 1 447 ? 4.188 -8.274 -16.880 1.00 91.12 447 GLY A O 1
ATOM 3274 N N . LEU A 1 448 ? 3.020 -6.423 -16.381 1.00 91.56 448 LEU A N 1
ATOM 3275 C CA . LEU A 1 448 ? 3.979 -5.482 -16.961 1.00 91.56 448 LEU A CA 1
ATOM 3276 C C . LEU A 1 448 ? 5.350 -5.542 -16.272 1.00 91.56 448 LEU A C 1
ATOM 3278 O O . LEU A 1 448 ? 6.372 -5.479 -16.949 1.00 91.56 448 LEU A O 1
ATOM 3282 N N . VAL A 1 449 ? 5.372 -5.634 -14.938 1.00 87.81 449 VAL A N 1
ATOM 3283 C CA . VAL A 1 449 ? 6.611 -5.654 -14.145 1.00 87.81 449 VAL A CA 1
ATOM 3284 C C . VAL A 1 449 ? 7.289 -7.022 -14.197 1.00 87.81 449 VAL A C 1
ATOM 3286 O O . VAL A 1 449 ? 8.496 -7.087 -14.393 1.00 87.81 449 VAL A O 1
ATOM 3289 N N . LEU A 1 450 ? 6.527 -8.110 -14.039 1.00 85.19 450 LEU A N 1
ATOM 3290 C CA . LEU A 1 450 ? 7.077 -9.472 -14.024 1.00 85.19 450 LEU A CA 1
ATOM 32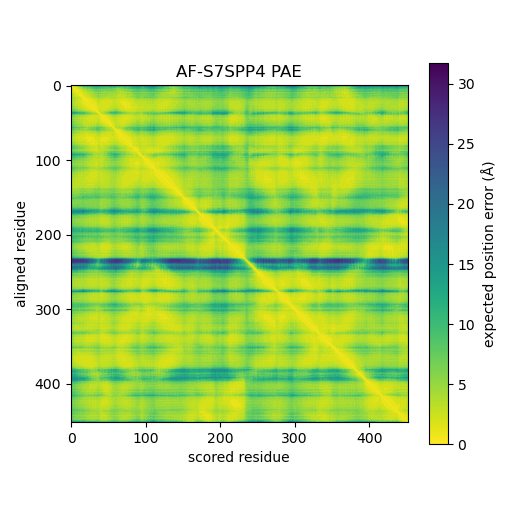91 C C . LEU A 1 450 ? 7.451 -10.006 -15.408 1.00 85.19 450 LEU A C 1
ATOM 3293 O O . LEU A 1 450 ? 8.213 -10.962 -15.498 1.00 85.19 450 LEU A O 1
ATOM 3297 N N . GLY A 1 451 ? 6.890 -9.447 -16.479 1.00 84.25 451 GLY A N 1
ATOM 3298 C CA . GLY A 1 451 ? 7.159 -9.900 -17.841 1.00 84.25 451 GLY A CA 1
ATOM 3299 C C . GLY A 1 451 ? 8.394 -9.280 -18.500 1.00 84.25 451 GLY A C 1
ATOM 3300 O O . GLY A 1 451 ? 8.526 -9.434 -19.714 1.00 84.25 451 GLY A O 1
ATOM 3301 N N . ARG A 1 452 ? 9.218 -8.524 -17.765 1.00 73.69 452 ARG A N 1
ATOM 3302 C CA . ARG A 1 452 ? 10.424 -7.840 -18.266 1.00 73.69 452 ARG A CA 1
ATOM 3303 C C . ARG A 1 452 ? 11.706 -8.634 -18.046 1.00 73.69 452 ARG A C 1
ATOM 3305 O O . ARG A 1 452 ? 11.753 -9.408 -17.066 1.00 73.69 452 ARG A O 1
#

Radius of gyration: 20.9 Å; Cα contacts (8 Å, |Δi|>4): 977; chains: 1; bounding box: 52×46×66 Å

pLDDT: mean 88.61, std 7.57, range [51.59, 97.75]

Sequence (452 aa):
MDTLSFLFDGFQTALQPHNLLFAFIGVLIGTAVGVLPGIGPMSGVALLIPVTASMTSGLSPEQAAASSIILLAGVYYGAMYGGSTTSILLNTPGESSSVVTTLDGYQMARQGRAGAALAIAAIGSFVAGIVSLIGLVLLAEPLSNVALKFGPAEYFSLMLLGLAAVSGLAGKSMTKAWIMTVFGLLLSTIGLDNVSGVARFTYNISYLYGGLEFLTVAVGLFALGEVFRAILHRETNEGEIAKIGRILPTKSDLKESAGPIARGSLLGFFIGVLPGAGATLASFFSYILEKKISKHPEKFGQGTIAGVAAPESANNGASGGAMIPLLTLGIPGSGTTAILMGALIMYNVQPGPLLFDEHPAVAWGLIASMFIGNVMLLILNMPLVKLFAKIIQTPTKYLLPLIIAISVFGVYAVQVTTFDVFLLLAFGLLGYWLAEHDYPLAPLVLGLVLGR

Nearest PDB structures (foldseek):
  4ja3-assembly2_B  TM=1.430E-01  e=5.118E-01  Escherichia coli K-12
  7zh0-assembly1_A  TM=1.715E-01  e=1.359E+00  Homo sapiens
  8eew-assembly1_A  TM=1.171E-01  e=2.078E+00  Homo sapiens
  6pzi-assembly1_G  TM=1.081E-01  e=5.519E+00  Cricetus cricetus

Solvent-accessible surface area (backbone atoms only — not comparable to full-atom values): 20691 Å² total; per-residue (Å²): 130,60,71,68,57,51,44,51,54,5,39,59,52,23,65,33,71,66,35,43,48,32,24,50,51,13,29,52,51,10,23,55,36,6,29,31,70,74,35,34,39,47,21,46,33,35,49,41,48,38,54,36,54,62,72,32,65,88,48,56,69,66,57,23,40,29,38,38,51,29,16,43,49,17,16,39,55,16,10,64,58,16,8,46,53,25,2,23,38,53,61,44,39,10,34,78,35,24,47,54,28,24,46,7,20,23,39,24,7,74,73,48,36,28,18,29,45,53,41,41,28,44,52,15,27,36,56,6,33,52,55,14,49,54,49,36,67,68,42,41,63,61,48,13,62,56,50,68,70,49,50,74,68,51,50,50,52,48,51,51,47,33,54,47,32,30,14,64,57,30,65,90,37,48,69,46,7,48,52,26,24,54,50,13,32,56,52,29,52,28,8,50,39,91,88,80,64,50,74,29,88,27,88,89,40,77,76,30,46,81,22,73,55,63,67,38,47,43,26,7,33,40,34,42,5,45,43,54,43,51,64,74,51,73,74,76,84,77,61,75,68,43,60,74,47,64,46,74,58,52,75,64,55,54,63,62,22,50,59,30,19,55,52,8,15,54,52,3,19,60,36,4,48,37,45,16,50,23,27,40,53,20,6,52,52,27,38,53,51,49,43,70,70,42,97,60,49,82,42,57,64,65,32,33,63,46,37,25,12,7,16,36,0,1,22,32,0,5,57,38,14,15,46,41,34,22,48,23,65,47,34,39,8,36,51,47,43,32,53,51,49,46,51,35,46,74,56,74,40,65,57,12,45,57,24,62,75,79,37,39,64,36,48,28,13,35,56,35,33,51,57,53,35,40,51,49,44,45,65,44,53,67,75,40,46,70,55,51,59,49,56,55,67,52,60,62,86,57,52,48,60,48,52,52,48,49,47,51,53,20,47,33,69,72,68,70,39,71,65,52,47,54,48,21,51,52,29,12,54,48,27,24,54,34,51,75,70,61,35,35,62,44,28,19,55,41,20,33,55,72,47,100